Protein AF-A0A933JXK7-F1 (afdb_monomer)

Nearest PDB structures (foldseek):
  8pfd-assembly1_B  TM=6.400E-01  e=1.768E-05  Arabidopsis thaliana
  5ndy-assembly1_E  TM=3.531E-01  e=2.813E+00  Methanothermobacter thermautotrophicus str. Delta H
  8ek1-assembly1_C  TM=2.029E-01  e=2.517E+00  Homo sapiens
  4j1u-assembly2_D  TM=2.087E-01  e=9.064E+00  Mus musculus

Solvent-accessible surface area (backbone atoms only — not comparable to full-atom values): 31742 Å² total; per-residue (Å²): 129,82,76,51,80,56,56,68,75,62,59,70,46,49,66,47,53,46,63,49,77,46,45,55,40,44,48,45,35,40,34,38,44,48,36,16,25,89,88,64,50,62,59,71,52,54,31,21,72,50,52,45,44,23,45,74,91,36,77,43,79,49,53,45,48,28,51,61,82,64,57,54,32,38,35,38,35,37,31,41,32,90,86,32,52,64,76,58,32,37,44,72,38,32,10,52,44,40,21,49,38,37,50,52,41,29,71,79,31,83,69,19,29,38,33,39,24,14,25,14,39,95,92,50,63,36,53,39,66,26,77,68,76,39,68,50,31,69,58,42,18,57,26,31,50,63,43,63,79,58,20,40,24,50,47,54,19,54,23,53,55,36,76,75,66,37,40,28,38,37,36,40,32,39,44,66,56,77,55,68,86,44,61,68,37,50,51,36,32,46,76,28,41,23,31,37,32,37,34,27,83,82,64,86,59,59,51,51,62,50,47,15,64,50,20,58,30,44,70,42,81,28,94,49,64,67,56,42,36,52,54,50,39,53,42,67,70,36,56,70,38,54,57,27,36,32,38,32,67,52,72,90,74,76,70,58,64,44,43,39,37,42,34,49,86,93,45,64,26,72,43,72,49,64,59,54,94,64,44,76,32,79,74,94,67,62,35,41,39,72,50,75,49,74,60,88,95,45,76,49,72,41,71,74,27,41,46,73,82,77,59,100,66,80,78,49,75,64,20,28,50,41,22,52,21,50,71,60,29,49,77,46,78,45,73,34,88,44,56,56,56,66,67,56,52,50,49,54,47,50,49,61,50,60,68,42,51,58,35,52,55,18,54,78,68,68,35,65,68,53,28,53,58,34,52,74,67,51,69,90,60,79,46,74,69,55,48,70,72,46,47,66,92,74,91,86,46,85,85,51,54,59,51,40,84,25,48,44,36,38,39,37,42,34,37,37,54,97,88,53,70,77,48,38,41,41,33,76,44,86,70,42,44,36,35,34,66,55,95,46,69,68,60,15,28,53,50,11,27,52,58,29,44,52,51,42,54,46,49,30,59,35,18,72,40,24,20,44,50,59,52,68,71,38,95,46,72,38,77,52,48,81,93,41,44,64,74,63,30,72,86,63,51,71,71,60,46,53,41,50,47,56,19,53,58,73,47,74,90,44,46,40,37,26,47,66,59,72,88,60,66,28,35,37,42,32,36,81,89,40,26,22,40,42,46,20,23,56,66,52,35,25,54,21,26,48,76,68,30,70,77,58,42,59,53,44,48,58,54,42,55,54,49,49,51,53,49,48,47,70,75,39,69,85,60,59,78,73,59,60,55,54,56,54,52,55,54,57,57,67,74,64,67,99,123

Sequence (595 aa):
MPAGVAPPALLHRVESLEVKIDPASFPTIHGRIIARDVDGETVAGIPGSAFQVAEDSRSAGAMVLGIQDNPPRVACLFDVSSSVPDEFRLSENVAALGRSIADRVTSVFPGAELRVGSIGVPALDPVGWSGDWTGDPSQVEANAAQLPSDGSELWAAIATAGLDFPSVIVVVTDGEPTDVLTPERQEAIQAGPPVVIIRVGTSTSDLPTTVAAFSHGRVFPASMRAEAVDAIADFVASAEARPVSFSYEAPRAGASTRAVEVLLGSKSASTTYEVPSTPAFVPTRFGGLRLVLELGEQRVSRDLAGWLGRESGPVTGEDVAETQNAFFGLQLISFEGGSPPLLHLVDDAVTARLERRGLVGALERRDGAALFEELAKVSPGYGASMISLHGPYGDDELDTIPYLRALRFSMQVKNGGRGATLRFGADVLPFTRFFTKQVDRRAALVDSMSKSVQLQLIEGKVARESSIATLQASAALKRIAPESLETDYPGLGAALHARWQKALSHFSGWLFVAPSVGTAIAFFAIDPLTGTVIGASESGSGDAFEFNCAPVRGVNVAMTAMNLFVSAAVTFGWLAPEFLLLVVVAKALTTHNPA

Foldseek 3Di:
DPQDDFDVVLLVQFDAKDKDWDQLQPLKIKMFIFTAGPVRATRAQGGQVLKFKDKPNHTFPKDWHGDHPDAFEEEEEAAQDPVFDPCRNPLQNQLVLQLLLLVLSCVVPVRYWYWYWYQDDPVDQRTHTFDDTDSDSNVSSVSSSPYDDDFQQPLRNLLVSQVVVGLEYEYEELQDHPDDNDQSSLVSLLVGFAYEYAHEDHDPDCRQVSSCVRRVHDYDHDHHSVSVSVSSSVRSPGCSSGITMMIGRHDPDDDQKMKMWMDRPPHIDIDIDGNDPDNNDHDDADQFDKDWDDDPPDIFIFTQFGCPVLFPDDRDPRSRVRRVLQVVKDKDKDWDQAADALVVLVVQQVVLVVLCVQLVVCLVVLPLVSNVVSVVSRDPGDAPLNNLLRHADDPPPPPWRFNFNFIFIWIFIFGDDDPDDGKTDTFGAPSGFTFTDDPDPVVRLVVQLVRQVVSLVSLQQQFPDWLVVVQVVAPDKDWDDLVCCCVLAPPDDPSLNSLLNQLCVSQPQWTWIGHSHSPFFWIWTARPNRNHTGIGGSSNTRRRIDGDDPVSCVVCVVVVLVVCLSVCCSVCSPPDPVVVVVVNVVVVVVVPDDD

pLDDT: mean 77.67, std 17.52, range [25.47, 98.19]

Structure (mmCIF, N/CA/C/O backbone):
data_AF-A0A933JXK7-F1
#
_entry.id   AF-A0A933JXK7-F1
#
loop_
_atom_site.group_PDB
_atom_site.id
_atom_site.type_symbol
_atom_site.label_atom_id
_atom_site.label_alt_id
_atom_site.label_comp_id
_atom_site.label_asym_id
_atom_site.label_entity_id
_atom_site.label_seq_id
_atom_site.pdbx_PDB_ins_code
_atom_site.Cartn_x
_atom_site.Cartn_y
_atom_site.Cartn_z
_atom_site.occupancy
_atom_site.B_iso_or_equiv
_atom_site.auth_seq_id
_atom_site.auth_comp_id
_atom_site.auth_asym_id
_atom_site.auth_atom_id
_atom_site.pdbx_PDB_model_num
ATOM 1 N N . MET A 1 1 ? -3.247 -16.244 4.536 1.00 28.11 1 MET A N 1
ATOM 2 C CA . MET A 1 1 ? -4.319 -17.118 5.065 1.00 28.11 1 MET A CA 1
ATOM 3 C C . MET A 1 1 ? -5.327 -17.329 3.945 1.00 28.11 1 MET A C 1
ATOM 5 O O . MET A 1 1 ? -5.679 -16.330 3.326 1.00 28.11 1 MET A O 1
ATOM 9 N N . PRO A 1 2 ? -5.737 -18.564 3.611 1.00 30.66 2 PRO A N 1
ATOM 10 C CA . PRO A 1 2 ? -6.773 -18.768 2.603 1.00 30.66 2 PRO A CA 1
ATOM 11 C C . PRO A 1 2 ? -8.062 -18.077 3.064 1.00 30.66 2 PRO A C 1
ATOM 13 O O . PRO A 1 2 ? -8.432 -18.177 4.233 1.00 30.66 2 PRO A O 1
ATOM 16 N N . ALA A 1 3 ? -8.697 -17.344 2.151 1.00 42.34 3 ALA A N 1
ATOM 17 C CA . ALA A 1 3 ? -10.008 -16.732 2.325 1.00 42.34 3 ALA A CA 1
ATOM 18 C C . ALA A 1 3 ? -10.988 -17.762 2.912 1.00 42.34 3 ALA A C 1
ATOM 20 O O . ALA A 1 3 ? -11.365 -18.719 2.237 1.00 42.34 3 ALA A O 1
ATOM 21 N N . GLY A 1 4 ? -11.338 -17.616 4.192 1.00 53.28 4 GLY A N 1
ATOM 22 C CA . GLY A 1 4 ? -12.252 -18.535 4.859 1.00 53.28 4 GLY A CA 1
ATOM 23 C C . GLY A 1 4 ? -13.612 -18.508 4.167 1.00 53.28 4 GLY A C 1
ATOM 24 O O . GLY A 1 4 ? -14.183 -17.438 3.951 1.00 53.28 4 GLY A O 1
ATOM 25 N N . VAL A 1 5 ? -14.143 -19.675 3.808 1.00 62.12 5 VAL A N 1
ATOM 26 C CA . VAL A 1 5 ? -15.545 -19.782 3.392 1.00 62.12 5 VAL A CA 1
ATOM 27 C C . VAL A 1 5 ? -16.398 -19.528 4.633 1.00 62.12 5 VAL A C 1
ATOM 29 O O . VAL A 1 5 ? -16.213 -20.196 5.651 1.00 62.12 5 VAL A O 1
ATOM 32 N N . ALA A 1 6 ? -17.302 -18.549 4.573 1.00 68.69 6 ALA A N 1
ATOM 33 C CA . ALA A 1 6 ? -18.200 -18.266 5.688 1.00 68.69 6 ALA A CA 1
ATOM 34 C C . ALA A 1 6 ? -19.060 -19.504 6.003 1.00 68.69 6 ALA A C 1
ATOM 36 O O . ALA A 1 6 ? -19.629 -20.091 5.076 1.00 68.69 6 ALA A O 1
ATOM 37 N N . PRO A 1 7 ? -19.204 -19.902 7.281 1.00 76.38 7 PRO A N 1
ATOM 38 C CA . PRO A 1 7 ? -20.112 -20.979 7.648 1.00 76.38 7 PRO A CA 1
ATOM 39 C C . PRO A 1 7 ? -21.541 -20.655 7.175 1.00 76.38 7 PRO A C 1
ATOM 41 O O . PRO A 1 7 ? -22.034 -19.568 7.486 1.00 76.38 7 PRO A O 1
ATOM 44 N N . PRO A 1 8 ? -22.252 -21.571 6.488 1.00 80.62 8 PRO A N 1
ATOM 45 C CA . PRO A 1 8 ? -23.613 -21.308 6.010 1.00 80.62 8 PRO A CA 1
ATOM 46 C C . PRO A 1 8 ? -24.567 -20.863 7.125 1.00 80.62 8 PRO A C 1
ATOM 48 O O . PRO A 1 8 ? -25.368 -19.955 6.932 1.00 80.62 8 PRO A O 1
ATOM 51 N N . ALA A 1 9 ? -24.427 -21.442 8.322 1.00 82.88 9 ALA A N 1
ATOM 52 C CA . ALA A 1 9 ? -25.211 -21.060 9.494 1.00 82.88 9 ALA A CA 1
ATOM 53 C C . ALA A 1 9 ? -25.007 -19.591 9.904 1.00 82.88 9 ALA A C 1
ATOM 55 O O . ALA A 1 9 ? -25.955 -18.951 10.343 1.00 82.88 9 ALA A O 1
ATOM 56 N N . LEU A 1 10 ? -23.797 -19.045 9.735 1.00 82.12 10 LEU A N 1
ATOM 57 C CA . LEU A 1 10 ? -23.505 -17.644 10.039 1.00 82.12 10 LEU A CA 1
ATOM 58 C C . LEU A 1 10 ? -24.140 -16.712 9.003 1.00 82.12 10 LEU A C 1
ATOM 60 O O . LEU A 1 10 ? -24.736 -15.706 9.371 1.00 82.12 10 LEU A O 1
ATOM 64 N N . LEU A 1 11 ? -24.082 -17.080 7.719 1.00 85.12 11 LEU A N 1
ATOM 65 C CA . LEU A 1 11 ? -24.725 -16.318 6.644 1.00 85.12 11 LEU A CA 1
ATOM 66 C C . LEU A 1 11 ? -26.252 -16.295 6.786 1.00 85.12 11 LEU A C 1
ATOM 68 O O . LEU A 1 11 ? -26.867 -15.259 6.566 1.00 85.12 11 LEU A O 1
ATOM 72 N N . HIS A 1 12 ? -26.862 -17.410 7.202 1.00 88.00 12 HIS A N 1
ATOM 73 C CA . HIS A 1 12 ? -28.307 -17.492 7.433 1.00 88.00 12 HIS A CA 1
ATOM 74 C C . HIS A 1 12 ? -28.804 -16.632 8.600 1.00 88.00 12 HIS A C 1
ATOM 76 O O . HIS A 1 12 ? -29.996 -16.342 8.652 1.00 88.00 12 HIS A O 1
ATOM 82 N N . ARG A 1 13 ? -27.924 -16.222 9.524 1.00 90.12 13 ARG A N 1
ATOM 83 C CA . ARG A 1 13 ? -28.284 -15.287 10.599 1.00 90.12 13 ARG A CA 1
ATOM 84 C C . ARG A 1 13 ? -28.421 -13.852 10.107 1.00 90.12 13 ARG A C 1
ATOM 86 O O . ARG A 1 13 ? -29.073 -13.068 10.779 1.00 90.12 13 ARG A O 1
ATOM 93 N N . VAL A 1 14 ? -27.803 -13.498 8.980 1.00 91.25 14 VAL A N 1
ATOM 94 C CA . VAL A 1 14 ? -27.833 -12.127 8.467 1.00 91.25 14 VAL A CA 1
ATOM 95 C C . VAL A 1 14 ? -29.165 -11.863 7.780 1.00 91.25 14 VAL A C 1
ATOM 97 O O . VAL A 1 14 ? -29.469 -12.452 6.742 1.00 91.25 14 VAL A O 1
ATOM 100 N N . GLU A 1 15 ? -29.936 -10.932 8.329 1.00 94.44 15 GLU A N 1
ATOM 101 C CA . GLU A 1 15 ? -31.201 -10.489 7.761 1.00 94.44 15 GLU A CA 1
ATOM 102 C C . GLU A 1 15 ? -31.046 -9.226 6.914 1.00 94.44 15 GLU A C 1
ATOM 104 O O . GLU A 1 15 ? -31.616 -9.154 5.821 1.00 94.44 15 GLU A O 1
ATOM 109 N N . SER A 1 16 ? -30.225 -8.274 7.361 1.00 92.88 16 SER A N 1
ATOM 110 C CA . SER A 1 16 ? -29.970 -7.023 6.643 1.00 92.88 16 SER A CA 1
ATOM 111 C C . SER A 1 16 ? -28.494 -6.626 6.653 1.00 92.88 16 SER A C 1
ATOM 113 O O . SER A 1 16 ? -27.705 -7.082 7.481 1.00 92.88 16 SER A O 1
ATOM 115 N N . LEU A 1 17 ? -28.126 -5.782 5.691 1.00 92.81 17 LEU A N 1
ATOM 116 C CA . LEU A 1 17 ? -26.811 -5.168 5.580 1.00 92.81 17 LEU A CA 1
ATOM 117 C C . LEU A 1 17 ? -26.967 -3.646 5.637 1.00 92.81 17 LEU A C 1
ATOM 119 O O . LEU A 1 17 ? -27.914 -3.085 5.090 1.00 92.81 17 LEU A O 1
ATOM 123 N N . GLU A 1 18 ? -25.999 -2.980 6.246 1.00 90.94 18 GLU A N 1
ATOM 124 C CA . GLU A 1 18 ? -25.824 -1.533 6.213 1.00 90.94 18 GLU A CA 1
ATOM 125 C C . GLU A 1 18 ? -24.410 -1.248 5.699 1.00 90.94 18 GLU A C 1
ATOM 127 O O . GLU A 1 18 ? -23.443 -1.874 6.140 1.00 90.94 18 GLU A O 1
ATOM 132 N N . VAL A 1 19 ? -24.289 -0.317 4.752 1.00 90.62 19 VAL A N 1
ATOM 133 C CA . VAL A 1 19 ? -23.002 0.100 4.187 1.00 90.62 19 VAL A CA 1
ATOM 134 C C . VAL A 1 19 ? -22.800 1.595 4.393 1.00 90.62 19 VAL A C 1
ATOM 136 O O . VAL A 1 19 ? -23.684 2.405 4.107 1.00 90.62 19 VAL A O 1
ATOM 139 N N . LYS A 1 20 ? -21.611 1.959 4.872 1.00 88.25 20 LYS A N 1
ATOM 140 C CA . LYS A 1 20 ? -21.147 3.347 4.965 1.00 88.25 20 LYS A CA 1
ATOM 141 C C . LYS A 1 20 ? -19.907 3.515 4.106 1.00 88.25 20 LYS A C 1
ATOM 143 O O . LYS A 1 20 ? -19.059 2.625 4.083 1.00 88.25 20 LYS A O 1
ATOM 148 N N . ILE A 1 21 ? -19.832 4.645 3.411 1.00 89.00 21 ILE A N 1
ATOM 149 C CA . ILE A 1 21 ? -18.734 4.996 2.511 1.00 89.00 21 ILE A CA 1
ATOM 150 C C . ILE A 1 21 ? -18.134 6.317 2.959 1.00 89.00 21 ILE A C 1
ATOM 152 O O . ILE A 1 21 ? -18.869 7.261 3.248 1.00 89.00 21 ILE A O 1
ATOM 156 N N . ASP A 1 22 ? -16.810 6.371 2.958 1.00 84.62 22 ASP A N 1
ATOM 157 C CA . ASP A 1 22 ? -16.032 7.588 3.107 1.00 84.62 22 ASP A CA 1
ATOM 158 C C . ASP A 1 22 ? -15.200 7.828 1.834 1.00 84.62 22 ASP A C 1
ATOM 160 O O . ASP A 1 22 ? -14.266 7.067 1.543 1.00 84.62 22 ASP A O 1
ATOM 164 N N . PRO A 1 23 ? -15.540 8.863 1.045 1.00 86.12 23 PRO A N 1
ATOM 165 C CA . PRO A 1 23 ? -14.807 9.211 -0.160 1.00 86.12 23 PRO A CA 1
ATOM 166 C C . PRO A 1 23 ? -13.694 10.249 0.066 1.00 86.12 23 PRO A C 1
ATOM 168 O O . PRO A 1 23 ? -13.128 10.722 -0.919 1.00 86.12 23 PRO A O 1
ATOM 171 N N . ALA A 1 24 ? -13.376 10.644 1.308 1.00 79.50 24 ALA A N 1
ATOM 172 C CA . ALA A 1 24 ? -12.430 11.731 1.601 1.00 79.50 24 ALA A CA 1
ATOM 173 C C . ALA A 1 24 ? -11.041 11.543 0.954 1.00 79.50 24 ALA A C 1
ATOM 175 O O . ALA A 1 24 ? -10.426 12.526 0.525 1.00 79.50 24 ALA A O 1
ATOM 176 N N . SER A 1 25 ? -10.601 10.288 0.812 1.00 74.50 25 SER A N 1
ATOM 177 C CA . SER A 1 25 ? -9.308 9.875 0.240 1.00 74.50 25 SER A CA 1
ATOM 178 C C . SER A 1 25 ? -9.365 9.509 -1.252 1.00 74.50 25 SER A C 1
ATOM 180 O O . SER A 1 25 ? -8.499 8.783 -1.755 1.00 74.50 25 SER A O 1
ATOM 182 N N . PHE A 1 26 ? -10.384 9.980 -1.985 1.00 82.19 26 PHE A N 1
ATOM 183 C CA . PHE A 1 26 ? -10.589 9.644 -3.398 1.00 82.19 26 PHE A CA 1
ATOM 184 C C . PHE A 1 26 ? -9.293 9.776 -4.237 1.00 82.19 26 PHE A C 1
ATOM 186 O O . PHE A 1 26 ? -8.634 10.819 -4.205 1.00 82.19 26 PHE A O 1
ATOM 193 N N . PRO A 1 27 ? -8.929 8.767 -5.059 1.00 81.75 27 PRO A N 1
ATOM 194 C CA . PRO A 1 27 ? -9.761 7.644 -5.504 1.00 81.75 27 PRO A CA 1
ATOM 195 C C . PRO A 1 27 ? -9.766 6.414 -4.593 1.00 81.75 27 PRO A C 1
ATOM 197 O O . PRO A 1 27 ? -10.459 5.451 -4.913 1.00 81.75 27 PRO A O 1
ATOM 200 N N . THR A 1 28 ? -9.037 6.420 -3.477 1.00 84.00 28 THR A N 1
ATOM 201 C CA . THR A 1 28 ? -9.166 5.347 -2.489 1.00 84.00 28 THR A CA 1
ATOM 202 C C . THR A 1 28 ? -10.468 5.559 -1.729 1.00 84.00 28 THR A C 1
ATOM 204 O O . THR A 1 28 ? -10.663 6.586 -1.083 1.00 84.00 28 THR A O 1
ATOM 207 N N . ILE A 1 29 ? -11.379 4.600 -1.844 1.00 86.88 29 ILE A N 1
ATOM 208 C CA . ILE A 1 29 ? -12.642 4.598 -1.119 1.00 86.88 29 ILE A CA 1
ATOM 209 C C . ILE A 1 29 ? -12.500 3.669 0.068 1.00 86.88 29 ILE A C 1
ATOM 211 O O . ILE A 1 29 ? -12.119 2.508 -0.096 1.00 86.88 29 ILE A O 1
ATOM 215 N N . HIS A 1 30 ? -12.845 4.177 1.245 1.00 86.75 30 HIS A N 1
ATOM 216 C CA . HIS A 1 30 ? -12.980 3.375 2.448 1.00 86.75 30 HIS A CA 1
ATOM 217 C C . HIS A 1 30 ? -14.458 3.157 2.729 1.00 86.75 30 HIS A C 1
ATOM 219 O O . HIS A 1 30 ? -15.303 4.019 2.484 1.00 86.75 30 HIS A O 1
ATOM 225 N N . GLY A 1 31 ? -14.787 1.984 3.242 1.00 87.56 31 GLY A N 1
ATOM 226 C CA . GLY A 1 31 ? -16.144 1.679 3.627 1.00 87.56 31 GLY A CA 1
ATOM 227 C C . GLY A 1 31 ? -16.207 0.662 4.741 1.00 87.56 31 GLY A C 1
ATOM 228 O O . GLY A 1 31 ? -15.221 0.016 5.104 1.00 87.56 31 GLY A O 1
ATOM 229 N N . ARG A 1 32 ? -17.398 0.544 5.314 1.00 86.62 32 ARG A N 1
ATOM 230 C CA . ARG A 1 32 ? -17.695 -0.413 6.375 1.00 86.62 32 ARG A CA 1
ATOM 231 C C . ARG A 1 32 ? -19.034 -1.073 6.126 1.00 86.62 32 ARG A C 1
ATOM 233 O O . ARG A 1 32 ? -19.944 -0.457 5.569 1.00 86.62 32 ARG A O 1
ATOM 240 N N . ILE A 1 33 ? -19.124 -2.325 6.546 1.00 88.69 33 ILE A N 1
ATOM 241 C CA . ILE A 1 33 ? -20.286 -3.186 6.388 1.00 88.69 33 ILE A CA 1
ATOM 242 C C . ILE A 1 33 ? -20.718 -3.625 7.782 1.00 88.69 33 ILE A C 1
ATOM 244 O O . ILE A 1 33 ? -19.916 -4.144 8.562 1.00 88.69 33 ILE A O 1
ATOM 248 N N . ILE A 1 34 ? -21.993 -3.419 8.089 1.00 87.38 34 ILE A N 1
ATOM 249 C CA . ILE A 1 34 ? -22.632 -3.919 9.303 1.00 87.38 34 ILE A CA 1
ATOM 250 C C . ILE A 1 34 ? -23.692 -4.919 8.855 1.00 87.38 34 ILE A C 1
ATOM 252 O O . ILE A 1 34 ? -24.644 -4.558 8.167 1.00 87.38 34 ILE A O 1
ATOM 256 N N . ALA A 1 35 ? -23.510 -6.184 9.216 1.00 88.56 35 ALA A N 1
ATOM 257 C CA . ALA A 1 35 ? -24.515 -7.219 9.015 1.00 88.56 35 ALA A CA 1
ATOM 258 C C . ALA A 1 35 ? -25.381 -7.315 10.269 1.00 88.56 35 ALA A C 1
ATOM 260 O O . ALA A 1 35 ? -24.824 -7.363 11.358 1.00 88.56 35 ALA A O 1
ATOM 261 N N . ARG A 1 36 ? -26.709 -7.355 10.140 1.00 89.38 36 ARG A N 1
ATOM 262 C CA . ARG A 1 36 ? -27.645 -7.460 11.272 1.00 89.38 36 ARG A CA 1
ATOM 263 C C . ARG A 1 36 ? -28.543 -8.675 11.136 1.00 89.38 36 ARG A C 1
ATOM 265 O O . ARG A 1 36 ? -28.902 -9.035 10.015 1.00 89.38 36 ARG A O 1
ATOM 272 N N . ASP A 1 37 ? -28.908 -9.287 12.252 1.00 90.75 37 ASP A N 1
ATOM 273 C CA . ASP A 1 37 ? -29.892 -10.363 12.309 1.00 90.75 37 ASP A CA 1
ATOM 274 C C . ASP A 1 37 ? -31.334 -9.834 12.388 1.00 90.75 37 ASP A C 1
ATOM 276 O O . ASP A 1 37 ? -31.597 -8.647 12.176 1.00 90.75 37 ASP A O 1
ATOM 280 N N . VAL A 1 38 ? -32.285 -10.745 12.613 1.00 92.31 38 VAL A N 1
ATOM 281 C CA . VAL A 1 38 ? -33.724 -10.445 12.673 1.00 92.31 38 VAL A CA 1
ATOM 282 C C . VAL A 1 38 ? -34.096 -9.518 13.832 1.00 92.31 38 VAL A C 1
ATOM 284 O O . VAL A 1 38 ? -35.075 -8.781 13.722 1.00 92.31 38 VAL A O 1
ATOM 287 N N . ASP A 1 39 ? -33.305 -9.518 14.905 1.00 89.12 39 ASP A N 1
ATOM 288 C CA . ASP A 1 39 ? -33.525 -8.683 16.086 1.00 89.12 39 ASP A CA 1
ATOM 289 C C . ASP A 1 39 ? -32.843 -7.307 15.939 1.00 89.12 39 ASP A C 1
ATOM 291 O O . ASP A 1 39 ? -33.008 -6.427 16.782 1.00 89.12 39 ASP A O 1
ATOM 295 N N . GLY A 1 40 ? -32.118 -7.087 14.833 1.00 83.25 40 GLY A N 1
ATOM 296 C CA . GLY A 1 40 ? -31.353 -5.868 14.565 1.00 83.25 40 GLY A CA 1
ATOM 297 C C . GLY A 1 40 ? -29.951 -5.875 15.179 1.00 83.25 40 GLY A C 1
ATOM 298 O O . GLY A 1 40 ? -29.202 -4.904 14.998 1.00 83.25 40 GLY A O 1
ATOM 299 N N . GLU A 1 41 ? -29.573 -6.969 15.843 1.00 81.50 41 GLU A N 1
ATOM 300 C CA . GLU A 1 41 ? -28.261 -7.160 16.447 1.00 81.50 41 GLU A CA 1
ATOM 301 C C . GLU A 1 41 ? -27.224 -7.481 15.378 1.00 81.50 41 GLU A C 1
ATOM 303 O O . GLU A 1 41 ? -27.485 -8.167 14.389 1.00 81.50 41 GLU A O 1
ATOM 308 N N . THR A 1 42 ? -26.016 -6.959 15.543 1.00 80.62 42 THR A N 1
ATOM 309 C CA . THR A 1 42 ? -24.977 -7.132 14.530 1.00 80.62 42 THR A CA 1
ATOM 310 C C . THR A 1 42 ? -24.398 -8.551 14.565 1.00 80.62 42 THR A C 1
ATOM 312 O O . THR A 1 42 ? -24.052 -9.093 15.615 1.00 80.62 42 THR A O 1
ATOM 315 N N . VAL A 1 43 ? -24.199 -9.132 13.386 1.00 82.88 43 VAL A N 1
ATOM 316 C CA . VAL A 1 43 ? -23.597 -10.450 13.182 1.00 82.88 43 VAL A CA 1
ATOM 317 C C . VAL A 1 43 ? -22.099 -10.294 12.911 1.00 82.88 43 VAL A C 1
ATOM 319 O O . VAL A 1 43 ? -21.693 -9.833 11.845 1.00 82.88 43 VAL A O 1
ATOM 322 N N . ALA A 1 44 ? -21.272 -10.692 13.878 1.00 79.06 44 ALA A N 1
ATOM 323 C CA . ALA A 1 44 ? -19.811 -10.696 13.767 1.00 79.06 44 ALA A CA 1
ATOM 324 C C . ALA A 1 44 ? -19.261 -11.996 13.134 1.00 79.06 44 ALA A C 1
ATOM 326 O O . ALA A 1 44 ? -20.011 -12.922 12.823 1.00 79.06 44 ALA A O 1
ATOM 327 N N . GLY A 1 45 ? -17.939 -12.056 12.925 1.00 77.06 45 GLY A N 1
ATOM 328 C CA . GLY A 1 45 ? -17.222 -13.270 12.505 1.00 77.06 45 GLY A CA 1
ATOM 329 C C . GLY A 1 45 ? -17.359 -13.639 11.022 1.00 77.06 45 GLY A C 1
ATOM 330 O O . GLY A 1 45 ? -16.875 -14.691 10.596 1.00 77.06 45 GLY A O 1
ATOM 331 N N . ILE A 1 46 ? -18.012 -12.798 10.212 1.00 82.88 46 ILE A N 1
ATOM 332 C CA . ILE A 1 46 ? -18.174 -13.036 8.774 1.00 82.88 46 ILE A CA 1
ATOM 333 C C . ILE A 1 46 ? -16.832 -12.752 8.078 1.00 82.88 46 ILE A C 1
ATOM 335 O O . ILE A 1 46 ? -16.337 -11.624 8.150 1.00 82.88 46 ILE A O 1
ATOM 339 N N . PRO A 1 47 ? -16.219 -13.733 7.388 1.00 81.12 47 PRO A N 1
ATOM 340 C CA . PRO A 1 47 ? -14.958 -13.510 6.696 1.00 81.12 47 PRO A CA 1
ATOM 341 C C . PRO A 1 47 ? -15.144 -12.503 5.560 1.00 81.12 47 PRO A C 1
ATOM 343 O O . PRO A 1 47 ? -16.124 -12.563 4.818 1.00 81.12 47 PRO A O 1
ATOM 346 N N . GLY A 1 48 ? -14.167 -11.611 5.381 1.00 82.75 48 GLY A N 1
ATOM 347 C CA . GLY A 1 48 ? -14.232 -10.551 4.370 1.00 82.75 48 GLY A CA 1
ATOM 348 C C . GLY A 1 48 ? -14.459 -11.073 2.947 1.00 82.75 48 GLY A C 1
ATOM 349 O O . GLY A 1 48 ? -15.190 -10.470 2.170 1.00 82.75 48 GLY A O 1
ATOM 350 N N . SER A 1 49 ? -13.933 -12.260 2.635 1.00 82.44 49 SER A N 1
ATOM 351 C CA . SER A 1 49 ? -14.125 -12.949 1.352 1.00 82.44 49 SER A CA 1
ATOM 352 C C . SER A 1 49 ? -15.564 -13.358 1.038 1.00 82.44 49 SER A C 1
ATOM 354 O O . SER A 1 49 ? -15.845 -13.736 -0.097 1.00 82.44 49 SER A O 1
ATOM 356 N N . ALA A 1 50 ? -16.473 -13.324 2.015 1.00 87.50 50 ALA A N 1
ATOM 357 C CA . ALA A 1 50 ? -17.893 -13.561 1.777 1.00 87.50 50 ALA A CA 1
ATOM 358 C C . ALA A 1 50 ? -18.598 -12.347 1.153 1.00 87.50 50 ALA A C 1
ATOM 360 O O . ALA A 1 50 ? -19.672 -12.504 0.571 1.00 87.50 50 ALA A O 1
ATOM 361 N N . PHE A 1 51 ? -18.000 -11.158 1.261 1.00 89.50 51 PHE A N 1
ATOM 362 C CA . PHE A 1 51 ? -18.556 -9.928 0.723 1.00 89.50 51 PHE A CA 1
ATOM 363 C C . PHE A 1 51 ? -18.038 -9.655 -0.686 1.00 89.50 51 PHE A C 1
ATOM 365 O O . PHE A 1 51 ? -16.868 -9.874 -1.002 1.00 89.50 51 PHE A O 1
ATOM 372 N N . GLN A 1 52 ? -18.912 -9.116 -1.527 1.00 90.62 52 GLN A N 1
ATOM 373 C CA . GLN A 1 52 ? -18.534 -8.531 -2.809 1.00 90.62 52 GLN A CA 1
ATOM 374 C C . GLN A 1 52 ? -18.894 -7.054 -2.793 1.0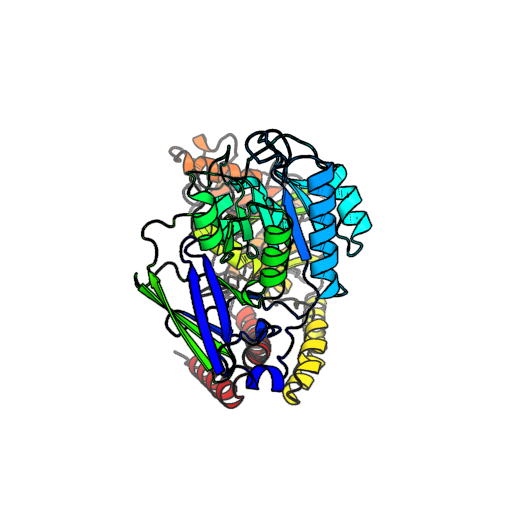0 90.62 52 GLN A C 1
ATOM 376 O O . GLN A 1 52 ? -19.973 -6.689 -2.337 1.00 90.62 52 GLN A O 1
ATOM 381 N N . VAL A 1 53 ? -17.999 -6.216 -3.306 1.00 91.56 53 VAL A N 1
ATOM 382 C CA . VAL A 1 53 ? -18.221 -4.773 -3.437 1.00 91.56 53 VAL A CA 1
ATOM 383 C C . VAL A 1 53 ? -18.249 -4.425 -4.918 1.00 91.56 53 VAL A C 1
ATOM 385 O O . VAL A 1 53 ? -17.365 -4.846 -5.676 1.00 91.56 53 VAL A O 1
ATOM 388 N N . ALA A 1 54 ? -19.248 -3.658 -5.331 1.00 90.44 54 ALA A N 1
ATOM 389 C CA . ALA A 1 54 ? -19.390 -3.121 -6.673 1.00 90.44 54 ALA A CA 1
ATOM 390 C C . ALA A 1 54 ? -19.614 -1.606 -6.622 1.00 90.44 54 ALA A C 1
ATOM 392 O O . ALA A 1 54 ? -20.298 -1.105 -5.739 1.00 90.44 54 ALA A O 1
ATOM 393 N N . GLU A 1 55 ? -19.057 -0.887 -7.592 1.00 92.06 55 GLU A N 1
ATOM 394 C CA . GLU A 1 55 ? -19.327 0.529 -7.833 1.00 92.06 55 GLU A CA 1
ATOM 395 C C . GLU A 1 55 ? -19.941 0.686 -9.222 1.00 92.06 55 GLU A C 1
ATOM 397 O O . GLU A 1 55 ? -19.399 0.176 -10.208 1.00 92.06 55 GLU A O 1
ATOM 402 N N . ASP A 1 56 ? -21.078 1.375 -9.306 1.00 90.31 56 ASP A N 1
ATOM 403 C CA . ASP A 1 56 ? -21.844 1.573 -10.539 1.00 90.31 56 ASP A CA 1
ATOM 404 C C . ASP A 1 56 ? -22.060 0.244 -11.294 1.00 90.31 56 ASP A C 1
ATOM 406 O O . ASP A 1 56 ? -21.770 0.113 -12.487 1.00 90.31 56 ASP A O 1
ATOM 410 N N . SER A 1 57 ? -22.489 -0.785 -10.552 1.00 85.44 57 SER A N 1
ATOM 411 C CA . SER A 1 57 ? -22.707 -2.163 -11.029 1.00 85.44 57 SER A CA 1
ATOM 412 C C . SER A 1 57 ? -21.465 -2.878 -11.585 1.00 85.44 57 SER A C 1
ATOM 414 O O . SER A 1 57 ? -21.576 -3.942 -12.196 1.00 85.44 57 SER A O 1
ATOM 416 N N . ARG A 1 58 ? -20.261 -2.339 -11.368 1.00 83.19 58 ARG A N 1
ATOM 417 C CA . ARG A 1 58 ? -18.992 -2.990 -11.714 1.00 83.19 58 ARG A CA 1
ATOM 418 C C . ARG A 1 58 ? -18.320 -3.468 -10.440 1.00 83.19 58 ARG A C 1
ATOM 420 O O . ARG A 1 58 ? -18.070 -2.666 -9.548 1.00 83.19 58 ARG A O 1
ATOM 427 N N . SER A 1 59 ? -17.972 -4.755 -10.366 1.00 84.12 59 SER A N 1
ATOM 428 C CA . SER A 1 59 ? -17.158 -5.286 -9.260 1.00 84.12 59 SER A CA 1
ATOM 429 C C . SER A 1 59 ? -15.957 -4.372 -9.029 1.00 84.12 59 SER A C 1
ATOM 431 O O . SER A 1 59 ? -15.310 -3.998 -10.003 1.00 84.12 59 SER A O 1
ATOM 433 N N . ALA A 1 60 ? -15.680 -3.982 -7.785 1.00 79.12 60 ALA A N 1
ATOM 434 C CA . ALA A 1 60 ? -14.664 -2.994 -7.422 1.00 79.12 60 ALA A CA 1
ATOM 435 C C . ALA A 1 60 ? -13.289 -3.614 -7.107 1.00 79.12 60 ALA A C 1
ATOM 437 O O . ALA A 1 60 ? -12.295 -2.897 -7.078 1.00 79.12 60 ALA A O 1
ATOM 438 N N . GLY A 1 61 ? -13.210 -4.942 -6.941 1.00 76.62 61 GLY A N 1
ATOM 439 C CA . GLY A 1 61 ? -11.980 -5.612 -6.502 1.00 76.62 61 GLY A CA 1
ATOM 440 C C . GLY A 1 61 ? -11.540 -5.160 -5.105 1.00 76.62 61 GLY A C 1
ATOM 441 O O . GLY A 1 61 ? -10.355 -4.936 -4.886 1.00 76.62 61 GLY A O 1
ATOM 442 N N . ALA A 1 62 ? -12.499 -4.960 -4.197 1.00 80.81 62 ALA A N 1
ATOM 443 C CA . ALA A 1 62 ? -12.232 -4.439 -2.864 1.00 80.81 62 ALA A CA 1
ATOM 444 C C . ALA A 1 62 ? -11.445 -5.425 -1.996 1.00 80.81 62 ALA A C 1
ATOM 446 O O . ALA A 1 62 ? -11.714 -6.629 -1.996 1.00 80.81 62 ALA A O 1
ATOM 447 N N . MET A 1 63 ? -10.522 -4.890 -1.200 1.00 81.44 63 MET A N 1
ATOM 448 C CA . MET A 1 63 ? -9.979 -5.597 -0.051 1.00 81.44 63 MET A CA 1
ATOM 449 C C . MET A 1 63 ? -10.997 -5.477 1.077 1.00 81.44 63 MET A C 1
ATOM 451 O O . MET A 1 63 ? -11.215 -4.385 1.589 1.00 81.44 63 MET A O 1
ATOM 455 N N . VAL A 1 64 ? -11.625 -6.589 1.450 1.00 83.25 64 VAL A N 1
ATOM 456 C CA . VAL A 1 64 ? -12.562 -6.639 2.575 1.00 83.25 64 VAL A CA 1
ATOM 457 C C . VAL A 1 64 ? -11.884 -7.351 3.736 1.00 83.25 64 VAL A C 1
ATOM 459 O O . VAL A 1 64 ? -11.503 -8.519 3.632 1.00 83.25 64 VAL A O 1
ATOM 462 N N . LEU A 1 65 ? -11.742 -6.646 4.848 1.00 75.81 65 LEU A N 1
ATOM 463 C CA . LEU A 1 65 ? -11.205 -7.163 6.094 1.00 75.81 65 LEU A CA 1
ATOM 464 C C . LEU A 1 65 ? -12.385 -7.495 7.009 1.00 75.81 65 LEU A C 1
ATOM 466 O O . LEU A 1 65 ? -12.943 -6.642 7.695 1.00 75.81 65 LEU A O 1
ATOM 470 N N . GLY A 1 66 ? -12.791 -8.763 6.987 1.00 65.94 66 GLY A N 1
ATOM 471 C CA . GLY A 1 66 ? -13.683 -9.303 8.009 1.00 65.94 66 GLY A CA 1
ATOM 472 C C . GLY A 1 66 ? -12.867 -9.645 9.247 1.00 65.94 66 GLY A C 1
ATOM 473 O O . GLY A 1 66 ? -11.871 -10.363 9.137 1.00 65.94 66 GLY A O 1
ATOM 474 N N . ILE A 1 67 ? -13.264 -9.139 10.412 1.00 61.78 67 ILE A N 1
ATOM 475 C CA . ILE A 1 67 ? -12.612 -9.508 11.668 1.00 61.78 67 ILE A CA 1
ATOM 476 C C . ILE A 1 67 ? -13.061 -10.932 12.007 1.00 61.78 67 ILE A C 1
ATOM 478 O O . ILE A 1 67 ? -14.238 -11.184 12.270 1.00 61.78 67 ILE A O 1
ATOM 482 N N . GLN A 1 68 ? -12.118 -11.876 11.939 1.00 53.84 68 GLN A N 1
ATOM 483 C CA . GLN A 1 68 ? -12.328 -13.222 12.462 1.00 53.84 68 GLN A CA 1
ATOM 484 C C . GLN A 1 68 ? -12.611 -13.127 13.961 1.00 53.84 68 GLN A C 1
ATOM 486 O O . GLN A 1 68 ? -11.935 -12.378 14.664 1.00 53.84 68 GLN A O 1
ATOM 491 N N . ASP A 1 69 ? -13.583 -13.903 14.442 1.00 55.59 69 ASP A N 1
ATOM 492 C CA . ASP A 1 69 ? -13.770 -14.134 15.872 1.00 55.59 69 ASP A CA 1
ATOM 493 C C . ASP A 1 69 ? -12.464 -14.666 16.467 1.00 55.59 69 ASP A C 1
ATOM 495 O O . ASP A 1 69 ? -12.099 -15.820 16.260 1.00 55.59 69 ASP A O 1
ATOM 499 N N . ASN A 1 70 ? -11.741 -13.789 17.155 1.00 64.81 70 ASN A N 1
ATOM 500 C CA . ASN A 1 70 ? -10.601 -14.060 18.015 1.00 64.81 70 ASN A CA 1
ATOM 501 C C . ASN A 1 70 ? -10.440 -12.843 18.933 1.00 64.81 70 ASN A C 1
ATOM 503 O O . ASN A 1 70 ? -10.869 -11.743 18.575 1.00 64.81 70 ASN A O 1
ATOM 507 N N . PRO A 1 71 ? -9.955 -13.048 20.161 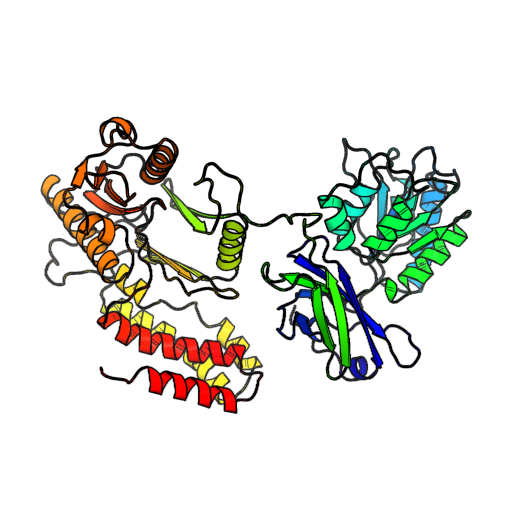1.00 82.12 71 PRO A N 1
ATOM 508 C CA . PRO A 1 71 ? -10.222 -12.129 21.256 1.00 82.12 71 PRO A CA 1
ATOM 509 C C . PRO A 1 71 ? -9.685 -10.708 20.990 1.00 82.12 71 PRO A C 1
ATOM 511 O O . PRO A 1 71 ? -8.671 -10.554 20.307 1.00 82.12 71 PRO A O 1
ATOM 514 N N . PRO A 1 72 ? -10.369 -9.661 21.494 1.00 88.12 72 PRO A N 1
ATOM 515 C CA . PRO A 1 72 ? -10.048 -8.281 21.155 1.00 88.12 72 PRO A CA 1
ATOM 516 C C . PRO A 1 72 ? -8.666 -7.878 21.675 1.00 88.12 72 PRO A C 1
ATOM 518 O O . PRO A 1 72 ? -8.294 -8.210 22.802 1.00 88.12 72 PRO A O 1
ATOM 521 N N . ARG A 1 73 ? -7.945 -7.099 20.863 1.00 91.94 73 ARG A N 1
ATOM 522 C CA . ARG A 1 73 ? -6.734 -6.377 21.273 1.00 91.94 73 ARG A CA 1
ATOM 523 C C . ARG A 1 73 ? -7.107 -4.927 21.559 1.00 91.94 73 ARG A C 1
ATOM 525 O O . ARG A 1 73 ? -7.497 -4.208 20.638 1.00 91.94 73 ARG A O 1
ATOM 532 N N . VAL A 1 74 ? -7.040 -4.507 22.819 1.00 95.31 74 VAL A N 1
ATOM 533 C CA . VAL A 1 74 ? -7.448 -3.164 23.258 1.00 95.31 74 VAL A CA 1
ATOM 534 C C . VAL A 1 74 ? -6.218 -2.306 23.554 1.00 95.31 74 VAL A C 1
ATOM 536 O O . VAL A 1 74 ? -5.472 -2.568 24.497 1.00 95.31 74 VAL A O 1
ATOM 539 N N . ALA A 1 75 ? -6.005 -1.276 22.739 1.00 97.00 75 ALA A N 1
ATOM 540 C CA . ALA A 1 75 ? -4.978 -0.264 22.968 1.00 97.00 75 ALA A CA 1
ATOM 541 C C . ALA A 1 75 ? -5.549 0.843 23.862 1.00 97.00 75 ALA A C 1
ATOM 543 O O . ALA A 1 75 ? -6.430 1.573 23.424 1.00 97.00 75 ALA A O 1
ATOM 544 N N . CYS A 1 76 ? -5.058 0.988 25.090 1.00 97.69 76 CYS A N 1
ATOM 545 C CA . CYS A 1 76 ? -5.497 2.022 26.026 1.00 97.69 76 CYS A CA 1
ATOM 546 C C . CYS A 1 76 ? -4.478 3.165 26.082 1.00 97.69 76 CYS A C 1
ATOM 548 O O . CYS A 1 76 ? -3.365 2.989 26.576 1.00 97.69 76 CYS A O 1
ATOM 550 N N . LEU A 1 77 ? -4.874 4.335 25.598 1.00 96.94 77 LEU A N 1
ATOM 551 C CA . LEU A 1 77 ? -4.108 5.571 25.640 1.00 96.94 77 LEU A CA 1
ATOM 552 C C . LEU A 1 77 ? -4.611 6.451 26.785 1.00 96.94 77 LEU A C 1
ATOM 554 O O . LEU A 1 77 ? -5.801 6.769 26.854 1.00 96.94 77 LEU A O 1
ATOM 558 N N . PHE A 1 78 ? -3.704 6.857 27.667 1.00 95.94 78 PHE A N 1
ATOM 559 C CA . PHE A 1 78 ? -4.003 7.742 28.788 1.00 95.94 78 PHE A CA 1
ATOM 560 C C . PHE A 1 78 ? -3.374 9.114 28.563 1.00 95.94 78 PHE A C 1
ATOM 562 O O . PHE A 1 78 ? -2.157 9.245 28.420 1.00 95.94 78 PHE A O 1
ATOM 569 N N . ASP A 1 79 ? -4.215 10.140 28.554 1.00 93.69 79 ASP A N 1
ATOM 570 C CA . ASP A 1 79 ? -3.787 11.523 28.679 1.00 93.69 79 ASP A CA 1
ATOM 571 C C . ASP A 1 79 ? -3.509 11.797 30.158 1.00 93.69 79 ASP A C 1
ATOM 573 O O . ASP A 1 79 ? -4.404 11.754 31.003 1.00 93.69 79 ASP A O 1
ATOM 577 N N . VAL A 1 80 ? -2.239 12.014 30.478 1.00 90.75 80 VAL A N 1
ATOM 578 C CA . VAL A 1 80 ? -1.770 12.268 31.848 1.00 90.75 80 VAL A CA 1
ATOM 579 C C . VAL A 1 80 ? -1.343 13.724 32.034 1.00 90.75 80 VAL A C 1
ATOM 581 O O . VAL A 1 80 ? -0.612 14.053 32.971 1.00 90.75 80 VAL A O 1
ATOM 584 N N . SER A 1 81 ? -1.793 14.612 31.143 1.00 90.56 81 SER A N 1
ATOM 585 C CA . SER A 1 81 ? -1.540 16.046 31.232 1.00 90.56 81 SER A CA 1
ATOM 586 C C . SER A 1 81 ? -2.191 16.679 32.469 1.00 90.56 81 SER A C 1
ATOM 588 O O . SER A 1 81 ? -3.073 16.122 33.126 1.00 90.56 81 SER A O 1
ATOM 590 N N . SER A 1 82 ? -1.740 17.884 32.823 1.00 89.19 82 SER A N 1
ATOM 591 C CA . SER A 1 82 ? -2.208 18.582 34.026 1.00 89.19 82 SER A CA 1
ATOM 592 C C . SER A 1 82 ? -3.653 19.088 33.952 1.00 89.19 82 SER A C 1
ATOM 594 O O . SER A 1 82 ? -4.179 19.510 34.980 1.00 89.19 82 SER A O 1
ATOM 596 N N . SER A 1 83 ? -4.273 19.118 32.769 1.00 89.94 83 SER A N 1
ATOM 597 C CA . SER A 1 83 ? -5.673 19.530 32.591 1.00 89.94 83 SER A CA 1
ATOM 598 C C . SER A 1 83 ? -6.663 18.387 32.842 1.00 89.94 83 SER A C 1
ATOM 600 O O . SER A 1 83 ? -7.818 18.639 33.195 1.00 89.94 83 SER A O 1
ATOM 602 N N . VAL A 1 84 ? -6.194 17.139 32.771 1.00 93.06 84 VAL A N 1
ATOM 603 C CA . VAL A 1 84 ? -6.977 15.948 33.101 1.00 93.06 84 VAL A CA 1
ATOM 604 C C . VAL A 1 84 ? -7.210 15.860 34.622 1.00 93.06 84 VAL A C 1
ATOM 606 O O . VAL A 1 84 ? -6.283 16.078 35.405 1.00 93.06 84 VAL A O 1
ATOM 609 N N . PRO A 1 85 ? -8.426 15.525 35.099 1.00 93.62 85 PRO A N 1
ATOM 610 C CA . PRO A 1 85 ? -8.691 15.380 36.531 1.00 93.62 85 PRO A CA 1
ATOM 611 C C . PRO A 1 85 ? -7.817 14.312 37.208 1.00 93.62 85 PRO A C 1
ATOM 613 O O . PRO A 1 85 ? -7.554 13.257 36.636 1.00 93.62 85 PRO A O 1
ATOM 616 N N . ASP A 1 86 ? -7.442 14.537 38.472 1.00 93.75 86 ASP A N 1
ATOM 617 C CA . ASP A 1 86 ? -6.588 13.641 39.280 1.00 93.75 86 ASP A CA 1
ATOM 618 C C . ASP A 1 86 ? -7.078 12.181 39.335 1.00 93.75 86 ASP A C 1
ATOM 620 O O . ASP A 1 86 ? -6.269 11.251 39.380 1.00 93.75 86 ASP A O 1
ATOM 624 N N . GLU A 1 87 ? -8.395 11.975 39.262 1.00 94.00 87 GLU A N 1
ATOM 625 C CA . GLU A 1 87 ? -9.049 10.658 39.163 1.00 94.00 87 GLU A CA 1
ATOM 626 C C . GLU A 1 87 ? -8.589 9.842 37.937 1.00 94.00 87 GLU A C 1
ATOM 628 O O . GLU A 1 87 ? -8.666 8.616 37.955 1.00 94.00 87 GLU A O 1
ATOM 633 N N . PHE A 1 88 ? -8.079 10.503 36.893 1.00 93.94 88 PHE A N 1
ATOM 634 C CA . PHE A 1 88 ? -7.680 9.892 35.622 1.00 93.94 88 PHE A CA 1
ATOM 635 C C . PHE A 1 88 ? -6.217 10.137 35.223 1.00 93.94 88 PHE A C 1
ATOM 637 O O . PHE A 1 88 ? -5.758 9.475 34.300 1.00 93.94 88 PHE A O 1
ATOM 644 N N . ARG A 1 89 ? -5.472 11.029 35.901 1.00 91.88 89 ARG A N 1
ATOM 645 C CA . ARG A 1 89 ? -4.053 11.308 35.573 1.00 91.88 89 ARG A CA 1
ATOM 646 C C . ARG A 1 89 ? -3.023 10.800 36.582 1.00 91.88 89 ARG A C 1
ATOM 648 O O . ARG A 1 89 ? -1.859 10.637 36.228 1.00 91.88 89 ARG A O 1
ATOM 655 N N . LEU A 1 90 ? -3.389 10.608 37.854 1.00 92.81 90 LEU A N 1
ATOM 656 C CA . LEU A 1 90 ? -2.417 10.166 38.861 1.00 92.81 90 LEU A CA 1
ATOM 657 C C . LEU A 1 90 ? -2.012 8.714 38.583 1.00 92.81 90 LEU A C 1
ATOM 659 O O . LEU A 1 90 ? -2.883 7.877 38.365 1.00 92.81 90 LEU A O 1
ATOM 663 N N . SER A 1 91 ? -0.710 8.408 38.629 1.00 92.00 91 SER A N 1
ATOM 664 C CA . SER A 1 91 ? -0.158 7.084 38.272 1.00 92.00 91 SER A CA 1
ATOM 665 C C . SER A 1 91 ? -0.890 5.922 38.963 1.00 92.00 91 SER A C 1
ATOM 667 O O . SER A 1 91 ? -1.289 4.972 38.297 1.00 92.00 91 SER A O 1
ATOM 669 N N . GLU A 1 92 ? -1.177 6.032 40.265 1.00 94.69 92 GLU A N 1
ATOM 670 C CA . GLU A 1 92 ? -1.938 5.021 41.019 1.00 94.69 92 GLU A CA 1
ATOM 671 C C . GLU A 1 92 ? -3.378 4.834 40.510 1.00 94.69 92 GLU A C 1
ATOM 673 O O . GLU A 1 92 ? -3.891 3.715 40.460 1.00 94.69 92 GLU A O 1
ATOM 678 N N . ASN A 1 93 ? -4.025 5.918 40.076 1.00 95.56 93 ASN A N 1
ATOM 679 C CA . ASN A 1 93 ? -5.382 5.880 39.548 1.00 95.56 93 ASN A CA 1
ATOM 680 C C . ASN A 1 93 ? -5.425 5.322 38.126 1.00 95.56 93 ASN A C 1
ATOM 682 O O . ASN A 1 93 ? -6.322 4.534 37.823 1.00 95.56 93 ASN A O 1
ATOM 686 N N . VAL A 1 94 ? -4.444 5.678 37.291 1.00 95.44 94 VAL A N 1
ATOM 687 C CA . VAL A 1 94 ? -4.260 5.136 35.938 1.00 95.44 94 VAL A CA 1
ATOM 688 C C . VAL A 1 94 ? -3.961 3.637 35.995 1.00 95.44 94 VAL A C 1
ATOM 690 O O . VAL A 1 94 ? -4.581 2.872 35.260 1.00 95.44 94 VAL A O 1
ATOM 693 N N . ALA A 1 95 ? -3.101 3.194 36.919 1.00 96.88 95 ALA A N 1
ATOM 694 C CA . ALA A 1 95 ? -2.844 1.775 37.169 1.00 96.88 95 ALA A CA 1
ATOM 695 C C . ALA A 1 95 ? -4.120 1.014 37.542 1.00 96.88 95 ALA A C 1
ATOM 697 O O . ALA A 1 95 ? -4.463 0.020 36.897 1.00 96.88 95 ALA A O 1
ATOM 698 N N . ALA A 1 96 ? -4.866 1.515 38.530 1.00 97.31 96 ALA A N 1
ATOM 699 C CA . ALA A 1 96 ? -6.116 0.897 38.960 1.00 97.31 96 ALA A CA 1
ATOM 700 C C . ALA A 1 96 ? -7.189 0.887 37.853 1.00 97.31 96 ALA A C 1
ATOM 702 O O . ALA A 1 96 ? -7.940 -0.084 37.727 1.00 97.31 96 ALA A O 1
ATOM 703 N N . LEU A 1 97 ? -7.258 1.940 37.030 1.00 97.44 97 LEU A N 1
ATOM 704 C CA . LEU A 1 97 ? -8.151 2.004 35.873 1.00 97.44 97 LEU A CA 1
ATOM 705 C C . LEU A 1 97 ? -7.748 0.977 34.806 1.00 97.44 97 LEU A C 1
ATOM 707 O O . LEU A 1 97 ? -8.594 0.199 34.372 1.00 97.44 97 LEU A O 1
ATOM 711 N N . GLY A 1 98 ? -6.465 0.918 34.437 1.00 97.12 98 GLY A N 1
ATOM 712 C CA . GLY A 1 98 ? -5.929 -0.074 33.502 1.00 97.12 98 GLY A CA 1
ATOM 713 C C . GLY A 1 98 ? -6.221 -1.506 33.952 1.00 97.12 98 GLY A C 1
ATOM 714 O O . GLY A 1 98 ? -6.730 -2.304 33.163 1.00 97.12 98 GLY A O 1
ATOM 715 N N . ARG A 1 99 ? -6.006 -1.801 35.242 1.00 98.19 99 ARG A N 1
ATOM 716 C CA . ARG A 1 99 ? -6.373 -3.084 35.855 1.00 98.19 99 ARG A CA 1
ATOM 717 C C . ARG A 1 99 ? -7.863 -3.382 35.701 1.00 98.19 99 ARG A C 1
ATOM 719 O O . ARG A 1 99 ? -8.227 -4.457 35.242 1.00 98.19 99 ARG A O 1
ATOM 726 N N . SER A 1 100 ? -8.719 -2.425 36.057 1.00 98.06 100 SER A N 1
ATOM 727 C CA . SER A 1 100 ? -10.176 -2.604 36.047 1.00 98.06 100 SER A CA 1
ATOM 728 C C . SER A 1 100 ? -10.719 -2.836 34.633 1.00 98.06 100 SER A C 1
ATOM 730 O O . SER A 1 100 ? -11.595 -3.678 34.441 1.00 98.06 100 SER A O 1
ATOM 732 N N . ILE A 1 101 ? -10.168 -2.137 33.633 1.00 97.56 101 ILE A N 1
ATOM 733 C CA . ILE A 1 101 ? -10.478 -2.372 32.216 1.00 97.56 101 ILE A CA 1
ATOM 734 C C . ILE A 1 101 ? -10.057 -3.793 31.826 1.00 97.56 101 ILE A C 1
ATOM 736 O O . ILE A 1 101 ? -10.855 -4.523 31.240 1.00 97.56 101 ILE A O 1
ATOM 740 N N . ALA A 1 102 ? -8.834 -4.205 32.173 1.00 97.56 102 ALA A N 1
ATOM 741 C CA . ALA A 1 102 ? -8.327 -5.535 31.855 1.00 97.56 102 ALA A CA 1
ATOM 742 C C . ALA A 1 102 ? -9.158 -6.646 32.510 1.00 97.56 102 ALA A C 1
ATOM 744 O O . ALA A 1 102 ? -9.592 -7.558 31.810 1.00 97.56 102 ALA A O 1
ATOM 745 N N . ASP A 1 103 ? -9.451 -6.546 33.810 1.00 97.81 103 ASP A N 1
ATOM 746 C CA . ASP A 1 103 ? -10.305 -7.489 34.544 1.00 97.81 103 ASP A CA 1
ATOM 747 C C . ASP A 1 103 ? -11.677 -7.619 33.859 1.00 97.81 103 ASP A C 1
ATOM 749 O O . ASP A 1 103 ? -12.160 -8.724 33.595 1.00 97.81 103 ASP A O 1
ATOM 753 N N . ARG A 1 104 ? -12.302 -6.490 33.502 1.00 96.75 104 ARG A N 1
ATOM 754 C CA . ARG A 1 104 ? -13.630 -6.491 32.884 1.00 96.75 104 ARG A CA 1
ATOM 755 C C . ARG A 1 104 ? -13.608 -7.074 31.472 1.00 96.75 104 ARG A C 1
ATOM 757 O O . ARG A 1 104 ? -14.401 -7.970 31.184 1.00 96.75 104 ARG A O 1
ATOM 764 N N . VAL A 1 105 ? -12.698 -6.621 30.610 1.00 94.62 105 VAL A N 1
ATOM 765 C CA . VAL A 1 105 ? -12.598 -7.085 29.216 1.00 94.62 105 VAL A CA 1
ATOM 766 C C . VAL A 1 105 ? -12.226 -8.567 29.156 1.00 94.62 105 VAL A C 1
ATOM 768 O O . VAL A 1 105 ? -12.863 -9.316 28.418 1.00 94.62 105 VAL A O 1
ATOM 771 N N . THR A 1 106 ? -11.262 -9.020 29.962 1.00 95.56 106 THR A N 1
ATOM 772 C CA . THR A 1 106 ? -10.843 -10.433 29.988 1.00 95.56 106 THR A CA 1
ATOM 773 C C . THR A 1 106 ? -11.896 -11.350 30.616 1.00 95.56 106 THR A C 1
ATOM 775 O O . THR A 1 106 ? -12.011 -12.505 30.211 1.00 95.56 106 THR A O 1
ATOM 778 N N . SER A 1 107 ? -12.743 -10.845 31.524 1.00 93.81 107 SER A N 1
ATOM 779 C CA . SER A 1 107 ? -13.883 -11.620 32.043 1.00 93.81 107 SER A CA 1
ATOM 780 C C . SER A 1 107 ? -14.930 -11.943 30.969 1.00 93.81 107 SER A C 1
ATOM 782 O O . SER A 1 107 ? -15.541 -13.011 31.006 1.00 93.81 107 SER A O 1
ATOM 784 N N . VAL A 1 1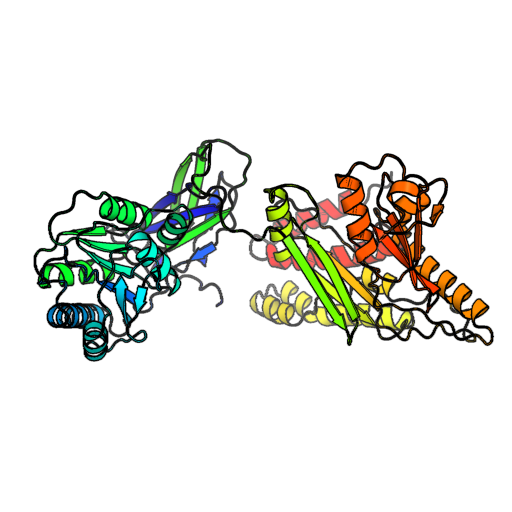08 ? -15.120 -11.040 30.000 1.00 90.12 108 VAL A N 1
ATOM 785 C CA . VAL A 1 108 ? -16.035 -11.231 28.863 1.00 90.12 108 VAL A CA 1
ATOM 786 C C . VAL A 1 108 ? -15.340 -11.999 27.737 1.00 90.12 108 VAL A C 1
ATOM 788 O O . VAL A 1 108 ? -15.945 -12.860 27.098 1.00 90.12 108 VAL A O 1
ATOM 791 N N . PHE A 1 109 ? -14.054 -11.723 27.517 1.00 90.44 109 PHE A N 1
ATOM 792 C CA . PHE A 1 109 ? -13.233 -12.320 26.472 1.00 90.44 109 PHE A CA 1
ATOM 793 C C . PHE A 1 109 ? -11.948 -12.914 27.071 1.00 90.44 109 PHE A C 1
ATOM 795 O O . PHE A 1 109 ? -10.922 -12.235 27.086 1.00 90.44 109 PHE A O 1
ATOM 802 N N . PRO A 1 110 ? -11.950 -14.191 27.503 1.00 91.44 110 PRO A N 1
ATOM 803 C CA . PRO A 1 110 ? -10.827 -14.810 28.224 1.00 91.44 110 PRO A CA 1
ATOM 804 C C . PRO A 1 110 ? -9.462 -14.847 27.518 1.00 91.44 110 PRO A C 1
ATOM 806 O O . PRO A 1 110 ? -8.481 -15.241 28.137 1.00 91.44 110 PRO A O 1
ATOM 809 N N . GLY A 1 111 ? -9.379 -14.477 26.238 1.00 91.19 111 GLY A N 1
ATOM 810 C CA . GLY A 1 111 ? -8.111 -14.342 25.513 1.00 91.19 111 GLY A CA 1
ATOM 811 C C . GLY A 1 111 ? -7.780 -12.910 25.092 1.00 91.19 111 GLY A C 1
ATOM 812 O O . GLY A 1 111 ? -6.916 -12.735 24.240 1.00 91.19 111 GLY A O 1
ATOM 813 N N . ALA A 1 112 ? -8.515 -11.905 25.582 1.00 93.94 112 ALA A N 1
ATOM 814 C CA . ALA A 1 112 ? -8.277 -10.513 25.215 1.00 93.94 112 ALA A CA 1
ATOM 815 C C . ALA A 1 112 ? -6.895 -10.062 25.675 1.00 93.94 112 ALA A C 1
ATOM 817 O O . ALA A 1 112 ? -6.447 -10.415 26.765 1.00 93.94 112 ALA A O 1
ATOM 818 N N . GLU A 1 113 ? -6.254 -9.245 24.850 1.00 95.94 113 GLU A N 1
ATOM 819 C CA . GLU A 1 113 ? -4.972 -8.637 25.171 1.00 95.94 113 GLU A CA 1
ATOM 820 C C . GLU A 1 113 ? -5.139 -7.129 25.261 1.00 95.94 113 GLU A C 1
ATOM 822 O O . GLU A 1 113 ? -5.866 -6.509 24.482 1.00 95.94 113 GLU A O 1
ATOM 827 N N . LEU A 1 114 ? -4.432 -6.527 26.204 1.00 97.56 114 LEU A N 1
ATOM 828 C CA . LEU A 1 114 ? -4.416 -5.095 26.404 1.00 97.56 114 LEU A CA 1
ATOM 829 C C . LEU A 1 114 ? -2.981 -4.591 26.352 1.00 97.56 114 LEU A C 1
ATOM 831 O O . LEU A 1 114 ? -2.042 -5.275 26.767 1.00 97.56 114 LEU A O 1
ATOM 835 N N . ARG A 1 115 ? -2.830 -3.368 25.857 1.00 97.06 115 ARG A N 1
ATOM 836 C CA . ARG A 1 115 ? -1.583 -2.610 25.914 1.00 97.06 115 ARG A CA 1
ATOM 837 C C . ARG A 1 115 ? -1.902 -1.191 26.349 1.00 97.06 115 ARG A C 1
ATOM 839 O O . ARG A 1 115 ? -2.902 -0.628 25.913 1.00 97.06 115 ARG A O 1
ATOM 846 N N . VAL A 1 116 ? -1.063 -0.624 27.208 1.00 97.00 116 VAL A N 1
ATOM 847 C CA . VAL A 1 116 ? -1.263 0.717 27.767 1.00 97.00 116 VAL A CA 1
ATOM 848 C C . VAL A 1 116 ? -0.143 1.645 27.322 1.00 97.00 116 VAL A C 1
ATOM 850 O O . VAL A 1 116 ? 1.026 1.257 27.302 1.00 97.00 116 VAL A O 1
ATOM 853 N N . GLY A 1 117 ? -0.500 2.867 26.953 1.00 95.19 117 GLY A N 1
ATOM 854 C CA . GLY A 1 117 ? 0.438 3.911 26.562 1.00 95.19 117 GLY A CA 1
ATOM 855 C C . GLY A 1 117 ? -0.025 5.269 27.064 1.00 95.19 117 GLY A C 1
ATOM 856 O O . GLY A 1 117 ? -1.214 5.466 27.319 1.00 95.19 117 GLY A O 1
ATOM 857 N N . SER A 1 118 ? 0.904 6.206 27.215 1.00 94.25 118 SER A N 1
ATOM 858 C CA . SER A 1 118 ? 0.568 7.612 27.427 1.00 94.25 118 SER A CA 1
ATOM 859 C C . SER A 1 118 ? 0.658 8.391 26.126 1.00 94.25 118 SER A C 1
ATOM 861 O O . SER A 1 118 ? 1.386 8.021 25.201 1.00 94.25 118 SER A O 1
ATOM 863 N N . ILE A 1 119 ? -0.120 9.463 26.052 1.00 93.25 119 ILE A N 1
ATOM 864 C CA . ILE A 1 119 ? -0.091 10.404 24.933 1.00 93.25 119 ILE A CA 1
ATOM 865 C C . ILE A 1 119 ? 1.131 11.315 25.106 1.00 93.25 119 ILE A C 1
ATOM 867 O O . ILE A 1 119 ? 1.321 11.893 26.175 1.00 93.25 119 ILE A O 1
ATOM 871 N N . GLY A 1 120 ? 1.982 11.383 24.078 1.00 83.12 120 GLY A N 1
ATOM 872 C CA . GLY A 1 120 ? 3.278 12.071 24.121 1.00 83.12 120 GLY A CA 1
ATOM 873 C C . GLY A 1 120 ? 3.268 13.529 23.637 1.00 83.12 120 GLY A C 1
ATOM 874 O O . GLY A 1 120 ? 2.216 14.121 23.380 1.00 83.12 120 GLY A O 1
ATOM 875 N N . VAL A 1 121 ? 4.477 14.094 23.517 1.00 73.94 121 VAL A N 1
ATOM 876 C CA . VAL A 1 121 ? 4.805 15.439 22.995 1.00 73.94 121 VAL A CA 1
ATOM 877 C C . VAL A 1 121 ? 5.569 15.357 21.661 1.00 73.94 121 VAL A C 1
ATOM 879 O O . VAL A 1 121 ? 6.313 14.399 21.460 1.00 73.94 121 VAL A O 1
ATOM 882 N N . PRO A 1 122 ? 5.527 16.396 20.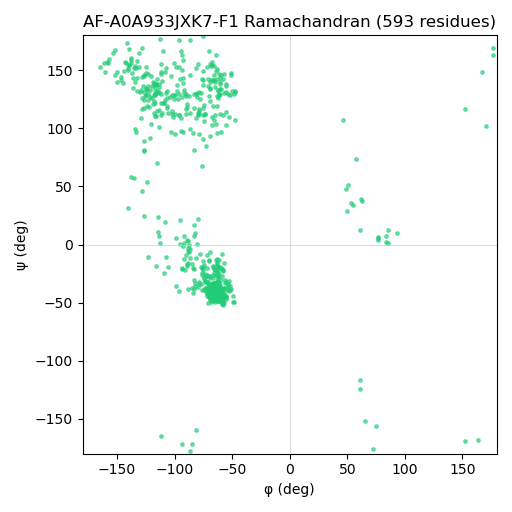797 1.00 51.81 122 PRO A N 1
ATOM 883 C CA . PRO A 1 122 ? 5.945 16.310 19.382 1.00 51.81 122 PRO A CA 1
ATOM 884 C C . PRO A 1 122 ? 7.418 15.984 19.120 1.00 51.81 122 PRO A C 1
ATOM 886 O O . PRO A 1 122 ? 7.798 15.676 17.991 1.00 51.81 122 PRO A O 1
ATOM 889 N N . ALA A 1 123 ? 8.281 16.122 20.127 1.00 58.91 123 ALA A N 1
ATOM 890 C CA . ALA A 1 123 ? 9.708 15.826 20.004 1.00 58.91 123 ALA A CA 1
ATOM 891 C C . ALA A 1 123 ? 10.044 14.344 20.261 1.00 58.91 123 ALA A C 1
ATOM 893 O O . ALA A 1 123 ? 11.179 13.932 20.016 1.00 58.91 123 ALA A O 1
ATOM 894 N N . LEU A 1 124 ? 9.088 13.570 20.779 1.00 61.56 124 LEU A N 1
ATOM 895 C CA . LEU A 1 124 ? 9.216 12.172 21.184 1.00 61.56 124 LEU A CA 1
ATOM 896 C C . LEU A 1 124 ? 8.099 11.347 20.528 1.00 61.56 124 LEU A C 1
ATOM 898 O O . LEU A 1 124 ? 7.189 11.902 19.915 1.00 61.56 124 LEU A O 1
ATOM 902 N N . ASP A 1 125 ? 8.199 10.020 20.607 1.00 81.31 125 ASP A N 1
ATOM 903 C CA . ASP A 1 125 ? 7.191 9.114 20.050 1.00 81.31 125 ASP A CA 1
ATOM 904 C C . ASP A 1 125 ? 5.767 9.538 20.483 1.00 81.31 125 ASP A C 1
ATOM 906 O O . ASP A 1 125 ? 5.534 9.714 21.683 1.00 81.31 125 ASP A O 1
ATOM 910 N N . PRO A 1 126 ? 4.794 9.681 19.552 1.00 87.56 126 PRO A N 1
ATOM 911 C CA . PRO A 1 126 ? 3.440 10.152 19.875 1.00 87.56 126 PRO A CA 1
ATOM 912 C C . PRO A 1 126 ? 2.700 9.301 20.912 1.00 87.56 126 PRO A C 1
ATOM 914 O O . PRO A 1 126 ? 1.753 9.770 21.545 1.00 87.56 126 PRO A O 1
ATOM 917 N N . VAL A 1 127 ? 3.120 8.042 21.069 1.00 91.69 127 VAL A N 1
ATOM 918 C CA . VAL A 1 127 ? 2.628 7.125 22.094 1.00 91.69 127 VAL A CA 1
ATOM 919 C C . VAL A 1 127 ? 3.804 6.561 22.883 1.00 91.69 127 VAL A C 1
ATOM 921 O O . VAL A 1 127 ? 4.631 5.821 22.349 1.00 91.69 127 VAL A O 1
ATOM 924 N N . GLY A 1 128 ? 3.835 6.851 24.182 1.00 91.25 128 GLY A N 1
ATOM 925 C CA . GLY A 1 128 ? 4.748 6.230 25.134 1.00 91.25 128 GLY A CA 1
ATOM 926 C C . GLY A 1 128 ? 4.202 4.885 25.603 1.00 91.25 128 GLY A C 1
ATOM 927 O O . GLY A 1 128 ? 3.585 4.807 26.665 1.00 91.25 128 GLY A O 1
ATOM 928 N N . TRP A 1 129 ? 4.385 3.827 24.810 1.00 93.38 129 TRP A N 1
ATOM 929 C CA . TRP A 1 129 ? 3.947 2.481 25.190 1.00 93.38 129 TRP A CA 1
ATOM 930 C C . TRP A 1 129 ? 4.714 1.950 26.405 1.00 93.38 129 TRP A C 1
ATOM 932 O O . TRP A 1 129 ? 5.943 2.001 26.445 1.00 93.38 129 TRP A O 1
ATOM 942 N N . SER A 1 130 ? 3.993 1.352 27.355 1.00 92.88 130 SER A N 1
ATOM 943 C CA . SER A 1 130 ? 4.581 0.616 28.474 1.00 92.88 130 SER A CA 1
ATOM 944 C C . SER A 1 130 ? 4.277 -0.874 28.335 1.00 92.88 130 SER A C 1
ATOM 946 O O . SER A 1 130 ? 3.128 -1.314 28.429 1.00 92.88 130 SER A O 1
ATOM 948 N N . GLY A 1 131 ? 5.332 -1.648 28.074 1.00 90.94 131 GLY A N 1
ATOM 949 C CA . GLY A 1 131 ? 5.264 -3.090 27.849 1.00 90.94 131 GLY A CA 1
ATOM 950 C C . GLY A 1 131 ? 4.645 -3.513 26.509 1.00 90.94 131 GLY A C 1
ATOM 951 O O . GLY A 1 131 ? 4.312 -2.698 25.638 1.00 90.94 131 GLY A O 1
ATOM 952 N N . ASP A 1 132 ? 4.520 -4.830 26.355 1.00 95.00 132 ASP A N 1
ATOM 953 C CA . ASP A 1 132 ? 3.849 -5.489 25.233 1.00 95.00 132 ASP A CA 1
ATOM 954 C C . ASP A 1 132 ? 2.397 -5.852 25.579 1.00 95.00 132 ASP A C 1
ATOM 956 O O . ASP A 1 132 ? 1.925 -5.664 26.703 1.00 95.00 132 ASP A O 1
ATOM 960 N N . TRP A 1 133 ? 1.686 -6.373 24.581 1.00 96.44 133 TRP A N 1
ATOM 961 C CA . TRP A 1 133 ? 0.344 -6.935 24.708 1.00 96.44 133 TRP A CA 1
ATOM 962 C C . TRP A 1 133 ? 0.290 -8.032 25.775 1.00 96.44 133 TRP A C 1
ATOM 964 O O . TRP A 1 133 ? 1.118 -8.942 25.786 1.00 96.44 133 TRP A O 1
ATOM 974 N N . THR A 1 134 ? -0.690 -7.954 26.674 1.00 97.31 134 THR A N 1
ATOM 975 C CA . THR A 1 134 ? -0.863 -8.928 27.758 1.00 97.31 134 THR A CA 1
ATOM 976 C C . THR A 1 134 ? -2.334 -9.146 28.096 1.00 97.31 134 THR A C 1
ATOM 978 O O . THR A 1 134 ? -3.134 -8.212 28.058 1.00 97.31 134 THR A O 1
ATOM 981 N N . GLY A 1 135 ? -2.694 -10.381 28.444 1.00 95.88 135 GLY A N 1
ATOM 982 C CA . GLY A 1 135 ? -4.005 -10.731 28.999 1.00 95.88 135 GLY A CA 1
ATOM 983 C C . GLY A 1 135 ? -4.036 -10.786 30.531 1.00 95.88 135 GLY A C 1
ATOM 984 O O . GLY A 1 135 ? -5.076 -11.117 31.088 1.00 95.88 135 GLY A O 1
ATOM 985 N N . ASP A 1 136 ? -2.919 -10.508 31.220 1.00 97.81 136 ASP A N 1
ATOM 986 C CA . ASP A 1 136 ? -2.848 -10.483 32.690 1.00 97.81 136 ASP A CA 1
ATOM 987 C C . ASP A 1 136 ? -3.156 -9.072 33.227 1.00 97.81 136 ASP A C 1
ATOM 989 O O . ASP A 1 136 ? -2.330 -8.164 33.056 1.00 97.81 136 ASP A O 1
ATOM 993 N N . PRO A 1 137 ? -4.289 -8.871 33.931 1.00 98.12 137 PRO A N 1
ATOM 994 C CA . PRO A 1 137 ? -4.656 -7.578 34.507 1.00 98.12 137 PRO A CA 1
ATOM 995 C C . PRO A 1 137 ? -3.601 -6.986 35.447 1.00 98.12 137 PRO A C 1
ATOM 997 O O . PRO A 1 137 ? -3.455 -5.767 35.511 1.00 98.12 137 PRO A O 1
ATOM 1000 N N . SER A 1 138 ? -2.824 -7.822 36.142 1.00 98.00 138 SER A N 1
ATOM 1001 C CA . SER A 1 138 ? -1.767 -7.351 37.049 1.00 98.00 138 SER A CA 1
ATOM 1002 C C . SER A 1 138 ? -0.559 -6.809 36.282 1.00 98.00 138 SER A C 1
ATOM 1004 O O . SER A 1 138 ? 0.088 -5.865 36.731 1.00 98.00 138 SER A O 1
ATOM 1006 N N . GLN A 1 139 ? -0.270 -7.359 35.099 1.00 98.00 139 GLN A N 1
ATOM 1007 C CA . GLN A 1 139 ? 0.760 -6.812 34.216 1.00 98.00 139 GLN A CA 1
ATOM 1008 C C . GLN A 1 139 ? 0.288 -5.512 33.555 1.00 98.00 139 GLN A C 1
ATOM 1010 O O . GLN A 1 139 ? 1.082 -4.583 33.425 1.00 98.00 139 GLN A O 1
ATOM 1015 N N . VAL A 1 140 ? -0.996 -5.410 33.185 1.00 97.94 140 VAL A N 1
ATOM 1016 C CA . VAL A 1 140 ? -1.586 -4.151 32.691 1.00 97.94 140 VAL A CA 1
ATOM 1017 C C . VAL A 1 140 ? -1.460 -3.047 33.742 1.00 97.94 140 VAL A C 1
ATOM 1019 O O . VAL A 1 140 ? -1.022 -1.947 33.417 1.00 97.94 140 VAL A O 1
ATOM 1022 N N . GLU A 1 141 ? -1.784 -3.348 35.001 1.00 98.12 141 GLU A N 1
ATOM 1023 C CA . GLU A 1 141 ? -1.620 -2.436 36.139 1.00 98.12 141 GLU A CA 1
ATOM 1024 C C . GLU A 1 141 ? -0.164 -1.978 36.304 1.00 98.12 141 GLU A C 1
ATOM 1026 O O . GLU A 1 141 ? 0.110 -0.779 36.378 1.00 98.12 141 GLU A O 1
ATOM 1031 N N . ALA A 1 142 ? 0.780 -2.926 36.305 1.00 97.56 142 ALA A N 1
ATOM 1032 C CA . ALA A 1 142 ? 2.204 -2.633 36.433 1.00 97.56 142 ALA A CA 1
ATOM 1033 C C . ALA A 1 142 ? 2.725 -1.759 35.282 1.00 97.56 142 ALA A C 1
ATOM 1035 O O . ALA A 1 142 ? 3.495 -0.828 35.520 1.00 97.56 142 ALA A O 1
ATOM 1036 N N . ASN A 1 143 ? 2.282 -2.023 34.050 1.00 96.94 143 ASN A N 1
ATOM 1037 C CA . ASN A 1 143 ? 2.635 -1.220 32.882 1.00 96.94 143 ASN A CA 1
ATOM 1038 C C . ASN A 1 143 ? 2.040 0.194 32.984 1.00 96.94 143 ASN A C 1
ATOM 1040 O O . ASN A 1 143 ? 2.738 1.177 32.733 1.00 96.94 143 ASN A O 1
ATOM 1044 N N . ALA A 1 144 ? 0.775 0.305 33.396 1.00 95.62 144 ALA A N 1
ATOM 1045 C CA . ALA A 1 144 ? 0.056 1.569 33.525 1.00 95.62 144 ALA A CA 1
ATOM 1046 C C . ALA A 1 144 ? 0.654 2.476 34.616 1.00 95.62 144 ALA A C 1
ATOM 1048 O O . ALA A 1 144 ? 0.706 3.693 34.447 1.00 95.62 144 ALA A O 1
ATOM 1049 N N . ALA A 1 145 ? 1.192 1.896 35.694 1.00 94.50 145 ALA A N 1
ATOM 1050 C CA . ALA A 1 145 ? 1.902 2.642 36.735 1.00 94.50 145 ALA A CA 1
ATOM 1051 C C . ALA A 1 145 ? 3.186 3.333 36.228 1.00 94.50 145 ALA A C 1
ATOM 1053 O O . ALA A 1 145 ? 3.630 4.314 36.826 1.00 94.50 145 ALA A O 1
ATOM 1054 N N . GLN A 1 146 ? 3.787 2.827 35.144 1.00 91.94 146 GLN A N 1
ATOM 1055 C CA . GLN A 1 146 ? 5.069 3.291 34.595 1.00 91.94 146 GLN A CA 1
ATOM 1056 C C . GLN A 1 146 ? 4.928 4.257 33.414 1.00 91.94 146 GLN A C 1
ATOM 1058 O O . GLN A 1 146 ? 5.932 4.601 32.789 1.00 91.94 146 GLN A O 1
ATOM 1063 N N . LEU A 1 147 ? 3.707 4.678 33.078 1.00 89.75 147 LEU A N 1
ATOM 1064 C CA . LEU A 1 147 ? 3.492 5.539 31.924 1.00 89.75 147 LEU A CA 1
ATOM 1065 C C . LEU A 1 147 ? 4.235 6.878 32.077 1.00 89.75 147 LEU A C 1
ATOM 1067 O O . LEU A 1 147 ? 4.097 7.538 33.113 1.00 89.75 147 LEU A O 1
ATOM 1071 N N . PRO A 1 148 ? 5.025 7.292 31.068 1.00 78.50 148 PRO A N 1
ATOM 1072 C CA . PRO A 1 148 ? 5.700 8.580 31.101 1.00 78.50 148 PRO A CA 1
ATOM 1073 C C . PRO A 1 148 ? 4.669 9.713 31.054 1.00 78.50 148 PRO A C 1
ATOM 1075 O O . PRO A 1 148 ? 3.622 9.585 30.418 1.00 78.50 148 PRO A O 1
ATOM 1078 N N . SER A 1 149 ? 4.962 10.814 31.745 1.00 67.06 149 SER A N 1
ATOM 1079 C CA . SER A 1 149 ? 4.037 11.934 31.924 1.00 67.06 149 SER A CA 1
ATOM 1080 C C . SER A 1 149 ? 4.540 13.185 31.224 1.00 67.06 149 SER A C 1
ATOM 1082 O O . SER A 1 149 ? 5.338 13.904 31.822 1.00 67.06 149 SER A O 1
ATOM 1084 N N . ASP A 1 150 ? 3.990 13.479 30.047 1.00 66.94 150 ASP A N 1
ATOM 1085 C CA . ASP A 1 150 ? 3.840 14.824 29.478 1.00 66.94 150 ASP A CA 1
ATOM 1086 C C . ASP A 1 150 ? 3.377 14.752 28.015 1.00 66.94 150 ASP A C 1
ATOM 1088 O O . ASP A 1 150 ? 4.170 14.530 27.108 1.00 66.94 150 ASP A O 1
ATOM 1092 N N . GLY A 1 151 ? 2.087 14.984 27.756 1.00 79.69 151 GLY A N 1
ATOM 1093 C CA . GLY A 1 151 ? 1.614 15.133 26.383 1.00 79.69 151 GLY A CA 1
ATOM 1094 C C . GLY A 1 151 ? 0.106 15.093 26.202 1.00 79.69 151 GLY A C 1
ATOM 1095 O O . GLY A 1 151 ? -0.601 14.413 26.939 1.00 79.69 151 GLY A O 1
ATOM 1096 N N . SER A 1 152 ? -0.358 15.831 25.192 1.00 89.12 152 SER A N 1
ATOM 1097 C CA . SER A 1 152 ? -1.754 15.874 24.736 1.00 89.12 152 SER A CA 1
ATOM 1098 C C . SER A 1 152 ? -1.817 15.943 23.202 1.00 89.12 152 SER A C 1
ATOM 1100 O O . SER A 1 152 ? -2.721 16.546 22.626 1.00 89.12 152 SER A O 1
ATOM 1102 N N . GLU A 1 153 ? -0.850 15.338 22.500 1.00 91.69 153 GLU A N 1
ATOM 1103 C CA . GLU A 1 153 ? -0.880 15.198 21.037 1.00 91.69 153 GLU A CA 1
ATOM 1104 C C . GLU A 1 153 ? -1.849 14.101 20.581 1.00 91.69 153 GLU A C 1
ATOM 1106 O O . GLU A 1 153 ? -1.469 13.037 20.083 1.00 91.69 153 GLU A O 1
ATOM 1111 N N . LEU A 1 154 ? -3.136 14.352 20.795 1.00 94.44 154 LEU A N 1
ATOM 1112 C CA . LEU A 1 154 ? -4.199 13.377 20.598 1.00 94.44 154 LEU A CA 1
ATOM 1113 C C . LEU A 1 154 ? -4.290 12.899 19.143 1.00 94.44 154 LEU A C 1
ATOM 1115 O O . LEU A 1 154 ? -4.459 11.700 18.916 1.00 94.44 154 LEU A O 1
ATOM 1119 N N . TRP A 1 155 ? -4.143 13.781 18.146 1.00 94.94 155 TRP A N 1
ATOM 1120 C CA . TRP A 1 155 ? -4.265 13.357 16.744 1.00 94.94 155 TRP A CA 1
ATOM 1121 C C . TRP A 1 155 ? -3.133 12.411 16.339 1.00 94.94 155 TRP A C 1
ATOM 1123 O O . TRP A 1 155 ? -3.377 11.382 15.703 1.00 94.94 155 TRP A O 1
ATOM 1133 N N . ALA A 1 156 ? -1.900 12.744 16.719 1.00 93.12 156 ALA A N 1
ATOM 1134 C CA . ALA A 1 156 ? -0.720 11.928 16.460 1.00 93.12 156 ALA A CA 1
ATOM 1135 C C . ALA A 1 156 ? -0.770 10.577 17.184 1.00 93.12 156 ALA A C 1
ATOM 1137 O O . ALA A 1 156 ? -0.456 9.545 16.582 1.00 93.12 156 ALA A O 1
ATOM 1138 N N . ALA A 1 157 ? -1.182 10.578 18.455 1.00 94.38 157 ALA A N 1
ATOM 1139 C CA . ALA A 1 157 ? -1.242 9.382 19.286 1.00 94.38 157 ALA A CA 1
ATOM 1140 C C . ALA A 1 157 ? -2.272 8.375 18.758 1.00 94.38 157 ALA A C 1
ATOM 1142 O O . ALA A 1 157 ? -1.961 7.193 18.610 1.00 94.38 157 ALA A O 1
ATOM 1143 N N . ILE A 1 158 ? -3.473 8.840 18.397 1.00 95.69 158 ILE A N 1
ATOM 1144 C CA . ILE A 1 158 ? -4.538 7.975 17.865 1.00 95.69 158 ILE A CA 1
ATOM 1145 C C . ILE A 1 158 ? -4.125 7.379 16.514 1.00 95.69 158 ILE A C 1
ATOM 1147 O O . ILE A 1 158 ? -4.259 6.171 16.311 1.00 95.69 158 ILE A O 1
ATOM 1151 N N . ALA A 1 159 ? -3.580 8.200 15.608 1.00 92.94 159 ALA A N 1
ATOM 1152 C CA . ALA A 1 159 ? -3.091 7.736 14.310 1.00 92.94 159 ALA A CA 1
ATOM 1153 C C . ALA A 1 159 ? -1.975 6.685 14.459 1.00 92.94 159 ALA A C 1
ATOM 1155 O O . ALA A 1 159 ? -2.014 5.637 13.816 1.00 92.94 159 ALA A O 1
ATOM 1156 N N . THR A 1 160 ? -1.008 6.939 15.347 1.00 92.50 160 THR A N 1
ATOM 1157 C CA . THR A 1 160 ? 0.114 6.028 15.620 1.00 92.50 160 THR A CA 1
ATOM 1158 C C . THR A 1 160 ? -0.356 4.718 16.249 1.00 92.50 160 THR A C 1
ATOM 1160 O O . THR A 1 160 ? 0.086 3.650 15.833 1.00 92.50 160 THR A O 1
ATOM 1163 N N . ALA A 1 161 ? -1.285 4.765 17.208 1.00 93.62 161 ALA A N 1
ATOM 1164 C CA . ALA A 1 161 ? -1.782 3.566 17.881 1.00 93.62 161 ALA A CA 1
ATOM 1165 C C . ALA A 1 161 ? -2.490 2.587 16.931 1.00 93.62 161 ALA A C 1
ATOM 1167 O O . ALA A 1 161 ? -2.451 1.377 17.155 1.00 93.62 161 ALA A O 1
ATOM 1168 N N . GLY A 1 162 ? -3.087 3.081 15.841 1.00 88.88 162 GLY A N 1
ATOM 1169 C CA . GLY A 1 162 ? -3.677 2.236 14.798 1.00 88.88 162 GLY A CA 1
ATOM 1170 C C . GLY A 1 162 ? -2.670 1.318 14.093 1.00 88.88 162 GLY A C 1
ATOM 1171 O O . GLY A 1 162 ? -3.056 0.250 13.617 1.00 88.88 162 GLY A O 1
ATOM 1172 N N . LEU A 1 163 ? -1.382 1.682 14.072 1.00 85.44 163 LEU A N 1
ATOM 1173 C CA . LEU A 1 163 ? -0.323 0.920 13.396 1.00 85.44 163 LEU A CA 1
ATOM 1174 C C . LEU A 1 163 ? 0.034 -0.396 14.109 1.00 85.44 163 LEU A C 1
ATOM 1176 O O . LEU A 1 163 ? 0.561 -1.302 13.468 1.00 85.44 163 LEU A O 1
ATOM 1180 N N . ASP A 1 164 ? -0.298 -0.541 15.397 1.00 84.69 164 ASP A N 1
ATOM 1181 C CA . ASP A 1 164 ? -0.083 -1.777 16.172 1.00 84.69 164 ASP A CA 1
ATOM 1182 C C . ASP A 1 164 ? -1.204 -2.822 15.981 1.00 84.69 164 ASP A C 1
ATOM 1184 O O . ASP A 1 164 ? -1.247 -3.859 16.659 1.00 84.69 164 ASP A O 1
ATOM 1188 N N . PHE A 1 165 ? -2.117 -2.554 15.041 1.00 83.62 165 PHE A N 1
ATOM 1189 C CA . PHE A 1 165 ? -3.285 -3.372 14.713 1.00 83.62 165 PHE A CA 1
ATOM 1190 C C . PHE A 1 165 ? -4.151 -3.758 15.937 1.00 83.62 165 PHE A C 1
ATOM 1192 O O . PHE A 1 165 ? -4.436 -4.951 16.130 1.00 83.62 165 PHE A O 1
ATOM 1199 N N . PRO A 1 166 ? -4.571 -2.800 16.794 1.00 89.88 166 PRO A N 1
ATOM 1200 C CA . PRO A 1 166 ? -5.588 -3.079 17.800 1.00 89.88 166 PRO A CA 1
ATOM 1201 C C . PRO A 1 166 ? -6.950 -3.360 17.154 1.00 89.88 166 PRO A C 1
ATOM 1203 O O . PRO A 1 166 ? -7.238 -2.921 16.043 1.00 89.88 166 PRO A O 1
ATOM 1206 N N . SER A 1 167 ? -7.820 -4.064 17.876 1.00 87.44 167 SER A N 1
ATOM 1207 C CA . SER A 1 167 ? -9.240 -4.181 17.523 1.00 87.44 167 SER A CA 1
ATOM 1208 C C . SER A 1 167 ? -10.015 -2.916 17.895 1.00 87.44 167 SER A C 1
ATOM 1210 O O . SER A 1 167 ? -10.948 -2.546 17.193 1.00 87.44 167 SER A O 1
ATOM 1212 N N . VAL A 1 168 ? -9.627 -2.262 18.995 1.00 92.19 168 VAL A N 1
ATOM 1213 C CA . VAL A 1 168 ? -10.216 -1.016 19.506 1.00 92.19 168 VAL A CA 1
ATOM 1214 C C . VAL A 1 168 ? -9.109 -0.165 20.121 1.00 92.19 168 VAL A C 1
ATOM 1216 O O . VAL A 1 168 ? -8.247 -0.690 20.831 1.00 92.19 168 VAL A O 1
ATOM 1219 N N . ILE A 1 169 ? -9.157 1.144 19.886 1.00 96.44 169 ILE A N 1
ATOM 1220 C CA . ILE A 1 169 ? -8.348 2.124 20.618 1.00 96.44 169 ILE A CA 1
ATOM 1221 C C . ILE A 1 169 ? -9.253 2.793 21.649 1.00 96.44 169 ILE A C 1
ATOM 1223 O O . ILE A 1 169 ? -10.330 3.273 21.317 1.00 96.44 169 ILE A O 1
ATOM 1227 N N . VAL A 1 170 ? -8.823 2.830 22.899 1.00 97.75 170 VAL A N 1
ATOM 1228 C CA . VAL A 1 170 ? -9.464 3.561 23.990 1.00 97.75 170 VAL A CA 1
ATOM 1229 C C . VAL A 1 170 ? -8.587 4.757 24.314 1.00 97.75 170 VAL A C 1
ATOM 1231 O O . VAL A 1 170 ? -7.389 4.594 24.508 1.00 97.75 170 VAL A O 1
ATOM 1234 N N . VAL A 1 171 ? -9.171 5.946 24.399 1.00 97.56 171 VAL A N 1
ATOM 1235 C CA . VAL A 1 171 ? -8.470 7.178 24.765 1.00 97.56 171 VAL A CA 1
ATOM 1236 C C . VAL A 1 171 ? -9.165 7.790 25.968 1.00 97.56 171 VAL A C 1
ATOM 1238 O O . VAL A 1 171 ? -10.342 8.132 25.889 1.00 97.56 171 VAL A O 1
ATOM 1241 N N . VAL A 1 172 ? -8.448 7.936 27.076 1.00 97.00 172 VAL A N 1
ATOM 1242 C CA . VAL A 1 172 ? -8.931 8.637 28.272 1.00 97.00 172 VAL A CA 1
ATOM 1243 C C . VAL A 1 172 ? -8.306 10.025 28.277 1.00 97.00 172 VAL A C 1
ATOM 1245 O O . VAL A 1 172 ? -7.095 10.135 28.436 1.00 97.00 172 VAL A O 1
ATOM 1248 N N . THR A 1 173 ? -9.106 11.067 28.048 1.00 95.69 173 THR A N 1
ATOM 1249 C CA . THR A 1 173 ? -8.617 12.447 27.862 1.00 95.69 173 THR A CA 1
ATOM 1250 C C . THR A 1 173 ? -9.699 13.474 28.181 1.00 95.69 173 THR A C 1
ATOM 1252 O O . THR A 1 173 ? -10.895 13.166 28.158 1.00 95.69 173 THR A O 1
ATOM 1255 N N . ASP A 1 174 ? -9.295 14.711 28.461 1.00 93.50 174 ASP A N 1
ATOM 1256 C CA . ASP A 1 174 ? -10.222 15.840 28.498 1.00 93.50 174 ASP A CA 1
ATOM 1257 C C . ASP A 1 174 ? -10.666 16.299 27.096 1.00 93.50 174 ASP A C 1
ATOM 1259 O O . ASP A 1 174 ? -11.737 16.894 26.949 1.00 93.50 174 ASP A O 1
ATOM 1263 N N . GLY A 1 175 ? -9.926 15.903 26.057 1.00 92.44 175 GLY A N 1
ATOM 1264 C CA . GLY A 1 175 ? -10.232 16.137 24.652 1.00 92.44 175 GLY A CA 1
ATOM 1265 C C . GLY A 1 175 ? -9.598 17.395 24.061 1.00 92.44 175 GLY A C 1
ATOM 1266 O O . GLY A 1 175 ? -9.967 17.748 22.941 1.00 92.44 175 GLY A O 1
ATOM 1267 N N . GLU A 1 176 ? -8.680 18.066 24.762 1.00 92.69 176 GLU A N 1
ATOM 1268 C CA . GLU A 1 176 ? -7.984 19.265 24.273 1.00 92.69 176 GLU A CA 1
ATOM 1269 C C . GLU A 1 176 ? -6.627 18.911 23.624 1.00 92.69 176 GLU A C 1
ATOM 1271 O O . GLU A 1 176 ? -5.630 18.746 24.328 1.00 92.69 176 GLU A O 1
ATOM 1276 N N . PRO A 1 177 ? -6.542 18.789 22.282 1.00 92.88 177 PRO A N 1
ATOM 1277 C CA . PRO A 1 177 ? -5.284 18.460 21.622 1.00 92.88 177 PRO A CA 1
ATOM 1278 C C . PRO A 1 177 ? -4.292 19.627 21.671 1.00 92.88 177 PRO A C 1
ATOM 1280 O O . PRO A 1 177 ? -4.655 20.783 21.446 1.00 92.88 177 PRO A O 1
ATOM 1283 N N . THR A 1 178 ? -3.008 19.321 21.851 1.00 91.38 178 THR A N 1
ATOM 1284 C CA . THR A 1 178 ? -1.908 20.282 21.633 1.00 91.38 178 THR A CA 1
ATOM 1285 C C . THR A 1 178 ? -1.374 20.269 20.203 1.00 91.38 178 THR A C 1
ATOM 1287 O O . THR A 1 178 ? -0.567 21.124 19.839 1.00 91.38 178 THR A O 1
ATOM 1290 N N . ASP A 1 179 ? -1.812 19.309 19.392 1.00 91.62 179 ASP A N 1
ATOM 1291 C CA . ASP A 1 179 ? -1.426 19.140 18.000 1.00 91.62 179 ASP A CA 1
ATOM 1292 C C . ASP A 1 179 ? -2.591 19.406 17.034 1.00 91.62 179 ASP A C 1
ATOM 1294 O O . ASP A 1 179 ? -3.721 19.702 17.425 1.00 91.62 179 ASP A O 1
ATOM 1298 N N . VAL A 1 180 ? -2.306 19.337 15.733 1.00 91.81 180 VAL A N 1
ATOM 1299 C CA . VAL A 1 180 ? -3.292 19.595 14.678 1.00 91.81 180 VAL A CA 1
ATOM 1300 C C . VAL A 1 180 ? -3.624 18.323 13.910 1.00 91.81 180 VAL A C 1
ATOM 1302 O O . VAL A 1 180 ? -2.768 17.460 13.681 1.00 91.81 180 VAL A O 1
ATOM 1305 N N . LEU A 1 181 ? -4.872 18.227 13.460 1.00 90.69 181 LEU A N 1
ATOM 1306 C CA . LEU A 1 181 ? -5.279 17.205 12.509 1.00 90.69 181 LEU A CA 1
ATOM 1307 C C . LEU A 1 181 ? -4.602 17.484 11.162 1.00 90.69 181 LEU A C 1
ATOM 1309 O O . LEU A 1 181 ? -4.935 18.457 10.483 1.00 90.69 181 LEU A O 1
ATOM 1313 N N . THR A 1 182 ? -3.647 16.636 10.781 1.00 88.12 182 THR A N 1
ATOM 1314 C CA . THR A 1 182 ? -3.079 16.633 9.428 1.00 88.12 182 THR A CA 1
ATOM 1315 C C . THR A 1 182 ? -3.836 15.638 8.544 1.00 88.12 182 THR A C 1
ATOM 1317 O O . THR A 1 182 ? -4.450 14.701 9.070 1.00 88.12 182 THR A O 1
ATOM 1320 N N . PRO A 1 183 ? -3.782 15.788 7.210 1.00 78.56 183 PRO A N 1
ATOM 1321 C CA . PRO A 1 183 ? -4.429 14.849 6.297 1.00 78.56 183 PRO A CA 1
ATOM 1322 C C . PRO A 1 183 ? -3.965 13.393 6.481 1.00 78.56 183 PRO A C 1
ATOM 1324 O O . PRO A 1 183 ? -4.781 12.477 6.448 1.00 78.56 183 PRO A O 1
ATOM 1327 N N . GLU A 1 184 ? -2.678 13.172 6.761 1.00 78.81 184 GLU A N 1
ATOM 1328 C CA . GLU A 1 184 ? -2.109 11.836 6.993 1.00 78.81 184 GLU A CA 1
ATOM 1329 C C . GLU A 1 184 ? -2.665 11.195 8.272 1.00 78.81 184 GLU A C 1
ATOM 1331 O O . GLU A 1 184 ? -2.970 10.003 8.306 1.00 78.81 184 GLU A O 1
ATOM 1336 N N . ARG A 1 185 ? -2.836 11.992 9.336 1.00 88.94 185 ARG A N 1
ATOM 1337 C CA . ARG A 1 185 ? -3.427 11.522 10.598 1.00 88.94 185 ARG A CA 1
ATOM 1338 C C . ARG A 1 185 ? -4.904 11.196 10.417 1.00 88.94 185 ARG A C 1
ATOM 1340 O O . ARG A 1 185 ? -5.370 10.201 10.962 1.00 88.94 185 ARG A O 1
ATOM 1347 N N . GLN A 1 186 ? -5.628 11.995 9.632 1.00 86.94 186 GLN A N 1
ATOM 1348 C CA . GLN A 1 186 ? -7.022 11.710 9.305 1.00 86.94 186 GLN A CA 1
ATOM 1349 C C . GLN A 1 186 ? -7.164 10.359 8.591 1.00 86.94 186 GLN A C 1
ATOM 1351 O O . GLN A 1 186 ? -7.974 9.545 9.030 1.00 86.94 186 GLN A O 1
ATOM 1356 N N . GLU A 1 187 ? -6.358 10.089 7.555 1.00 77.56 187 GLU A N 1
ATOM 1357 C CA . GLU A 1 187 ? -6.375 8.799 6.846 1.00 77.56 187 GLU A CA 1
ATOM 1358 C C . GLU A 1 187 ? -6.098 7.639 7.808 1.00 77.56 187 GLU A C 1
ATOM 1360 O O . GLU A 1 187 ? -6.850 6.663 7.836 1.00 77.56 187 GLU A O 1
ATOM 1365 N N . ALA A 1 188 ? -5.057 7.761 8.637 1.00 84.12 188 ALA A N 1
ATOM 1366 C CA . ALA A 1 188 ? -4.696 6.728 9.602 1.00 84.12 188 ALA A CA 1
ATOM 1367 C C . ALA A 1 188 ? -5.837 6.429 10.592 1.00 84.12 188 ALA A C 1
ATOM 1369 O O . ALA A 1 188 ? -6.105 5.266 10.889 1.00 84.12 188 ALA A O 1
ATOM 1370 N N . ILE A 1 189 ? -6.551 7.457 11.063 1.00 89.69 189 ILE A N 1
ATOM 1371 C CA . ILE A 1 189 ? -7.696 7.303 11.975 1.00 89.69 189 ILE A CA 1
ATOM 1372 C C . ILE A 1 189 ? -8.903 6.674 11.259 1.00 89.69 189 ILE A C 1
ATOM 1374 O O . ILE A 1 189 ? -9.567 5.808 11.825 1.00 89.69 189 ILE A O 1
ATOM 1378 N N . GLN A 1 190 ? -9.191 7.081 10.019 1.00 84.06 190 GLN A N 1
ATOM 1379 C CA . GLN A 1 190 ? -10.315 6.556 9.231 1.00 84.06 190 GLN A CA 1
ATOM 1380 C C . GLN A 1 190 ? -10.115 5.083 8.839 1.00 84.06 190 GLN A C 1
ATOM 1382 O O . GLN A 1 190 ? -11.043 4.268 8.934 1.00 84.06 190 GLN A O 1
ATOM 1387 N N . ALA A 1 191 ? -8.894 4.738 8.420 1.00 78.38 191 ALA A N 1
ATOM 1388 C CA . ALA A 1 191 ? -8.493 3.380 8.063 1.00 78.38 191 ALA A CA 1
ATOM 1389 C C . ALA A 1 191 ? -8.267 2.479 9.290 1.00 78.38 191 ALA A C 1
ATOM 1391 O O . ALA A 1 191 ? -8.293 1.252 9.162 1.00 78.38 191 ALA A O 1
ATOM 1392 N N . GLY A 1 192 ? -8.039 3.082 10.458 1.00 83.31 192 GLY A N 1
ATOM 1393 C CA . GLY A 1 192 ? -7.785 2.405 11.721 1.00 83.31 192 GLY A CA 1
ATOM 1394 C C . GLY A 1 192 ? -9.027 1.785 12.380 1.00 83.31 192 GLY A C 1
ATOM 1395 O O . GLY A 1 192 ? -10.151 1.863 11.866 1.00 83.31 192 GLY A O 1
ATOM 1396 N N . PRO A 1 193 ? -8.833 1.136 13.540 1.00 87.25 193 PRO A N 1
ATOM 1397 C CA . PRO A 1 193 ? -9.922 0.549 14.314 1.00 87.25 193 PRO A CA 1
ATOM 1398 C C . PRO A 1 193 ? -10.823 1.621 14.951 1.00 87.25 193 PRO A C 1
ATOM 1400 O O . PRO A 1 193 ? -10.446 2.793 15.021 1.00 87.25 193 PRO A O 1
ATOM 1403 N N . PRO A 1 194 ? -12.011 1.241 15.454 1.00 91.00 194 PRO A N 1
ATOM 1404 C CA . PRO A 1 194 ? -12.854 2.147 16.224 1.00 91.00 194 PRO A CA 1
ATOM 1405 C C . PRO A 1 194 ? -12.131 2.754 17.428 1.00 91.00 194 PRO A C 1
ATOM 1407 O O . PRO A 1 194 ? -11.426 2.051 18.159 1.00 91.00 194 PRO A O 1
ATOM 1410 N N . VAL A 1 195 ? -12.344 4.056 17.647 1.00 95.25 195 VAL A N 1
ATOM 1411 C CA . VAL A 1 195 ? -11.739 4.807 18.753 1.00 95.25 195 VAL A CA 1
ATOM 1412 C C . VAL A 1 195 ? -12.805 5.197 19.778 1.00 95.25 195 VAL A C 1
ATOM 1414 O O . VAL A 1 195 ? -13.690 6.010 19.511 1.00 95.25 195 VAL A O 1
ATOM 1417 N N . VAL A 1 196 ? -12.716 4.632 20.975 1.00 96.31 196 VAL A N 1
ATOM 1418 C CA . VAL A 1 196 ? -13.548 4.994 22.123 1.00 96.31 196 VAL A CA 1
ATOM 1419 C C . VAL A 1 196 ? -12.876 6.116 22.887 1.00 96.31 196 VAL A C 1
ATOM 1421 O O . VAL A 1 196 ? -11.793 5.928 23.431 1.00 96.31 196 VAL A O 1
ATOM 1424 N N . ILE A 1 197 ? -13.530 7.267 22.974 1.00 97.12 197 ILE A N 1
ATOM 1425 C CA . ILE A 1 197 ? -13.036 8.392 23.764 1.00 97.12 197 ILE A CA 1
ATOM 1426 C C . ILE A 1 197 ? -13.817 8.458 25.067 1.00 97.12 197 ILE A C 1
ATOM 1428 O O . ILE A 1 197 ? -15.018 8.728 25.074 1.00 97.12 197 ILE A O 1
ATOM 1432 N N . ILE A 1 198 ? -13.116 8.241 26.172 1.00 97.38 198 ILE A N 1
ATOM 1433 C CA . ILE A 1 198 ? -13.600 8.529 27.514 1.00 97.38 198 ILE A CA 1
ATOM 1434 C C . ILE A 1 198 ? -13.261 9.981 27.807 1.00 97.38 198 ILE A C 1
ATOM 1436 O O . ILE A 1 198 ? -12.122 10.320 28.131 1.00 97.38 198 ILE A O 1
ATOM 1440 N N . ARG A 1 199 ? -14.266 10.839 27.640 1.00 95.75 199 ARG A N 1
ATOM 1441 C CA . ARG A 1 199 ? -14.139 12.274 27.851 1.00 95.75 199 ARG A CA 1
ATOM 1442 C C . ARG A 1 199 ? -14.294 12.586 29.330 1.00 95.75 199 ARG A C 1
ATOM 1444 O O . ARG A 1 199 ? -15.371 12.383 29.893 1.00 95.75 199 ARG A O 1
ATOM 1451 N N . VAL A 1 200 ? -13.244 13.126 29.930 1.00 94.31 200 VAL A N 1
ATOM 1452 C CA . VAL A 1 200 ? -13.226 13.512 31.343 1.00 94.31 200 VAL A CA 1
ATOM 1453 C C . VAL A 1 200 ? -13.144 15.030 31.487 1.00 94.31 200 VAL A C 1
ATOM 1455 O O . VAL A 1 200 ? -12.595 15.721 30.642 1.00 94.31 200 VAL A O 1
ATOM 1458 N N . GLY A 1 201 ? -13.724 15.592 32.545 1.00 89.75 201 GLY A N 1
ATOM 1459 C CA . GLY A 1 201 ? -13.721 17.047 32.737 1.00 89.75 201 GLY A CA 1
ATOM 1460 C C . GLY A 1 201 ? -14.519 17.822 31.675 1.00 89.75 201 GLY A C 1
ATOM 1461 O O . GLY A 1 201 ? -15.518 17.340 31.138 1.00 89.75 201 GLY A O 1
ATOM 1462 N N . THR A 1 202 ? -14.117 19.070 31.423 1.00 82.19 202 THR A N 1
ATOM 1463 C CA . THR A 1 202 ? -14.810 19.987 30.506 1.00 82.19 202 THR A CA 1
ATOM 1464 C C . THR A 1 202 ? -13.865 20.474 29.425 1.00 82.19 202 THR A C 1
ATOM 1466 O O . THR A 1 202 ? -12.809 21.013 29.738 1.00 82.19 202 THR A O 1
ATOM 1469 N N . SER A 1 203 ? -14.289 20.362 28.172 1.00 80.25 203 SER A N 1
ATOM 1470 C CA . SER A 1 203 ? -13.522 20.793 27.007 1.00 80.25 203 SER A CA 1
ATOM 1471 C C . SER A 1 203 ? -14.444 21.502 26.008 1.00 80.25 203 SER A C 1
ATOM 1473 O O . SER A 1 203 ? -15.663 21.288 25.996 1.00 80.25 203 SER A O 1
ATOM 1475 N N . THR A 1 204 ? -13.874 22.354 25.165 1.00 82.12 204 THR A N 1
ATOM 1476 C CA . THR A 1 204 ? -14.574 23.009 24.046 1.00 82.12 204 THR A CA 1
ATOM 1477 C C . THR A 1 204 ? -14.168 22.469 22.678 1.00 82.12 204 THR A C 1
ATOM 1479 O O . THR A 1 204 ? -14.836 22.776 21.694 1.00 82.12 204 THR A O 1
ATOM 1482 N N . SER A 1 205 ? -13.111 21.659 22.626 1.00 87.75 205 SER A N 1
ATOM 1483 C CA . SER A 1 205 ? -12.632 20.967 21.431 1.00 87.75 205 SER A CA 1
ATOM 1484 C C . SER A 1 205 ? -13.687 20.050 20.793 1.00 87.75 205 SER A C 1
ATOM 1486 O O . SER A 1 205 ? -14.464 19.371 21.474 1.00 87.75 205 SER A O 1
ATOM 1488 N N . ASP A 1 206 ? -13.683 20.017 19.460 1.00 89.69 206 ASP A N 1
ATOM 1489 C CA . ASP A 1 206 ? -14.490 19.134 18.617 1.00 89.69 206 ASP A CA 1
ATOM 1490 C C . ASP A 1 206 ? -13.802 17.786 18.334 1.00 89.69 206 ASP A C 1
ATOM 1492 O O . ASP A 1 206 ? -14.435 16.888 17.769 1.00 89.69 206 ASP A O 1
ATOM 1496 N N . LEU A 1 207 ? -12.545 17.604 18.769 1.00 92.88 207 LEU A N 1
ATOM 1497 C CA . LEU A 1 207 ? -11.767 16.385 18.538 1.00 92.88 207 LEU A CA 1
ATOM 1498 C C . LEU A 1 207 ? -12.540 15.119 18.911 1.00 92.88 207 LEU A C 1
ATOM 1500 O O . LEU A 1 207 ? -12.610 14.234 18.056 1.00 92.88 207 LEU A O 1
ATOM 1504 N N . PRO A 1 208 ? -13.168 14.995 20.103 1.00 92.44 208 PRO A N 1
ATOM 1505 C CA . PRO A 1 208 ? -13.858 13.761 20.453 1.00 92.44 208 PRO A CA 1
ATOM 1506 C C . PRO A 1 208 ? -14.948 13.378 19.450 1.00 92.44 208 PRO A C 1
ATOM 1508 O O . PRO A 1 208 ? -15.035 12.229 19.017 1.00 92.44 208 PRO A O 1
ATOM 1511 N N . THR A 1 209 ? -15.756 14.354 19.035 1.00 90.69 209 THR A N 1
ATOM 1512 C CA . THR A 1 209 ? -16.823 14.140 18.053 1.00 90.69 209 THR A CA 1
ATOM 1513 C C . THR A 1 209 ? -16.276 13.838 16.663 1.00 90.69 209 THR A C 1
ATOM 1515 O O . THR A 1 209 ? -16.800 12.960 15.980 1.00 90.69 209 THR A O 1
ATOM 1518 N N . THR A 1 210 ? -15.196 14.507 16.265 1.00 91.75 210 THR A N 1
ATOM 1519 C CA . THR A 1 210 ? -14.555 14.326 14.961 1.00 91.75 210 THR A CA 1
ATOM 1520 C C . THR A 1 210 ? -13.879 12.955 14.853 1.00 91.75 210 THR A C 1
ATOM 1522 O O . THR A 1 210 ? -14.106 12.231 13.885 1.00 91.75 210 THR A O 1
ATOM 1525 N N . VAL A 1 211 ? -13.133 12.526 15.877 1.00 92.25 211 VAL A N 1
ATOM 1526 C CA . VAL A 1 211 ? -12.527 11.184 15.933 1.00 92.25 211 VAL A CA 1
ATOM 1527 C C . VAL A 1 211 ? -13.594 10.096 15.952 1.00 92.25 211 VAL A C 1
ATOM 1529 O O . VAL A 1 211 ? -13.457 9.104 15.235 1.00 92.25 211 VAL A O 1
ATOM 1532 N N . ALA A 1 212 ? -14.663 10.255 16.738 1.00 89.62 212 ALA A N 1
ATOM 1533 C CA . ALA A 1 212 ? -15.757 9.286 16.754 1.00 89.62 212 ALA A CA 1
ATOM 1534 C C . ALA A 1 212 ? -16.435 9.178 15.379 1.00 89.62 212 ALA A C 1
ATOM 1536 O O . ALA A 1 212 ? -16.758 8.075 14.946 1.00 89.62 212 ALA A O 1
ATOM 1537 N N . ALA A 1 213 ? -16.582 10.292 14.653 1.00 86.00 213 ALA A N 1
ATOM 1538 C CA . ALA A 1 213 ? -17.110 10.285 13.292 1.00 86.00 213 ALA A CA 1
ATOM 1539 C C . ALA A 1 213 ? -16.177 9.568 12.298 1.00 86.00 213 ALA A C 1
ATOM 1541 O O . ALA A 1 213 ? -16.656 8.761 11.506 1.00 86.00 213 ALA A O 1
ATOM 1542 N N . PHE A 1 214 ? -14.863 9.811 12.362 1.00 84.44 214 PHE A N 1
ATOM 1543 C CA . PHE A 1 214 ? -13.877 9.198 11.458 1.00 84.44 214 PHE A CA 1
ATOM 1544 C C . PHE A 1 214 ? -13.637 7.715 11.730 1.00 84.44 214 PHE A C 1
ATOM 1546 O O . PHE A 1 214 ? -13.580 6.904 10.811 1.00 84.44 214 PHE A O 1
ATOM 1553 N N . SER A 1 215 ? -13.499 7.351 13.001 1.00 86.25 215 SER A N 1
ATOM 1554 C CA . SER A 1 215 ? -13.199 5.980 13.411 1.00 86.25 215 SER A CA 1
ATOM 1555 C C . SER A 1 215 ? -14.455 5.127 13.591 1.00 86.25 215 SER A C 1
ATOM 1557 O O . SER A 1 215 ? -14.339 3.928 13.834 1.00 86.25 215 SER A O 1
ATOM 1559 N N . HIS A 1 216 ? -15.654 5.718 13.498 1.00 76.88 216 HIS A N 1
ATOM 1560 C CA . HIS A 1 216 ? -16.933 5.131 13.927 1.00 76.88 216 HIS A CA 1
ATOM 1561 C C . HIS A 1 216 ? -16.898 4.558 15.349 1.00 76.88 216 HIS A C 1
ATOM 1563 O O . HIS A 1 216 ? -17.583 3.584 15.662 1.00 76.88 216 HIS A O 1
ATOM 1569 N N . GLY A 1 217 ? -16.052 5.134 16.194 1.00 87.94 217 GLY A N 1
ATOM 1570 C CA . GLY A 1 217 ? -16.079 4.880 17.616 1.00 87.94 217 GLY A CA 1
ATOM 1571 C C . GLY A 1 217 ? -17.151 5.715 18.308 1.00 87.94 217 GLY A C 1
ATOM 1572 O O . GLY A 1 217 ? -18.109 6.194 17.696 1.00 87.94 217 GLY A O 1
ATOM 1573 N N . ARG A 1 218 ? -17.002 5.891 19.616 1.00 93.12 218 ARG A N 1
ATOM 1574 C CA . ARG A 1 218 ? -17.980 6.594 20.450 1.00 93.12 218 ARG A CA 1
ATOM 1575 C C . ARG A 1 218 ? -17.286 7.465 21.475 1.00 93.12 218 ARG A C 1
ATOM 1577 O O . ARG A 1 218 ? -16.190 7.151 21.929 1.00 93.12 218 ARG A O 1
ATOM 1584 N N . VAL A 1 219 ? -17.968 8.535 21.865 1.00 95.38 219 VAL A N 1
ATOM 1585 C CA . VAL A 1 219 ? -17.558 9.378 22.986 1.00 95.38 219 VAL A CA 1
ATOM 1586 C C . VAL A 1 219 ? -18.454 9.064 24.172 1.00 95.38 219 VAL A C 1
ATOM 1588 O O . VAL A 1 219 ? -19.678 9.148 24.056 1.00 95.38 219 VAL A O 1
ATOM 1591 N N . PHE A 1 220 ? -17.849 8.744 25.309 1.00 95.44 220 PHE A N 1
ATOM 1592 C CA . PHE A 1 220 ? -18.547 8.545 26.571 1.00 95.44 220 PHE A CA 1
ATOM 1593 C C . PHE A 1 220 ? -18.045 9.571 27.588 1.00 95.44 220 PHE A C 1
ATOM 1595 O O . PHE A 1 220 ? -16.843 9.614 27.856 1.00 95.44 220 PHE A O 1
ATOM 1602 N N . PRO A 1 221 ? -18.920 10.424 28.145 1.00 95.12 221 PRO A N 1
ATOM 1603 C CA . PRO A 1 221 ? -18.538 11.255 29.274 1.00 95.12 221 PRO A CA 1
ATOM 1604 C C . PRO A 1 221 ? -18.348 10.370 30.510 1.00 95.12 221 PRO A C 1
ATOM 1606 O O . PRO A 1 221 ? -19.193 9.522 30.791 1.00 95.12 221 PRO A O 1
ATOM 1609 N N . ALA A 1 222 ? -17.269 10.588 31.257 1.00 95.69 222 ALA A N 1
ATOM 1610 C CA . ALA A 1 222 ? -17.041 9.922 32.533 1.00 95.69 222 ALA A CA 1
ATOM 1611 C C . ALA A 1 222 ? -16.534 10.919 33.576 1.00 95.69 222 ALA A C 1
ATOM 1613 O O . ALA A 1 222 ? -15.649 11.735 33.321 1.00 95.69 222 ALA A O 1
ATOM 1614 N N . SER A 1 223 ? -17.105 10.836 34.771 1.00 93.12 223 SER A N 1
ATOM 1615 C CA . SER A 1 223 ? -16.683 11.603 35.945 1.00 93.12 223 SER A CA 1
ATOM 1616 C C . SER A 1 223 ? -15.930 10.742 36.961 1.00 93.12 223 SER A C 1
ATOM 1618 O O . SER A 1 223 ? -15.181 11.269 37.781 1.00 93.12 223 SER A O 1
ATOM 1620 N N . MET A 1 224 ? -16.100 9.420 36.879 1.00 94.75 224 MET A N 1
ATOM 1621 C CA . MET A 1 224 ? -15.494 8.427 37.765 1.00 94.75 224 MET A CA 1
ATOM 1622 C C . MET A 1 224 ? -14.936 7.251 36.960 1.00 94.75 224 MET A C 1
ATOM 1624 O O . MET A 1 224 ? -15.476 6.899 35.909 1.00 94.75 224 MET A O 1
ATOM 1628 N N . ARG A 1 225 ? -13.900 6.579 37.479 1.00 94.69 225 ARG A N 1
ATOM 1629 C CA . ARG A 1 225 ? -13.289 5.413 36.810 1.00 94.69 225 ARG A CA 1
ATOM 1630 C C . ARG A 1 225 ? -14.274 4.284 36.508 1.00 94.69 225 ARG A C 1
ATOM 1632 O O . ARG A 1 225 ? -14.167 3.668 35.456 1.00 94.69 225 ARG A O 1
ATOM 1639 N N . ALA A 1 226 ? -15.237 4.024 37.393 1.00 94.00 226 ALA A N 1
ATOM 1640 C CA . ALA A 1 226 ? -16.225 2.960 37.190 1.00 94.00 226 ALA A CA 1
ATOM 1641 C C . ALA A 1 226 ? -17.074 3.186 35.925 1.00 94.00 226 ALA A C 1
ATOM 1643 O O . ALA A 1 226 ? -17.251 2.264 35.137 1.00 94.00 226 ALA A O 1
ATOM 1644 N N . GLU A 1 227 ? -17.510 4.429 35.684 1.00 95.56 227 GLU A N 1
ATOM 1645 C CA . GLU A 1 227 ? -18.277 4.802 34.486 1.00 95.56 227 GLU A CA 1
ATOM 1646 C C . GLU A 1 227 ? -17.457 4.577 33.208 1.00 95.56 227 GLU A C 1
ATOM 1648 O O . GLU A 1 227 ? -17.972 4.069 32.213 1.00 95.56 227 GLU A O 1
ATOM 1653 N N . ALA A 1 228 ? -16.162 4.913 33.251 1.00 95.75 228 ALA A N 1
ATOM 1654 C CA . ALA A 1 228 ? -15.243 4.674 32.143 1.00 95.75 228 ALA A CA 1
ATOM 1655 C C . ALA A 1 228 ? -15.069 3.175 31.855 1.00 95.75 228 ALA A C 1
ATOM 1657 O O . ALA A 1 228 ? -15.135 2.765 30.698 1.00 95.75 228 ALA A O 1
ATOM 1658 N N . VAL A 1 229 ? -14.870 2.355 32.894 1.00 97.06 229 VAL A N 1
ATOM 1659 C CA . VAL A 1 229 ? -14.702 0.897 32.765 1.00 97.06 229 VAL A CA 1
ATOM 1660 C C . VAL A 1 229 ? -15.932 0.258 32.126 1.00 97.06 229 VAL A C 1
ATOM 1662 O O . VAL A 1 229 ? -15.779 -0.523 31.185 1.00 97.06 229 VAL A O 1
ATOM 1665 N N . ASP A 1 230 ? -17.130 0.606 32.598 1.00 94.69 230 ASP A N 1
ATOM 1666 C CA . ASP A 1 230 ? -18.381 0.065 32.061 1.00 94.69 230 ASP A CA 1
ATOM 1667 C C . ASP A 1 230 ? -18.570 0.469 30.593 1.00 94.69 230 ASP A C 1
ATOM 1669 O O . ASP A 1 230 ? -18.793 -0.392 29.744 1.00 94.69 230 ASP A O 1
ATOM 1673 N N . ALA A 1 231 ? -18.358 1.747 30.259 1.00 95.19 231 ALA A N 1
ATOM 1674 C CA . ALA A 1 231 ? -18.468 2.232 28.884 1.00 95.19 231 ALA A CA 1
ATOM 1675 C C . ALA A 1 231 ? -17.490 1.539 27.916 1.00 95.19 231 ALA A C 1
ATOM 1677 O O . ALA A 1 231 ? -17.868 1.174 26.799 1.00 95.19 231 ALA A O 1
ATOM 1678 N N . ILE A 1 232 ? -16.234 1.335 28.335 1.00 95.12 232 ILE A N 1
ATOM 1679 C CA . ILE A 1 232 ? -15.221 0.637 27.530 1.00 95.12 232 ILE A CA 1
ATOM 1680 C C . ILE A 1 232 ? -15.623 -0.822 27.325 1.00 95.12 232 ILE A C 1
ATOM 1682 O O . ILE A 1 232 ? -15.603 -1.311 26.195 1.00 95.12 232 ILE A O 1
ATOM 1686 N N . ALA A 1 233 ? -15.980 -1.522 28.401 1.00 92.19 233 ALA A N 1
ATOM 1687 C CA . ALA A 1 233 ? -16.327 -2.934 28.338 1.00 92.19 233 ALA A CA 1
ATOM 1688 C C . ALA A 1 233 ? -17.568 -3.180 27.474 1.00 92.19 233 ALA A C 1
ATOM 1690 O O . ALA A 1 233 ? -17.550 -4.082 26.634 1.00 92.19 233 ALA A O 1
ATOM 1691 N N . ASP A 1 234 ? -18.598 -2.347 27.625 1.00 91.44 234 ASP A N 1
ATOM 1692 C CA . ASP A 1 234 ? -19.822 -2.423 26.832 1.00 91.44 234 ASP A CA 1
ATOM 1693 C C . ASP A 1 234 ? -19.532 -2.174 25.348 1.00 91.44 234 ASP A C 1
ATOM 1695 O O . ASP A 1 234 ? -20.016 -2.914 24.489 1.00 91.44 234 ASP A O 1
ATOM 1699 N N . PHE A 1 235 ? -18.685 -1.190 25.019 1.00 91.75 235 PHE A N 1
ATOM 1700 C CA . PHE A 1 235 ? -18.299 -0.953 23.630 1.00 91.75 235 PHE A CA 1
ATOM 1701 C C . PHE A 1 235 ? -17.491 -2.118 23.051 1.00 91.75 235 PHE A C 1
ATOM 1703 O O . PHE A 1 235 ? -17.820 -2.592 21.967 1.00 91.75 235 PHE A O 1
ATOM 1710 N N . VAL A 1 236 ? -16.470 -2.6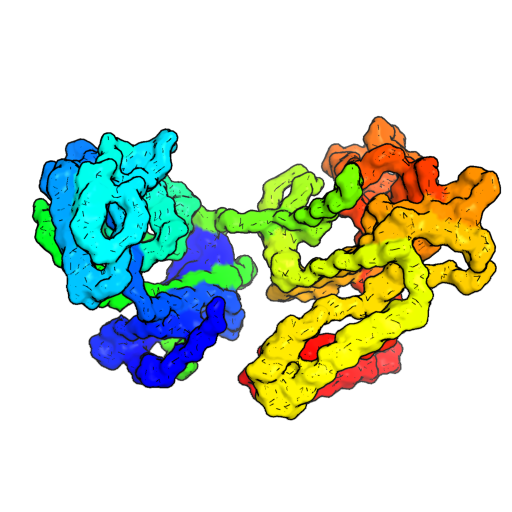14 23.758 1.00 89.94 236 VAL A N 1
ATOM 1711 C CA . VAL A 1 236 ? -15.623 -3.737 23.305 1.00 89.94 236 VAL A CA 1
ATOM 1712 C C . VAL A 1 236 ? -16.435 -5.029 23.131 1.00 89.94 236 VAL A C 1
ATOM 1714 O O . VAL A 1 236 ? -16.127 -5.851 22.259 1.00 89.94 236 VAL A O 1
ATOM 1717 N N . ALA A 1 237 ? -17.475 -5.211 23.950 1.00 85.75 237 ALA A N 1
ATOM 1718 C CA . ALA A 1 237 ? -18.427 -6.308 23.827 1.00 85.75 237 ALA A CA 1
ATOM 1719 C C . ALA A 1 237 ? -19.439 -6.103 22.694 1.00 85.75 237 ALA A C 1
ATOM 1721 O O . ALA A 1 237 ? -19.957 -7.083 22.154 1.00 85.75 237 ALA A O 1
ATOM 1722 N N . SER A 1 238 ? -19.700 -4.855 22.309 1.00 83.69 238 SER A N 1
ATOM 1723 C CA . SER A 1 238 ? -20.575 -4.542 21.190 1.00 83.69 238 SER A CA 1
ATOM 1724 C C . SER A 1 238 ? -19.953 -4.975 19.867 1.00 83.69 238 SER A C 1
ATOM 1726 O O . SER A 1 238 ? -18.738 -5.007 19.668 1.00 83.69 238 SER A O 1
ATOM 1728 N N . ALA A 1 239 ? -20.806 -5.243 18.897 1.00 73.56 239 ALA A N 1
ATOM 1729 C CA . ALA A 1 239 ? -20.343 -5.517 17.553 1.00 73.56 239 ALA A CA 1
ATOM 1730 C C . ALA A 1 239 ? -19.881 -4.260 16.791 1.00 73.56 239 ALA A C 1
ATOM 1732 O O . ALA A 1 239 ? -19.208 -4.391 15.770 1.00 73.56 239 ALA A O 1
ATOM 1733 N N . GLU A 1 240 ? -20.199 -3.050 17.277 1.00 76.69 240 GLU A N 1
ATOM 1734 C CA . GLU A 1 240 ? -19.649 -1.798 16.728 1.00 76.69 240 GLU A CA 1
ATOM 1735 C C . GLU A 1 240 ? -18.120 -1.743 16.893 1.00 76.69 240 GLU A C 1
ATOM 1737 O O . GLU A 1 240 ? -17.436 -1.159 16.055 1.00 76.69 240 GLU A O 1
ATOM 1742 N N . ALA A 1 241 ? -17.567 -2.428 17.901 1.00 79.69 241 ALA A N 1
ATOM 1743 C CA . ALA A 1 241 ? -16.124 -2.590 18.081 1.00 79.69 241 ALA A CA 1
ATOM 1744 C C . ALA A 1 241 ? -15.456 -3.487 17.024 1.00 79.69 241 ALA A C 1
ATOM 1746 O O . ALA A 1 241 ? -14.234 -3.625 17.026 1.00 79.69 241 ALA A O 1
ATOM 1747 N N . ARG A 1 242 ? -16.228 -4.138 16.142 1.00 76.69 242 ARG A N 1
ATOM 1748 C CA . ARG A 1 242 ? -15.714 -5.112 15.166 1.00 76.69 242 ARG A CA 1
ATOM 1749 C C . ARG A 1 242 ? -16.313 -4.896 13.774 1.00 76.69 242 ARG A C 1
ATOM 1751 O O . ARG A 1 242 ? -16.933 -5.813 13.229 1.00 76.69 242 ARG A O 1
ATOM 1758 N N . PRO A 1 243 ? -16.163 -3.702 13.177 1.00 73.56 243 PRO A N 1
ATOM 1759 C CA . PRO A 1 243 ? -16.729 -3.452 11.863 1.00 73.56 243 PRO A CA 1
ATOM 1760 C C . PRO A 1 243 ? -16.026 -4.314 10.809 1.00 73.56 243 PRO A C 1
ATOM 1762 O O . PRO A 1 243 ? -14.805 -4.471 10.834 1.00 73.56 243 PRO A O 1
ATOM 1765 N N . VAL A 1 244 ? -16.783 -4.824 9.836 1.00 84.06 244 VAL A N 1
ATOM 1766 C CA . VAL A 1 244 ? -16.186 -5.332 8.596 1.00 84.06 244 VAL A CA 1
ATOM 1767 C C . VAL A 1 244 ? -15.786 -4.110 7.781 1.00 84.06 244 VAL A C 1
ATOM 1769 O O . VAL A 1 244 ? -16.653 -3.365 7.324 1.00 84.06 244 VAL A O 1
ATOM 1772 N N . SER A 1 245 ? -14.490 -3.867 7.620 1.00 84.81 245 SER A N 1
ATOM 1773 C CA . SER A 1 245 ? -13.993 -2.752 6.816 1.00 84.81 245 SER A CA 1
ATOM 1774 C C . SER A 1 245 ? -13.656 -3.215 5.407 1.00 84.81 245 SER A C 1
ATOM 1776 O O . SER A 1 245 ? -13.343 -4.382 5.159 1.00 84.81 245 SER A O 1
ATOM 1778 N N . PHE A 1 246 ? -13.733 -2.301 4.453 1.00 87.56 246 PHE A N 1
ATOM 1779 C CA . PHE A 1 246 ? -13.226 -2.539 3.117 1.00 87.56 246 PHE A CA 1
ATOM 1780 C C . PHE A 1 246 ? -12.610 -1.285 2.527 1.00 87.56 246 PHE A C 1
ATOM 1782 O O . PHE A 1 246 ? -12.945 -0.162 2.904 1.00 87.56 246 PHE A O 1
ATOM 1789 N N . SER A 1 247 ? -11.722 -1.491 1.566 1.00 87.50 247 SER A N 1
ATOM 1790 C CA . SER A 1 247 ? -11.205 -0.421 0.730 1.00 87.50 247 SER A CA 1
ATOM 1791 C C . SER A 1 247 ? -11.065 -0.868 -0.717 1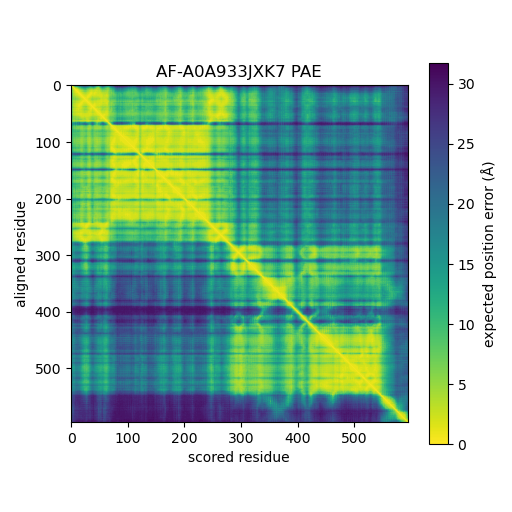.00 87.50 247 SER A C 1
ATOM 1793 O O . SER A 1 247 ? -10.865 -2.050 -1.013 1.00 87.50 247 SER A O 1
ATOM 1795 N N . TYR A 1 248 ? -11.213 0.077 -1.640 1.00 86.19 248 TYR A N 1
ATOM 1796 C CA . TYR A 1 248 ? -11.000 -0.155 -3.065 1.00 86.19 248 TYR A CA 1
ATOM 1797 C C . TYR A 1 248 ? -10.590 1.131 -3.786 1.00 86.19 248 TYR A C 1
ATOM 1799 O O . TYR A 1 248 ? -10.744 2.232 -3.267 1.00 86.19 248 TYR A O 1
ATOM 1807 N N . GLU A 1 249 ? -10.076 0.990 -5.006 1.00 83.06 249 GLU A N 1
ATOM 1808 C CA . GLU A 1 249 ? -9.746 2.121 -5.876 1.00 83.06 249 GLU A CA 1
ATOM 1809 C C . GLU A 1 249 ? -10.893 2.398 -6.854 1.00 83.06 249 GLU A C 1
ATOM 1811 O O . GLU A 1 249 ? -11.166 1.609 -7.769 1.00 83.06 249 GLU A O 1
ATOM 1816 N N . ALA A 1 250 ? -11.558 3.535 -6.674 1.00 86.38 250 ALA A N 1
ATOM 1817 C CA . ALA A 1 250 ? -12.582 4.021 -7.583 1.00 86.38 250 ALA A CA 1
ATOM 1818 C C . ALA A 1 250 ? -11.944 4.600 -8.865 1.00 86.38 250 ALA A C 1
ATOM 1820 O O . ALA A 1 250 ? -10.911 5.272 -8.809 1.00 86.38 250 ALA A O 1
ATOM 1821 N N . PRO A 1 251 ? -12.534 4.403 -10.060 1.00 81.81 251 PRO A N 1
ATOM 1822 C CA . PRO A 1 251 ? -12.059 5.053 -11.282 1.00 81.81 251 PRO A CA 1
ATOM 1823 C C . PRO A 1 251 ? -12.006 6.577 -11.124 1.00 81.81 251 PRO A C 1
ATOM 1825 O O . PRO A 1 251 ? -12.952 7.166 -10.629 1.00 81.81 251 PRO A O 1
ATOM 1828 N N . ARG A 1 252 ? -10.956 7.269 -11.572 1.00 80.44 252 ARG A N 1
ATOM 1829 C CA . ARG A 1 252 ? -10.908 8.743 -11.437 1.00 80.44 252 ARG A CA 1
ATOM 1830 C C . ARG A 1 252 ? -11.958 9.455 -12.299 1.00 80.44 252 ARG A C 1
ATOM 1832 O O . ARG A 1 252 ? -12.523 10.456 -11.878 1.00 80.44 252 ARG A O 1
ATOM 1839 N N . ALA A 1 253 ? -12.246 8.913 -13.480 1.00 79.31 253 ALA A N 1
ATOM 1840 C CA . ALA A 1 253 ? -13.297 9.401 -14.369 1.00 79.31 253 ALA A CA 1
ATOM 1841 C C . ALA A 1 253 ? -14.656 8.770 -14.028 1.00 79.31 253 ALA A C 1
ATOM 1843 O O . ALA A 1 253 ? -14.719 7.595 -13.665 1.00 79.31 253 ALA A O 1
ATOM 1844 N N . GLY A 1 254 ? -15.740 9.526 -14.192 1.00 84.75 254 GLY A N 1
ATOM 1845 C CA . GLY A 1 254 ? -17.100 9.044 -13.959 1.00 84.75 254 GLY A CA 1
ATOM 1846 C C . GLY A 1 254 ? -18.052 10.162 -13.549 1.00 84.75 254 GLY A C 1
ATOM 1847 O O . GLY A 1 254 ? -17.708 11.340 -13.639 1.00 84.75 254 GLY A O 1
ATOM 1848 N N . ALA A 1 255 ? -19.243 9.773 -13.099 1.00 89.94 255 ALA A N 1
ATOM 1849 C CA . ALA A 1 255 ? -20.196 10.693 -12.494 1.00 89.94 255 ALA A CA 1
ATOM 1850 C C . ALA A 1 255 ? -19.657 11.256 -11.164 1.00 89.94 255 ALA A C 1
ATOM 1852 O O . ALA A 1 255 ? -18.839 10.613 -10.494 1.00 89.94 255 ALA A O 1
ATOM 1853 N N . SER A 1 256 ? -20.121 12.458 -10.803 1.00 91.44 256 SER A N 1
ATOM 1854 C CA . SER A 1 256 ? -19.816 13.100 -9.518 1.00 91.44 256 SER A CA 1
ATOM 1855 C C . SER A 1 256 ? -20.489 12.390 -8.349 1.00 91.44 256 SER A C 1
ATOM 1857 O O . SER A 1 256 ? -19.923 12.363 -7.273 1.00 91.44 256 SER A O 1
ATOM 1859 N N . THR A 1 257 ? -21.633 11.750 -8.571 1.00 95.44 257 THR A N 1
ATOM 1860 C CA . THR A 1 257 ? -22.287 10.875 -7.595 1.00 95.44 257 THR A CA 1
ATOM 1861 C C . THR A 1 257 ? -22.112 9.433 -8.042 1.00 95.44 257 THR A C 1
ATOM 1863 O O . THR A 1 257 ? -22.373 9.127 -9.209 1.00 95.44 257 THR A O 1
ATOM 1866 N N . ARG A 1 258 ? -21.698 8.542 -7.139 1.00 94.69 258 ARG A N 1
ATOM 1867 C CA . ARG A 1 258 ? -21.493 7.117 -7.448 1.00 94.69 258 ARG A CA 1
ATOM 1868 C C . ARG A 1 258 ? -22.249 6.216 -6.506 1.00 94.69 258 ARG A C 1
ATOM 1870 O O . ARG A 1 258 ? -22.397 6.542 -5.330 1.00 94.69 258 ARG A O 1
ATOM 1877 N N . ALA A 1 259 ? -22.713 5.089 -7.030 1.00 95.69 259 ALA A N 1
ATOM 1878 C CA . ALA A 1 259 ? -23.428 4.087 -6.256 1.00 95.69 259 ALA A CA 1
ATOM 1879 C C . ALA A 1 259 ? -22.488 2.944 -5.880 1.00 95.69 259 ALA A C 1
ATOM 1881 O O . ALA A 1 259 ? -21.845 2.356 -6.748 1.00 95.69 259 ALA A O 1
ATOM 1882 N N . VAL A 1 260 ? -22.450 2.601 -4.596 1.00 95.88 260 VAL A N 1
ATOM 1883 C CA . VAL A 1 260 ? -21.712 1.449 -4.077 1.00 95.88 260 VAL A CA 1
ATOM 1884 C C . VAL A 1 260 ? -22.704 0.415 -3.586 1.00 95.88 260 VAL A C 1
ATOM 1886 O O . VAL A 1 260 ? -23.597 0.729 -2.804 1.00 95.88 260 VAL A O 1
ATOM 1889 N N . GLU A 1 261 ? -22.528 -0.819 -4.033 1.00 96.12 261 GLU A N 1
ATOM 1890 C CA . GLU A 1 261 ? -23.302 -1.979 -3.617 1.00 96.12 261 GLU A CA 1
ATOM 1891 C C . GLU A 1 261 ? -22.384 -2.988 -2.928 1.00 96.12 261 GLU A C 1
ATOM 1893 O O . GLU A 1 261 ? -21.298 -3.310 -3.415 1.00 96.12 261 GLU A O 1
ATOM 1898 N N . VAL A 1 262 ? -22.840 -3.501 -1.791 1.00 94.50 262 VAL A N 1
ATOM 1899 C CA . VAL A 1 262 ? -22.220 -4.602 -1.061 1.00 94.50 262 VAL A CA 1
ATOM 1900 C C . VAL A 1 262 ? -23.170 -5.787 -1.087 1.00 94.50 262 VAL A C 1
ATOM 1902 O O . VAL A 1 262 ? -24.344 -5.651 -0.745 1.00 94.50 262 VAL A O 1
ATOM 1905 N N . LEU A 1 263 ? -22.653 -6.955 -1.454 1.00 92.69 263 LEU A N 1
ATOM 1906 C CA . LEU A 1 263 ? -23.397 -8.208 -1.535 1.00 92.69 263 LEU A CA 1
ATOM 1907 C C . LEU A 1 263 ? -22.843 -9.219 -0.530 1.00 92.69 263 LEU A C 1
ATOM 1909 O O . LEU A 1 263 ? -21.627 -9.383 -0.419 1.00 92.69 263 LEU A O 1
ATOM 1913 N N . LEU A 1 264 ? -23.739 -9.939 0.143 1.00 91.00 264 LEU A N 1
ATOM 1914 C CA . LEU A 1 264 ? -23.448 -11.103 0.980 1.00 91.00 264 LEU A CA 1
ATOM 1915 C C . LEU A 1 264 ? -24.451 -12.214 0.639 1.00 91.00 264 LEU A C 1
ATOM 1917 O O . LEU A 1 264 ? -25.587 -12.222 1.118 1.00 91.00 264 LEU A O 1
ATOM 1921 N N . GLY A 1 265 ? -24.054 -13.155 -0.220 1.00 86.81 265 GLY A N 1
ATOM 1922 C CA . GLY A 1 265 ? -24.970 -14.180 -0.728 1.00 86.81 265 GLY A CA 1
ATOM 1923 C C . GLY A 1 265 ? -26.143 -13.557 -1.496 1.00 86.81 265 GLY A C 1
ATOM 1924 O O . GLY A 1 265 ? -25.934 -12.924 -2.525 1.00 86.81 265 GLY A O 1
ATOM 1925 N N . SER A 1 266 ? -27.373 -13.739 -1.006 1.00 86.62 266 SER A N 1
ATOM 1926 C CA . SER A 1 266 ? -28.587 -13.138 -1.584 1.00 86.62 266 SER A CA 1
ATOM 1927 C C . SER A 1 266 ? -28.981 -11.796 -0.956 1.00 86.62 266 SER A C 1
ATOM 1929 O O . SER A 1 266 ? -30.009 -11.235 -1.327 1.00 86.62 266 SER A O 1
ATOM 1931 N N . LYS A 1 267 ? -28.234 -11.318 0.044 1.00 93.31 267 LYS A N 1
ATOM 1932 C CA . LYS A 1 267 ? -28.484 -10.043 0.722 1.00 93.31 267 LYS A CA 1
ATOM 1933 C C . LYS A 1 267 ? -27.624 -8.961 0.070 1.00 93.31 267 LYS A C 1
ATOM 1935 O O . LYS A 1 267 ? -26.472 -9.222 -0.281 1.00 93.31 267 LYS A O 1
ATOM 1940 N N . SER A 1 268 ? -28.160 -7.752 -0.063 1.00 94.00 268 SER A N 1
ATOM 1941 C CA . SER A 1 268 ? -27.408 -6.599 -0.553 1.00 94.00 268 SER A CA 1
ATOM 1942 C C . SER A 1 268 ? -27.743 -5.334 0.227 1.00 94.00 268 SER A C 1
ATOM 1944 O O . SER A 1 268 ? -28.815 -5.211 0.820 1.00 94.00 268 SER A O 1
ATOM 1946 N N . ALA A 1 269 ? -26.798 -4.401 0.235 1.00 95.31 269 ALA A N 1
ATOM 1947 C CA . ALA A 1 269 ? -27.009 -3.029 0.658 1.00 95.31 269 ALA A CA 1
ATOM 1948 C C . ALA A 1 269 ? -26.328 -2.094 -0.328 1.00 95.31 269 ALA A C 1
ATOM 1950 O O . ALA A 1 269 ? -25.238 -2.383 -0.821 1.00 95.31 269 ALA A O 1
ATOM 1951 N N . SER A 1 270 ? -26.963 -0.961 -0.588 1.00 95.00 270 SER A N 1
ATOM 1952 C CA . SER A 1 270 ? -26.432 0.061 -1.475 1.00 95.00 270 SER A CA 1
ATOM 1953 C C . SER A 1 270 ? -26.410 1.410 -0.784 1.00 95.00 270 SER A C 1
ATOM 1955 O O . SER A 1 270 ? -27.333 1.747 -0.043 1.00 95.00 270 SER A O 1
ATOM 1957 N N . THR A 1 271 ? -25.399 2.207 -1.086 1.00 95.81 271 THR A N 1
ATOM 1958 C CA . THR A 1 271 ? -25.338 3.619 -0.716 1.00 95.81 271 THR A CA 1
ATOM 1959 C C . THR A 1 271 ? -24.728 4.418 -1.857 1.00 95.81 271 THR A C 1
ATOM 1961 O O . THR A 1 271 ? -24.277 3.856 -2.856 1.00 95.81 271 THR A O 1
ATOM 1964 N N . THR A 1 272 ? -24.728 5.736 -1.731 1.00 95.75 272 THR A N 1
ATOM 1965 C CA . THR A 1 272 ? -24.103 6.633 -2.697 1.00 95.75 272 THR A CA 1
ATOM 1966 C C . THR A 1 272 ? -23.107 7.542 -2.008 1.00 95.75 272 THR A C 1
ATOM 1968 O O . THR A 1 272 ? -23.284 7.883 -0.840 1.00 95.75 272 THR A O 1
ATOM 1971 N N . TYR A 1 273 ? -22.098 7.983 -2.746 1.00 93.50 273 TYR A N 1
ATOM 1972 C CA . TYR A 1 273 ? -21.181 9.015 -2.285 1.00 93.50 273 TYR A CA 1
ATOM 1973 C C . TYR A 1 273 ? -20.940 10.056 -3.378 1.00 93.50 273 TYR A C 1
ATOM 1975 O O . TYR A 1 273 ? -21.041 9.765 -4.572 1.00 93.50 273 TYR A O 1
ATOM 1983 N N . GLU A 1 274 ? -20.607 11.271 -2.952 1.00 93.62 274 GLU A N 1
ATOM 1984 C CA . GLU A 1 274 ? -20.160 12.342 -3.839 1.00 93.62 274 GLU A CA 1
ATOM 1985 C C . GLU A 1 274 ? -18.637 12.283 -3.980 1.00 93.62 274 GLU A C 1
ATOM 1987 O O . GLU A 1 274 ? -17.906 12.249 -2.990 1.00 93.62 274 GLU A O 1
ATOM 1992 N N . VAL A 1 275 ? -18.156 12.262 -5.219 1.00 89.88 275 VAL A N 1
ATOM 1993 C CA . VAL A 1 275 ? -16.745 12.364 -5.574 1.00 89.88 275 VAL A CA 1
ATOM 1994 C C . VAL A 1 275 ? -16.274 13.767 -5.192 1.00 89.88 275 VAL A C 1
ATOM 1996 O O . VAL A 1 275 ? -16.781 14.749 -5.745 1.00 89.88 275 VAL A O 1
ATOM 1999 N N . PRO A 1 276 ? -15.295 13.897 -4.285 1.00 83.81 276 PRO A N 1
ATOM 2000 C CA . PRO A 1 276 ? -14.780 15.200 -3.904 1.00 83.81 276 PRO A CA 1
ATOM 2001 C C . PRO A 1 276 ? -14.183 15.917 -5.120 1.00 83.81 276 PRO A C 1
ATOM 2003 O O . PRO A 1 276 ? -13.334 15.363 -5.820 1.00 83.81 276 PRO A O 1
ATOM 2006 N N . SER A 1 277 ? -14.586 17.171 -5.359 1.00 77.06 277 SER A N 1
ATOM 2007 C CA . SER A 1 277 ? -13.987 18.015 -6.409 1.00 77.06 277 SER A CA 1
ATOM 2008 C C . SER A 1 277 ? -12.506 18.294 -6.144 1.00 77.06 277 SER A C 1
ATOM 2010 O O . SER A 1 277 ? -11.710 18.427 -7.070 1.00 77.06 277 SER A O 1
ATOM 2012 N N . THR A 1 278 ? -12.159 18.345 -4.861 1.00 70.50 278 THR A N 1
ATOM 2013 C CA . THR A 1 278 ? -10.799 18.334 -4.347 1.00 70.50 278 THR A CA 1
ATOM 2014 C C . THR A 1 278 ? -10.789 17.245 -3.285 1.00 70.50 278 THR A C 1
ATOM 2016 O O . THR A 1 278 ? -11.445 17.432 -2.257 1.00 70.50 278 THR A O 1
ATOM 2019 N N . PRO A 1 279 ? -10.129 16.098 -3.516 1.00 62.94 279 PRO A N 1
ATOM 2020 C CA . PRO A 1 279 ? -9.902 15.135 -2.450 1.00 62.94 279 PRO A CA 1
ATOM 2021 C C . PRO A 1 279 ? -9.304 15.881 -1.261 1.00 62.94 279 PRO A C 1
ATOM 2023 O O . PRO A 1 279 ? -8.381 16.679 -1.442 1.00 62.94 279 PRO A O 1
ATOM 2026 N N . ALA A 1 280 ? -9.839 15.655 -0.061 1.00 56.66 280 ALA A N 1
ATOM 2027 C CA . ALA A 1 280 ? -9.272 16.251 1.149 1.00 56.66 280 ALA A CA 1
ATOM 2028 C C . ALA A 1 280 ? -7.819 15.786 1.354 1.00 56.66 280 ALA A C 1
ATOM 2030 O O . ALA A 1 280 ? -7.043 16.427 2.060 1.00 56.66 280 ALA A O 1
ATOM 2031 N N . PHE A 1 281 ? -7.464 14.678 0.700 1.00 57.19 281 PHE A N 1
ATOM 2032 C CA . PHE A 1 281 ? -6.218 13.975 0.871 1.00 57.19 281 PHE A CA 1
ATOM 2033 C C . PHE A 1 281 ? -5.760 13.263 -0.415 1.00 57.19 281 PHE A C 1
ATOM 2035 O O . PHE A 1 281 ? -6.574 12.799 -1.215 1.00 57.19 281 PHE A O 1
ATOM 2042 N N . VAL A 1 282 ? -4.440 13.155 -0.604 1.00 60.22 282 VAL A N 1
ATOM 2043 C CA . VAL A 1 282 ? -3.809 12.354 -1.663 1.00 60.22 282 VAL A CA 1
ATOM 2044 C C . VAL A 1 282 ? -3.000 11.240 -0.985 1.00 60.22 282 VAL A C 1
ATOM 2046 O O . VAL A 1 282 ? -1.980 11.556 -0.375 1.00 60.22 282 VAL A O 1
ATOM 2049 N N . PRO A 1 283 ? -3.410 9.960 -1.094 1.00 57.75 283 PRO A N 1
ATOM 2050 C CA . PRO A 1 283 ? -2.726 8.861 -0.418 1.00 57.75 283 PRO A CA 1
ATOM 2051 C C . PRO A 1 283 ? -1.253 8.748 -0.768 1.00 57.75 283 PRO A C 1
ATOM 2053 O O . PRO A 1 283 ? -0.858 8.972 -1.918 1.00 57.75 283 PRO A O 1
ATOM 2056 N N . THR A 1 284 ? -0.456 8.316 0.215 1.00 65.94 284 THR A N 1
ATOM 2057 C CA . THR A 1 284 ? 0.925 7.904 -0.040 1.00 65.94 284 THR A CA 1
ATOM 2058 C C . THR A 1 284 ? 0.891 6.700 -0.967 1.00 65.94 284 THR A C 1
ATOM 2060 O O . THR A 1 284 ? 0.311 5.659 -0.658 1.00 65.94 284 THR A O 1
ATOM 2063 N N . ARG A 1 285 ? 1.501 6.840 -2.140 1.00 72.38 285 ARG A N 1
ATOM 2064 C CA . ARG A 1 285 ? 1.527 5.792 -3.158 1.00 72.38 285 ARG A CA 1
ATOM 2065 C C . ARG A 1 285 ? 2.931 5.638 -3.702 1.00 72.38 285 ARG A C 1
ATOM 2067 O O . ARG A 1 285 ? 3.707 6.591 -3.745 1.00 72.38 285 ARG A O 1
ATOM 2074 N N . PHE A 1 286 ? 3.243 4.432 -4.163 1.00 80.88 286 PHE A N 1
ATOM 2075 C CA . PHE A 1 286 ? 4.454 4.216 -4.937 1.00 80.88 286 PHE A CA 1
ATOM 2076 C C . PHE A 1 286 ? 4.342 4.998 -6.245 1.00 80.88 286 PHE A C 1
ATOM 2078 O O . PHE A 1 286 ? 3.503 4.694 -7.090 1.00 80.88 286 PHE A O 1
ATOM 2085 N N . GLY A 1 287 ? 5.163 6.040 -6.363 1.00 81.31 287 GLY A N 1
ATOM 2086 C CA . GLY A 1 287 ? 5.228 6.882 -7.551 1.00 81.31 287 GLY A CA 1
ATOM 2087 C C . GLY A 1 287 ? 6.122 6.311 -8.643 1.00 81.31 287 GLY A C 1
ATOM 2088 O O . GLY A 1 287 ? 5.930 6.693 -9.782 1.00 81.31 287 GLY A O 1
ATOM 2089 N N . GLY A 1 288 ? 7.058 5.409 -8.323 1.00 85.06 288 GLY A N 1
ATOM 2090 C CA . GLY A 1 288 ? 7.966 4.790 -9.289 1.00 85.06 288 GLY A CA 1
ATOM 2091 C C . GLY A 1 288 ? 8.564 3.474 -8.791 1.00 85.06 288 GLY A C 1
ATOM 2092 O O . GLY A 1 288 ? 8.663 3.238 -7.585 1.00 85.06 288 GLY A O 1
ATOM 2093 N N . LEU A 1 289 ? 8.995 2.626 -9.726 1.00 82.62 289 LEU A N 1
ATOM 2094 C CA . LEU A 1 289 ? 9.658 1.349 -9.473 1.00 82.62 289 LEU A CA 1
ATOM 2095 C C . LEU A 1 289 ? 10.973 1.240 -10.254 1.00 82.62 289 LEU A C 1
ATOM 2097 O O . LEU A 1 289 ? 11.004 1.354 -11.480 1.00 82.62 289 LEU A O 1
ATOM 2101 N N . ARG A 1 290 ? 12.065 0.957 -9.539 1.00 83.38 290 ARG A N 1
ATOM 2102 C CA . ARG A 1 290 ? 13.410 0.785 -10.099 1.00 83.38 290 ARG A CA 1
ATOM 2103 C C . ARG A 1 290 ? 14.002 -0.550 -9.668 1.00 83.38 290 ARG A C 1
ATOM 2105 O O . ARG A 1 290 ? 14.031 -0.866 -8.484 1.00 83.38 290 ARG A O 1
ATOM 2112 N N . LEU A 1 291 ? 14.533 -1.287 -10.633 1.00 79.81 291 LEU A N 1
ATOM 2113 C CA . LEU A 1 291 ? 15.349 -2.472 -10.425 1.00 79.81 291 LEU A CA 1
ATOM 2114 C C . LEU A 1 291 ? 16.822 -2.078 -10.377 1.00 79.81 291 LEU A C 1
ATOM 2116 O O . LEU A 1 291 ? 17.324 -1.402 -11.274 1.00 79.81 291 LEU A O 1
ATOM 2120 N N . VAL A 1 292 ? 17.529 -2.550 -9.357 1.00 85.06 292 VAL A N 1
ATOM 2121 C CA . VAL A 1 292 ? 18.987 -2.470 -9.282 1.00 85.06 292 VAL A CA 1
ATOM 2122 C C . VAL A 1 292 ? 19.527 -3.887 -9.212 1.00 85.06 292 VAL A C 1
ATOM 2124 O O . VAL A 1 292 ? 19.112 -4.673 -8.366 1.00 85.06 292 VAL A O 1
ATOM 2127 N N . LEU A 1 293 ? 20.445 -4.202 -10.115 1.00 79.81 293 LEU A N 1
ATOM 2128 C CA . LEU A 1 293 ? 21.156 -5.467 -10.162 1.00 79.81 293 LEU A CA 1
ATOM 2129 C C . LEU A 1 293 ? 22.624 -5.210 -9.862 1.00 79.81 293 LEU A C 1
ATOM 2131 O O . LEU A 1 293 ? 23.220 -4.277 -10.406 1.00 79.81 293 LEU A O 1
ATOM 2135 N N . GLU A 1 294 ? 23.202 -6.050 -9.016 1.00 84.19 294 GLU A N 1
ATOM 2136 C CA . GLU A 1 294 ? 24.611 -6.003 -8.642 1.00 84.19 294 GLU A CA 1
ATOM 2137 C C . GLU A 1 294 ? 25.234 -7.375 -8.912 1.00 84.19 294 GLU A C 1
ATOM 2139 O O . GLU A 1 294 ? 24.705 -8.406 -8.495 1.00 84.19 294 GLU A O 1
ATOM 2144 N N . LEU A 1 295 ? 26.341 -7.391 -9.655 1.00 75.62 295 LEU A N 1
ATOM 2145 C CA . LEU A 1 295 ? 27.097 -8.595 -9.992 1.00 75.62 295 LEU A CA 1
ATOM 2146 C C . LEU A 1 295 ? 28.587 -8.316 -9.777 1.00 75.62 295 LEU A C 1
ATOM 2148 O O . LEU A 1 295 ? 29.250 -7.695 -10.611 1.00 75.62 295 LEU A O 1
ATOM 2152 N N . GLY A 1 296 ? 29.113 -8.763 -8.636 1.00 81.19 296 GLY A N 1
ATOM 2153 C CA . GLY A 1 296 ? 30.458 -8.388 -8.199 1.00 81.19 296 GLY A CA 1
ATOM 2154 C C . GLY A 1 296 ? 30.557 -6.873 -7.997 1.00 81.19 296 GLY A C 1
ATOM 2155 O O . GLY A 1 296 ? 29.768 -6.296 -7.260 1.00 81.19 296 GLY A O 1
ATOM 2156 N N . GLU A 1 297 ? 31.508 -6.228 -8.671 1.00 78.81 297 GLU A N 1
ATOM 2157 C CA . GLU A 1 297 ? 31.710 -4.768 -8.613 1.00 78.81 297 GLU A CA 1
ATOM 2158 C C . GLU A 1 297 ? 30.843 -3.989 -9.617 1.00 78.81 297 GLU A C 1
ATOM 2160 O O . GLU A 1 297 ? 30.878 -2.760 -9.663 1.00 78.81 297 GLU A O 1
ATOM 2165 N N . GLN A 1 298 ? 30.088 -4.688 -10.467 1.00 74.31 298 GLN A N 1
ATOM 2166 C CA . GLN A 1 298 ? 29.257 -4.058 -11.484 1.00 74.31 298 GLN A CA 1
ATOM 2167 C C . GLN A 1 298 ? 27.843 -3.831 -10.952 1.00 74.31 298 GLN A C 1
ATOM 2169 O O . GLN A 1 298 ? 27.252 -4.712 -10.328 1.00 74.31 298 GLN A O 1
ATOM 2174 N N . ARG A 1 299 ? 27.272 -2.668 -11.273 1.00 83.06 299 ARG A N 1
ATOM 2175 C CA . ARG A 1 299 ? 25.909 -2.286 -10.903 1.00 83.06 299 ARG A CA 1
ATOM 2176 C C . ARG A 1 299 ? 25.158 -1.778 -12.123 1.00 83.06 299 ARG A C 1
ATOM 2178 O O . ARG A 1 299 ? 25.655 -0.920 -12.847 1.00 83.06 299 ARG A O 1
ATOM 2185 N N . VAL A 1 300 ? 23.949 -2.285 -12.324 1.00 78.38 300 VAL A N 1
ATOM 2186 C CA . VAL A 1 300 ? 23.039 -1.857 -13.388 1.00 78.38 300 VAL A CA 1
ATOM 2187 C C . VAL A 1 300 ? 21.724 -1.445 -12.752 1.00 78.38 300 VAL A C 1
ATOM 2189 O O . VAL A 1 300 ? 21.185 -2.146 -11.903 1.00 78.38 300 VAL A O 1
ATOM 2192 N N . SER A 1 301 ? 21.199 -0.301 -13.176 1.00 78.75 301 SER A N 1
ATOM 2193 C CA . SER A 1 301 ? 19.879 0.173 -12.775 1.00 78.75 301 SER A CA 1
ATOM 2194 C C . SER A 1 301 ? 18.953 0.193 -13.983 1.00 78.75 301 SER A C 1
ATOM 2196 O O . SER A 1 301 ? 19.358 0.631 -15.066 1.00 78.75 301 SER A O 1
ATOM 2198 N N . ARG A 1 302 ? 17.713 -0.250 -13.777 1.00 76.50 302 ARG A N 1
ATOM 2199 C CA . ARG A 1 302 ? 16.611 -0.194 -14.734 1.00 76.50 302 ARG A CA 1
ATOM 2200 C C . ARG A 1 302 ? 15.388 0.414 -14.094 1.00 76.50 302 ARG A C 1
ATOM 2202 O O . ARG A 1 302 ? 14.984 0.065 -12.995 1.00 76.50 302 ARG A O 1
ATOM 2209 N N . ASP A 1 303 ? 14.815 1.340 -14.820 1.00 77.06 303 ASP A N 1
ATOM 2210 C CA . ASP A 1 303 ? 13.597 2.028 -14.462 1.00 77.06 303 ASP A CA 1
ATOM 2211 C C . ASP A 1 303 ? 12.422 1.213 -15.037 1.00 77.06 303 ASP A C 1
ATOM 2213 O O . ASP A 1 303 ? 12.344 1.030 -16.251 1.00 77.06 303 ASP A O 1
ATOM 2217 N N . LEU A 1 304 ? 11.559 0.674 -14.171 1.00 75.38 304 LEU A N 1
ATOM 2218 C CA . LEU A 1 304 ? 10.539 -0.315 -14.544 1.00 75.38 304 LEU A CA 1
ATOM 2219 C C . LEU A 1 304 ? 9.147 0.287 -14.750 1.00 75.38 304 LEU A C 1
ATOM 2221 O O . LEU A 1 304 ? 8.412 -0.202 -15.604 1.00 75.38 304 LEU A O 1
ATOM 2225 N N . ALA A 1 305 ? 8.781 1.295 -13.953 1.00 78.31 305 ALA A N 1
ATOM 2226 C CA . ALA A 1 305 ? 7.493 1.983 -14.040 1.00 78.31 305 ALA A CA 1
ATOM 2227 C C . ALA A 1 305 ? 7.496 3.316 -13.278 1.00 78.31 305 ALA A C 1
ATOM 2229 O O . ALA A 1 305 ? 8.209 3.453 -12.282 1.00 78.31 305 ALA A O 1
ATOM 2230 N N . GLY A 1 306 ? 6.663 4.255 -13.720 1.00 80.00 306 GLY A N 1
ATOM 2231 C CA . GLY A 1 306 ? 6.288 5.481 -13.028 1.00 80.00 306 GLY A CA 1
ATOM 2232 C C . GLY A 1 306 ? 7.335 6.593 -13.012 1.00 80.00 306 GLY A C 1
ATOM 2233 O O . GLY A 1 306 ? 8.250 6.677 -13.836 1.00 80.00 306 GLY A O 1
ATOM 2234 N N . TRP A 1 307 ? 7.205 7.449 -12.004 1.00 79.19 307 TRP A N 1
ATOM 2235 C CA . TRP A 1 307 ? 8.027 8.614 -11.743 1.00 79.19 307 TRP A CA 1
ATOM 2236 C C . TRP A 1 307 ? 9.384 8.199 -11.191 1.00 79.19 307 TRP A C 1
ATOM 2238 O O . TRP A 1 307 ? 9.553 7.811 -10.034 1.00 79.19 307 TRP A O 1
ATOM 2248 N N . LEU A 1 308 ? 10.395 8.307 -12.042 1.00 69.50 308 LEU A N 1
ATOM 2249 C CA . LEU A 1 308 ? 11.743 7.809 -11.757 1.00 69.50 308 LEU A CA 1
ATOM 2250 C C . LEU A 1 308 ? 12.754 8.957 -11.654 1.00 69.50 308 LEU A C 1
ATOM 2252 O O . LEU A 1 308 ? 13.954 8.779 -11.903 1.00 69.50 308 LEU A O 1
ATOM 2256 N N . GLY A 1 309 ? 12.255 10.160 -11.340 1.00 64.56 309 GLY A N 1
ATOM 2257 C CA . GLY A 1 309 ? 13.006 11.417 -11.374 1.00 64.56 309 GLY A CA 1
ATOM 2258 C C . GLY A 1 309 ? 13.492 11.759 -12.786 1.00 64.56 309 GLY A C 1
ATOM 2259 O O . GLY A 1 309 ? 14.654 12.121 -12.967 1.00 64.56 309 GLY A O 1
ATOM 2260 N N . ARG A 1 310 ? 12.679 11.469 -13.813 1.00 57.97 310 ARG A N 1
ATOM 2261 C CA . ARG A 1 310 ? 12.962 11.729 -15.243 1.00 57.97 310 ARG A CA 1
ATOM 2262 C C . ARG A 1 310 ? 12.446 13.095 -15.703 1.00 57.97 310 ARG A C 1
ATOM 2264 O O . ARG A 1 310 ? 12.964 13.647 -16.667 1.00 57.97 310 ARG A O 1
ATOM 2271 N N . GLU A 1 311 ? 11.471 13.642 -14.987 1.00 59.38 311 GLU A N 1
ATOM 2272 C CA . GLU A 1 311 ? 10.776 14.874 -15.337 1.00 59.38 311 GLU A CA 1
ATOM 2273 C C . GLU A 1 311 ? 11.045 15.950 -14.284 1.00 59.38 311 GLU A C 1
ATOM 2275 O O . GLU A 1 311 ? 11.042 15.683 -13.080 1.00 59.38 311 GLU A O 1
ATOM 2280 N N . SER A 1 312 ? 11.277 17.185 -14.727 1.00 52.88 312 SER A N 1
ATOM 2281 C CA . SER A 1 312 ? 11.200 18.357 -13.858 1.00 52.88 312 SER A CA 1
ATOM 2282 C C . SER A 1 312 ? 9.722 18.620 -13.548 1.00 52.88 312 SER A C 1
ATOM 2284 O O . SER A 1 312 ? 9.070 19.381 -14.259 1.00 52.88 312 SER A O 1
ATOM 2286 N N . GLY A 1 313 ? 9.176 17.936 -12.542 1.00 63.59 313 GLY A N 1
ATOM 2287 C CA . GLY A 1 313 ? 7.763 18.030 -12.174 1.00 63.59 313 GLY A CA 1
ATOM 2288 C C . GLY A 1 313 ? 7.368 17.085 -11.031 1.00 63.59 313 GLY A C 1
ATOM 2289 O O . GLY A 1 313 ? 8.128 16.165 -10.710 1.00 63.59 313 GLY A O 1
ATOM 2290 N N . PRO A 1 314 ? 6.211 17.326 -10.385 1.00 71.75 314 PRO A N 1
ATOM 2291 C CA . PRO A 1 314 ? 5.683 16.447 -9.345 1.00 71.75 314 PRO A CA 1
ATOM 2292 C C . PRO A 1 314 ? 5.260 15.090 -9.925 1.00 71.75 314 PRO A C 1
ATOM 2294 O O . PRO A 1 314 ? 4.895 15.004 -11.095 1.00 71.75 314 PRO A O 1
ATOM 2297 N N . VAL A 1 315 ? 5.265 14.051 -9.086 1.00 77.44 315 VAL A N 1
ATOM 2298 C CA . VAL A 1 315 ? 4.693 12.732 -9.408 1.00 77.44 315 VAL A CA 1
ATOM 2299 C C . VAL A 1 315 ? 3.240 12.904 -9.860 1.00 77.44 315 VAL A C 1
ATOM 2301 O O . VAL A 1 315 ? 2.445 13.548 -9.172 1.00 77.44 315 VAL A O 1
ATOM 2304 N N . THR A 1 316 ? 2.881 12.319 -10.998 1.00 76.69 316 THR A N 1
ATOM 2305 C CA . THR A 1 316 ? 1.529 12.388 -11.558 1.00 76.69 316 THR A CA 1
ATOM 2306 C C . THR A 1 316 ? 0.675 11.180 -11.153 1.00 76.69 316 THR A C 1
ATOM 2308 O O . THR A 1 316 ? 1.158 10.157 -10.667 1.00 76.69 316 THR A O 1
ATOM 2311 N N . GLY A 1 317 ? -0.641 11.270 -11.370 1.00 71.81 317 GLY A N 1
ATOM 2312 C CA . GLY A 1 317 ? -1.536 10.123 -11.174 1.00 71.81 317 GLY A CA 1
ATOM 2313 C C . GLY A 1 317 ? -1.285 8.974 -12.161 1.00 71.81 317 GLY A C 1
ATOM 2314 O O . GLY A 1 317 ? -1.605 7.830 -11.844 1.00 71.81 317 GLY A O 1
ATOM 2315 N N . GLU A 1 318 ? -0.712 9.271 -13.329 1.00 74.50 318 GLU A N 1
ATOM 2316 C CA . GLU A 1 318 ? -0.311 8.275 -14.326 1.00 74.50 318 GLU A CA 1
ATOM 2317 C C . GLU A 1 318 ? 0.913 7.488 -13.851 1.00 74.50 318 GLU A C 1
ATOM 2319 O O . GLU A 1 318 ? 0.893 6.260 -13.898 1.00 74.50 318 GLU A O 1
ATOM 2324 N N . ASP A 1 319 ? 1.902 8.172 -13.270 1.00 79.19 319 ASP A N 1
ATOM 2325 C CA . ASP A 1 319 ? 3.098 7.546 -12.694 1.00 79.19 319 ASP A CA 1
ATOM 2326 C C . ASP A 1 319 ? 2.755 6.513 -11.613 1.00 79.19 319 ASP A C 1
ATOM 2328 O O . ASP A 1 319 ? 3.270 5.391 -11.577 1.00 79.19 319 ASP A O 1
ATOM 2332 N N . VAL A 1 320 ? 1.829 6.893 -10.733 1.00 78.56 320 VAL A N 1
ATOM 2333 C CA . VAL A 1 320 ? 1.292 6.022 -9.687 1.00 78.56 320 VAL A CA 1
ATOM 2334 C C . VAL A 1 320 ? 0.580 4.815 -10.294 1.00 78.56 320 VAL A C 1
ATOM 2336 O O . VAL A 1 320 ? 0.785 3.689 -9.840 1.00 78.56 320 VAL A O 1
ATOM 2339 N N . ALA A 1 321 ? -0.256 5.028 -11.313 1.00 74.25 321 ALA A N 1
ATOM 2340 C CA . ALA A 1 321 ? -0.991 3.947 -11.961 1.00 74.25 321 ALA A CA 1
ATOM 2341 C C . ALA A 1 321 ? -0.043 2.969 -12.673 1.00 74.25 321 ALA A C 1
ATOM 2343 O O . ALA A 1 321 ? -0.213 1.756 -12.554 1.00 74.25 321 ALA A O 1
ATOM 2344 N N . GLU A 1 322 ? 0.981 3.470 -13.368 1.00 75.25 322 GLU A N 1
ATOM 2345 C CA . GLU A 1 322 ? 2.009 2.641 -14.000 1.00 75.25 322 GLU A CA 1
ATOM 2346 C C . GLU A 1 322 ? 2.760 1.807 -12.954 1.00 75.25 322 GLU A C 1
ATOM 2348 O O . GLU A 1 322 ? 2.921 0.596 -13.120 1.00 75.25 322 GLU A O 1
ATOM 2353 N N . THR A 1 323 ? 3.144 2.430 -11.837 1.00 80.75 323 THR A N 1
ATOM 2354 C CA . THR A 1 323 ? 3.850 1.765 -10.734 1.00 80.75 323 THR A CA 1
ATOM 2355 C C . THR A 1 323 ? 3.004 0.675 -10.084 1.00 80.75 323 THR A C 1
ATOM 2357 O O . THR A 1 323 ? 3.479 -0.442 -9.882 1.00 80.75 323 THR A O 1
ATOM 2360 N N . GLN A 1 324 ? 1.731 0.956 -9.800 1.00 75.94 324 GLN A N 1
ATOM 2361 C CA . GLN A 1 324 ? 0.795 -0.038 -9.270 1.00 75.94 324 GLN A CA 1
ATOM 2362 C C . GLN A 1 324 ? 0.616 -1.208 -10.248 1.00 75.94 324 GLN A C 1
ATOM 2364 O O . GLN A 1 324 ? 0.712 -2.367 -9.847 1.00 75.94 324 GLN A O 1
ATOM 2369 N N . ASN A 1 325 ? 0.437 -0.924 -11.541 1.00 70.88 325 ASN A N 1
ATOM 2370 C CA . ASN A 1 325 ? 0.312 -1.956 -12.573 1.00 70.88 325 ASN A CA 1
ATOM 2371 C C . ASN A 1 325 ? 1.573 -2.829 -12.702 1.00 70.88 325 ASN A C 1
ATOM 2373 O O . ASN A 1 325 ? 1.466 -4.003 -13.064 1.00 70.88 325 ASN A O 1
ATOM 2377 N N . ALA A 1 326 ? 2.756 -2.285 -12.403 1.00 73.62 326 ALA A N 1
ATOM 2378 C CA . ALA A 1 326 ? 4.001 -3.048 -12.380 1.00 73.62 326 ALA A CA 1
ATOM 2379 C C . ALA A 1 326 ? 4.090 -4.017 -11.189 1.00 73.62 326 ALA A C 1
ATOM 2381 O O . ALA A 1 326 ? 4.648 -5.102 -11.349 1.00 73.62 326 ALA A O 1
ATOM 2382 N N . PHE A 1 327 ? 3.508 -3.678 -10.030 1.00 70.19 327 PHE A N 1
ATOM 2383 C CA . PHE A 1 327 ? 3.420 -4.580 -8.867 1.00 70.19 327 PHE A CA 1
ATOM 2384 C C . PHE A 1 327 ? 2.453 -5.747 -9.081 1.00 70.19 327 PHE A C 1
ATOM 2386 O O . PHE A 1 327 ? 2.715 -6.855 -8.624 1.00 70.19 327 PHE A O 1
ATOM 2393 N N . PHE A 1 328 ? 1.354 -5.518 -9.801 1.00 63.78 328 PHE A N 1
ATOM 2394 C CA . PHE A 1 328 ? 0.438 -6.582 -10.235 1.00 63.78 328 PHE A CA 1
ATOM 2395 C C . PHE A 1 328 ? 0.932 -7.325 -11.486 1.00 63.78 328 PHE A C 1
ATOM 2397 O O . PHE A 1 328 ? 0.268 -8.229 -12.001 1.00 63.78 328 PHE A O 1
ATOM 2404 N N . GLY A 1 329 ? 2.093 -6.919 -11.991 1.00 62.75 329 GLY A N 1
ATOM 2405 C CA . GLY A 1 329 ? 2.747 -7.489 -13.143 1.00 62.75 329 GLY A CA 1
ATOM 2406 C C . GLY A 1 329 ? 3.640 -8.694 -12.846 1.00 62.75 329 GLY A C 1
ATOM 2407 O O . GLY A 1 329 ? 3.771 -9.159 -11.719 1.00 62.75 329 GLY A O 1
ATOM 2408 N N . LEU A 1 330 ? 4.292 -9.197 -13.894 1.00 65.69 330 LEU A N 1
ATOM 2409 C CA . LEU A 1 330 ? 5.382 -10.167 -13.800 1.00 65.69 330 LEU A CA 1
ATOM 2410 C C . LEU A 1 330 ? 6.653 -9.535 -14.357 1.00 65.69 330 LEU A C 1
ATOM 2412 O O . LEU A 1 330 ? 6.647 -9.042 -15.483 1.00 65.69 330 LEU A O 1
ATOM 2416 N N . GLN A 1 331 ? 7.742 -9.618 -13.602 1.00 69.44 331 GLN A N 1
ATOM 2417 C CA . GLN A 1 331 ? 9.079 -9.249 -14.053 1.00 69.44 331 GLN A CA 1
ATOM 2418 C C . GLN A 1 331 ? 9.955 -10.497 -14.007 1.00 69.44 331 GLN A C 1
ATOM 2420 O O . GLN A 1 331 ? 10.192 -11.054 -12.938 1.00 69.44 331 GLN A O 1
ATOM 2425 N N . LEU A 1 332 ? 10.391 -10.974 -15.169 1.00 68.56 332 LEU A N 1
ATOM 2426 C CA . LEU A 1 332 ? 11.271 -12.132 -15.289 1.00 68.56 332 LEU A CA 1
ATOM 2427 C C . LEU A 1 332 ? 12.654 -11.652 -15.699 1.00 68.56 332 LEU A C 1
ATOM 2429 O O . LEU A 1 332 ? 12.780 -11.014 -16.738 1.00 68.56 332 LEU A O 1
ATOM 2433 N N . ILE A 1 333 ? 13.672 -11.999 -14.919 1.00 71.38 333 ILE A N 1
ATOM 2434 C CA . ILE A 1 333 ? 15.075 -11.802 -15.278 1.00 71.38 333 ILE A CA 1
ATOM 2435 C C . ILE A 1 333 ? 15.655 -13.183 -15.544 1.00 71.38 333 ILE A C 1
ATOM 2437 O O . ILE A 1 333 ? 15.618 -14.046 -14.671 1.00 71.38 333 ILE A O 1
ATOM 2441 N N . SER A 1 334 ? 16.178 -13.392 -16.743 1.00 70.00 334 SER A N 1
ATOM 2442 C CA . SER A 1 334 ? 16.869 -14.627 -17.106 1.00 70.00 334 SER A CA 1
ATOM 2443 C C . SER A 1 334 ? 18.345 -14.353 -17.300 1.00 70.00 334 SER A C 1
ATOM 2445 O O . SER A 1 334 ? 18.683 -13.324 -17.876 1.00 70.00 334 SER A O 1
ATOM 2447 N N . PHE A 1 335 ? 19.202 -15.266 -16.852 1.00 70.31 335 PHE A N 1
ATOM 2448 C CA . PHE A 1 335 ? 20.648 -15.205 -17.020 1.00 70.31 335 PHE A CA 1
ATOM 2449 C C . PHE A 1 335 ? 21.160 -16.506 -17.634 1.00 70.31 335 PHE A C 1
ATOM 2451 O O . PHE A 1 335 ? 20.755 -17.582 -17.212 1.00 70.31 335 PHE A O 1
ATOM 2458 N N . GLU A 1 336 ? 22.072 -16.412 -18.600 1.00 64.25 336 GLU A N 1
ATOM 2459 C CA . GLU A 1 336 ? 22.627 -17.590 -19.277 1.00 64.25 336 GLU A CA 1
ATOM 2460 C C . GLU A 1 336 ? 24.156 -17.508 -19.371 1.00 64.25 336 GLU A C 1
ATOM 2462 O O . GLU A 1 336 ? 24.700 -16.470 -19.759 1.00 64.25 336 GLU A O 1
ATOM 2467 N N . GLY A 1 337 ? 24.846 -18.599 -19.014 1.00 55.41 337 GLY A N 1
ATOM 2468 C CA . GLY A 1 337 ? 26.312 -18.702 -18.902 1.00 55.41 337 GLY A CA 1
ATOM 2469 C C . GLY A 1 337 ? 27.060 -18.902 -20.226 1.00 55.41 337 GLY A C 1
ATOM 2470 O O . GLY A 1 337 ? 28.181 -19.409 -20.231 1.00 55.41 337 GLY A O 1
ATOM 2471 N N . GLY A 1 338 ? 26.441 -18.536 -21.346 1.00 60.03 338 GLY A N 1
ATOM 2472 C CA . GLY A 1 338 ? 26.920 -18.765 -22.707 1.00 60.03 338 GLY A CA 1
ATOM 2473 C C . GLY A 1 338 ? 25.779 -18.591 -23.710 1.00 60.03 338 GLY A C 1
ATOM 2474 O O . GLY A 1 338 ? 24.729 -18.061 -23.374 1.00 60.03 338 GLY A O 1
ATOM 2475 N N . SER A 1 339 ? 25.969 -18.989 -24.967 1.00 60.72 339 SER A N 1
ATOM 2476 C CA . SER A 1 339 ? 24.855 -19.126 -25.921 1.00 60.72 339 SER A CA 1
ATOM 2477 C C . SER A 1 339 ? 24.539 -20.611 -26.064 1.00 60.72 339 SER A C 1
ATOM 2479 O O . SER A 1 339 ? 25.270 -21.292 -26.786 1.00 60.72 339 SER A O 1
ATOM 2481 N N . PRO A 1 340 ? 23.538 -21.150 -25.347 1.00 61.72 340 PRO A N 1
ATOM 2482 C CA . PRO A 1 340 ? 23.177 -22.555 -25.466 1.00 61.72 340 PRO A CA 1
ATOM 2483 C C . PRO A 1 340 ? 22.759 -22.851 -26.911 1.00 61.72 340 PRO A C 1
ATOM 2485 O O . PRO A 1 340 ? 22.120 -22.004 -27.544 1.00 61.72 340 PRO A O 1
ATOM 2488 N N . PRO A 1 341 ? 23.096 -24.030 -27.460 1.00 64.31 341 PRO A N 1
ATOM 2489 C CA . PRO A 1 341 ? 22.601 -24.437 -28.768 1.00 64.31 341 PRO A CA 1
ATOM 2490 C C . PRO A 1 341 ? 21.079 -24.292 -28.839 1.00 64.31 341 PRO A C 1
ATOM 2492 O O . PRO A 1 341 ? 20.385 -24.559 -27.856 1.00 64.31 341 PRO A O 1
ATOM 2495 N N . LEU A 1 342 ? 20.544 -23.932 -30.011 1.00 64.94 342 LEU A N 1
ATOM 2496 C CA . LEU A 1 342 ? 19.096 -23.781 -30.205 1.00 64.94 342 LEU A CA 1
ATOM 2497 C C . LEU A 1 342 ? 18.318 -25.022 -29.733 1.00 64.94 342 LEU A C 1
ATOM 2499 O O . LEU A 1 342 ? 17.237 -24.890 -29.170 1.00 64.94 342 LEU A O 1
ATOM 2503 N N . LEU A 1 343 ? 18.890 -26.217 -29.912 1.00 67.88 343 LEU A N 1
ATOM 2504 C CA . LEU A 1 343 ? 18.284 -27.470 -29.470 1.00 67.88 343 LEU A CA 1
ATOM 2505 C C . LEU A 1 343 ? 18.090 -27.540 -27.946 1.00 67.88 343 LEU A C 1
ATOM 2507 O O . LEU A 1 343 ? 17.042 -28.001 -27.514 1.00 67.88 343 LEU A O 1
ATOM 2511 N N . HIS A 1 344 ? 19.045 -27.049 -27.147 1.00 70.06 344 HIS A N 1
ATOM 2512 C CA . HIS A 1 344 ? 18.905 -27.002 -25.684 1.00 70.06 344 HIS A CA 1
ATOM 2513 C C . HIS A 1 344 ? 17.806 -26.021 -25.272 1.00 70.06 344 HIS A C 1
ATOM 2515 O O . HIS A 1 344 ? 16.953 -26.358 -24.463 1.00 70.06 344 HIS A O 1
ATOM 2521 N N . LEU A 1 345 ? 17.754 -24.844 -25.904 1.00 66.62 345 LEU A N 1
ATOM 2522 C CA . LEU A 1 345 ? 16.696 -23.867 -25.631 1.00 66.62 345 LEU A CA 1
ATOM 2523 C C . LEU A 1 345 ? 15.299 -24.399 -25.985 1.00 66.62 345 LEU A C 1
ATOM 2525 O O . LEU A 1 345 ? 14.322 -24.088 -25.304 1.00 66.62 345 LEU A O 1
ATOM 2529 N N . VAL A 1 346 ? 15.186 -25.184 -27.062 1.00 70.56 346 VAL A N 1
ATOM 2530 C CA . VAL A 1 346 ? 13.933 -25.853 -27.440 1.00 70.56 346 VAL A CA 1
ATOM 2531 C C . VAL A 1 346 ? 13.578 -26.955 -26.440 1.00 70.56 346 VAL A C 1
ATOM 2533 O O . VAL A 1 346 ? 12.409 -27.062 -26.071 1.00 70.56 346 VAL A O 1
ATOM 2536 N N . ASP A 1 347 ? 14.552 -27.739 -25.981 1.00 75.38 347 ASP A N 1
ATOM 2537 C CA . ASP A 1 347 ? 14.343 -28.791 -24.980 1.00 75.38 347 ASP A CA 1
ATOM 2538 C C . ASP A 1 347 ? 13.862 -28.218 -23.637 1.00 75.38 347 ASP A C 1
ATOM 2540 O O . ASP A 1 347 ? 12.849 -28.675 -23.104 1.00 75.38 347 ASP A O 1
ATOM 2544 N N . ASP A 1 348 ? 14.479 -27.135 -23.155 1.00 72.62 348 ASP A N 1
ATOM 2545 C CA . ASP A 1 348 ? 14.053 -26.423 -21.942 1.00 72.62 348 ASP A CA 1
ATOM 2546 C C . ASP A 1 348 ? 12.618 -25.888 -22.077 1.00 72.62 348 ASP A C 1
ATOM 2548 O O . ASP A 1 348 ? 11.789 -26.023 -21.170 1.00 72.62 348 ASP A O 1
ATOM 2552 N N . ALA A 1 349 ? 12.281 -25.323 -23.242 1.00 69.88 349 ALA A N 1
ATOM 2553 C CA . ALA A 1 349 ? 10.939 -24.822 -23.530 1.00 69.88 349 ALA A CA 1
ATOM 2554 C C . ALA A 1 349 ? 9.883 -25.934 -23.516 1.00 69.88 349 ALA A C 1
ATOM 2556 O O . ALA A 1 349 ? 8.768 -25.731 -23.024 1.00 69.88 349 ALA A O 1
ATOM 2557 N N . VAL A 1 350 ? 10.216 -27.097 -24.080 1.00 74.12 350 VAL A N 1
ATOM 2558 C CA . VAL A 1 350 ? 9.343 -28.273 -24.099 1.00 74.12 350 VAL A CA 1
ATOM 2559 C C . VAL A 1 350 ? 9.207 -28.844 -22.689 1.00 74.12 350 VAL A C 1
ATOM 2561 O O . VAL A 1 350 ? 8.084 -29.074 -22.242 1.00 74.12 350 VAL A O 1
ATOM 2564 N N . THR A 1 351 ? 10.307 -28.994 -21.953 1.00 75.19 351 THR A N 1
ATOM 2565 C CA . THR A 1 351 ? 10.331 -29.510 -20.577 1.00 75.19 351 THR A CA 1
ATOM 2566 C C . THR A 1 351 ? 9.471 -28.661 -19.642 1.00 75.19 351 THR A C 1
ATOM 2568 O O . THR A 1 351 ? 8.529 -29.184 -19.043 1.00 75.19 351 THR A O 1
ATOM 2571 N N . ALA A 1 352 ? 9.659 -27.337 -19.634 1.00 71.00 352 ALA A N 1
ATOM 2572 C CA . ALA A 1 352 ? 8.852 -26.408 -18.834 1.00 71.00 352 ALA A CA 1
ATOM 2573 C C . ALA A 1 352 ? 7.342 -26.462 -19.158 1.00 71.00 352 ALA A C 1
ATOM 2575 O O . ALA A 1 352 ? 6.493 -26.027 -18.373 1.00 71.00 352 ALA A O 1
ATOM 2576 N N . ARG A 1 353 ? 6.968 -26.966 -20.342 1.00 67.31 353 ARG A N 1
ATOM 2577 C CA . ARG A 1 353 ? 5.570 -27.190 -20.737 1.00 67.31 353 ARG A CA 1
ATOM 2578 C C . ARG A 1 353 ? 5.061 -28.559 -20.314 1.00 67.31 353 ARG A C 1
ATOM 2580 O O . ARG A 1 353 ? 3.909 -28.655 -19.891 1.00 67.31 353 ARG A O 1
ATOM 2587 N N . LEU A 1 354 ? 5.889 -29.595 -20.402 1.00 76.44 354 LEU A N 1
ATOM 2588 C CA . LEU A 1 354 ? 5.558 -30.939 -19.929 1.00 76.44 354 LEU A CA 1
ATOM 2589 C C . LEU A 1 354 ? 5.283 -30.963 -18.421 1.00 76.44 354 LEU A C 1
ATOM 2591 O O . LEU A 1 354 ? 4.380 -31.677 -17.984 1.00 76.44 354 LE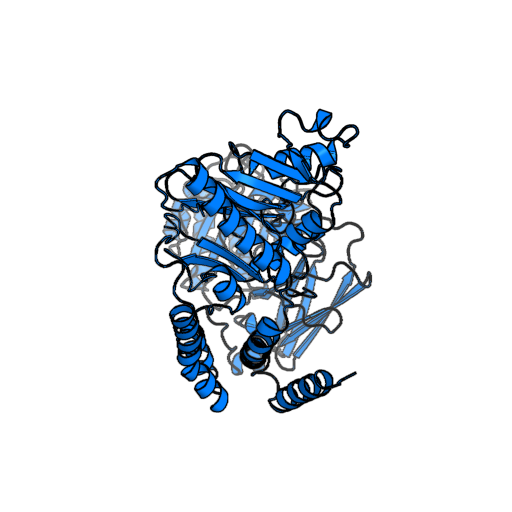U A O 1
ATOM 2595 N N . GLU A 1 355 ? 5.964 -30.112 -17.656 1.00 75.19 355 GLU A N 1
ATOM 2596 C CA . GLU A 1 355 ? 5.715 -29.898 -16.223 1.00 75.19 355 GLU A CA 1
ATOM 2597 C C . GLU A 1 355 ? 4.288 -29.409 -15.917 1.00 75.19 355 GLU A C 1
ATOM 2599 O O . GLU A 1 355 ? 3.784 -29.607 -14.818 1.00 75.19 355 GLU A O 1
ATOM 2604 N N . ARG A 1 356 ? 3.572 -28.841 -16.899 1.00 74.69 356 ARG A N 1
ATOM 2605 C CA . ARG A 1 356 ? 2.194 -28.342 -16.724 1.00 74.69 356 ARG A CA 1
ATOM 2606 C C . ARG A 1 356 ? 1.112 -29.395 -16.963 1.00 74.69 356 ARG A C 1
ATOM 2608 O O . ARG A 1 356 ? -0.074 -29.070 -16.917 1.00 74.69 356 ARG A O 1
ATOM 2615 N N . ARG A 1 357 ? 1.480 -30.652 -17.238 1.00 79.88 357 ARG A N 1
ATOM 2616 C CA . ARG A 1 357 ? 0.514 -31.740 -17.484 1.00 79.88 357 ARG A CA 1
ATOM 2617 C C . ARG A 1 357 ? -0.437 -31.964 -16.308 1.00 79.88 357 ARG A C 1
ATOM 2619 O O . ARG A 1 357 ? -1.621 -32.200 -16.537 1.00 79.88 357 ARG A O 1
ATOM 2626 N N . GLY A 1 358 ? 0.059 -31.867 -15.074 1.00 81.00 358 GLY A N 1
ATOM 2627 C CA . GLY A 1 358 ? -0.769 -32.024 -13.876 1.00 81.00 358 GLY A CA 1
ATOM 2628 C C . GLY A 1 358 ? -1.876 -30.972 -13.797 1.00 81.00 358 GLY A C 1
ATOM 2629 O O . GLY A 1 358 ? -3.025 -31.311 -13.515 1.00 81.00 358 GLY A O 1
ATOM 2630 N N . LEU A 1 359 ? -1.566 -29.735 -14.192 1.00 73.62 359 LEU A N 1
ATOM 2631 C CA . LEU A 1 359 ? -2.515 -28.624 -14.245 1.00 73.62 359 LEU A CA 1
ATOM 2632 C C . LEU A 1 359 ? -3.639 -28.869 -15.262 1.00 73.62 359 LEU A C 1
ATOM 2634 O O . LEU A 1 359 ? -4.807 -28.651 -14.950 1.00 73.62 359 LEU A O 1
ATOM 2638 N N . VAL A 1 360 ? -3.309 -29.387 -16.451 1.00 76.62 360 VAL A N 1
ATOM 2639 C CA . VAL A 1 360 ? -4.314 -29.786 -17.457 1.00 76.62 360 VAL A CA 1
ATOM 2640 C C . VAL A 1 360 ? -5.207 -30.902 -16.916 1.00 76.62 360 VAL A C 1
ATOM 2642 O O . VAL A 1 360 ? -6.427 -30.802 -17.002 1.00 76.62 360 VAL A O 1
ATOM 2645 N N . GLY A 1 361 ? -4.620 -31.924 -16.289 1.00 80.00 361 GLY A N 1
ATOM 2646 C CA . GLY A 1 361 ? -5.389 -33.017 -15.695 1.00 80.00 361 GLY A CA 1
ATOM 2647 C C . GLY A 1 361 ? -6.307 -32.560 -14.554 1.00 80.00 361 GLY A C 1
ATOM 2648 O O . GLY A 1 361 ? -7.435 -33.037 -14.449 1.00 80.00 361 GLY A O 1
ATOM 2649 N N . ALA A 1 362 ? -5.857 -31.629 -13.706 1.00 76.75 362 ALA A N 1
ATOM 2650 C CA . ALA A 1 362 ? -6.689 -31.024 -12.664 1.00 76.75 362 ALA A CA 1
ATOM 2651 C C . ALA A 1 362 ? -7.856 -30.226 -13.266 1.00 76.75 362 ALA A C 1
ATOM 2653 O O . ALA A 1 362 ? -8.988 -30.319 -12.787 1.00 76.75 362 ALA A O 1
ATOM 2654 N N . LEU A 1 363 ? -7.598 -29.510 -14.364 1.00 70.38 363 LEU A N 1
ATOM 2655 C CA . LEU A 1 363 ? -8.607 -28.745 -15.083 1.00 70.38 363 LEU A CA 1
ATOM 2656 C C . LEU A 1 363 ? -9.678 -29.630 -15.729 1.00 70.38 363 LEU A C 1
ATOM 2658 O O . LEU A 1 363 ? -10.870 -29.370 -15.566 1.00 70.38 363 LEU A O 1
ATOM 2662 N N . GLU A 1 364 ? -9.270 -30.689 -16.427 1.00 76.81 364 GLU A N 1
ATOM 2663 C CA . GLU A 1 364 ? -10.184 -31.662 -17.039 1.00 76.81 364 GLU A CA 1
ATOM 2664 C C . GLU A 1 364 ? -11.093 -32.317 -15.992 1.00 76.81 364 GLU A C 1
ATOM 2666 O O . GLU A 1 364 ? -12.283 -32.518 -16.235 1.00 76.81 364 GLU A O 1
ATOM 2671 N N . ARG A 1 365 ? -10.551 -32.583 -14.796 1.00 83.56 365 ARG A N 1
ATOM 2672 C CA . ARG A 1 365 ? -11.301 -33.113 -13.648 1.00 83.56 365 ARG A CA 1
ATOM 2673 C C . ARG A 1 365 ? -12.135 -32.065 -12.907 1.00 83.56 365 ARG A C 1
ATOM 2675 O O . ARG A 1 365 ? -12.922 -32.445 -12.046 1.00 83.56 365 ARG A O 1
ATOM 2682 N N . ARG A 1 366 ? -11.988 -30.775 -13.233 1.00 70.69 366 ARG A N 1
ATOM 2683 C CA . ARG A 1 366 ? -12.602 -29.639 -12.519 1.00 70.69 366 ARG A CA 1
ATOM 2684 C C . ARG A 1 366 ? -12.282 -29.631 -11.018 1.00 70.69 366 ARG A C 1
ATOM 2686 O O . ARG A 1 366 ? -13.105 -29.223 -10.203 1.00 70.69 366 ARG A O 1
ATOM 2693 N N . ASP A 1 367 ? -11.087 -30.085 -10.658 1.00 77.94 367 ASP A N 1
ATOM 2694 C CA . ASP A 1 367 ? -10.627 -30.149 -9.274 1.00 77.94 367 ASP A CA 1
ATOM 2695 C C . ASP A 1 367 ? -9.864 -28.867 -8.929 1.00 77.94 367 ASP A C 1
ATOM 2697 O O . ASP A 1 367 ? -8.686 -28.716 -9.253 1.00 77.94 367 ASP A O 1
ATOM 2701 N N . GLY A 1 368 ? -10.558 -27.917 -8.298 1.00 61.12 368 GLY A N 1
ATOM 2702 C CA . GLY A 1 368 ? -9.981 -26.624 -7.934 1.00 61.12 368 GLY A CA 1
ATOM 2703 C C . GLY A 1 368 ? -8.828 -26.733 -6.932 1.00 61.12 368 GLY A C 1
ATOM 2704 O O . GLY A 1 368 ? -7.863 -25.984 -7.046 1.00 61.12 368 GLY A O 1
ATOM 2705 N N . ALA A 1 369 ? -8.884 -27.678 -5.989 1.00 68.62 369 ALA A N 1
ATOM 2706 C CA . ALA A 1 369 ? -7.824 -27.853 -4.997 1.00 68.62 369 ALA A CA 1
ATOM 2707 C C . ALA A 1 369 ? -6.545 -28.383 -5.659 1.00 68.62 369 ALA A C 1
ATOM 2709 O O . ALA A 1 369 ? -5.475 -27.797 -5.487 1.00 68.62 369 ALA A O 1
ATOM 2710 N N . ALA A 1 370 ? -6.675 -29.417 -6.498 1.00 72.44 370 ALA A N 1
ATOM 2711 C CA . ALA A 1 370 ? -5.560 -29.923 -7.292 1.00 72.44 370 ALA A CA 1
ATOM 2712 C C . ALA A 1 370 ? -5.045 -28.876 -8.292 1.00 72.44 370 ALA A C 1
ATOM 2714 O O . ALA A 1 370 ? -3.846 -28.805 -8.539 1.00 72.44 370 ALA A O 1
ATOM 2715 N N . LEU A 1 371 ? -5.920 -28.028 -8.846 1.00 66.44 371 LEU A N 1
ATOM 2716 C CA . LEU A 1 371 ? -5.518 -26.946 -9.744 1.00 66.44 371 LEU A CA 1
ATOM 2717 C C . LEU A 1 371 ? -4.581 -25.955 -9.041 1.00 66.44 371 LEU A C 1
ATOM 2719 O O . LEU A 1 371 ? -3.560 -25.590 -9.616 1.00 66.44 371 LEU A O 1
ATOM 2723 N N . PHE A 1 372 ? -4.898 -25.543 -7.809 1.00 64.88 372 PHE A N 1
ATOM 2724 C CA . PHE A 1 372 ? -4.030 -24.659 -7.024 1.00 64.88 372 PHE A CA 1
ATOM 2725 C C . PHE A 1 372 ? -2.716 -25.334 -6.625 1.00 64.88 372 PHE A C 1
ATOM 2727 O O . PHE A 1 372 ? -1.662 -24.704 -6.713 1.00 64.88 372 PHE A O 1
ATOM 2734 N N . GLU A 1 373 ? -2.765 -26.606 -6.224 1.00 74.25 373 GLU A N 1
ATOM 2735 C CA . GLU A 1 373 ? -1.565 -27.369 -5.873 1.00 74.25 373 GLU A CA 1
ATOM 2736 C C . GLU A 1 373 ? -0.618 -27.513 -7.073 1.00 74.25 373 GLU A C 1
ATOM 2738 O O . GLU A 1 373 ? 0.586 -27.301 -6.950 1.00 74.25 373 GLU A O 1
ATOM 2743 N N . GLU A 1 374 ? -1.156 -27.821 -8.253 1.00 75.69 374 GLU A N 1
ATOM 2744 C CA . GLU A 1 374 ? -0.381 -27.925 -9.488 1.00 75.69 374 GLU A CA 1
ATOM 2745 C C . GLU A 1 374 ? 0.105 -26.560 -9.974 1.00 75.69 374 GLU A C 1
ATOM 2747 O O . GLU A 1 374 ? 1.245 -26.443 -10.411 1.00 75.69 374 GLU A O 1
ATOM 2752 N N . LEU A 1 375 ? -0.700 -25.501 -9.846 1.00 64.69 375 LEU A N 1
ATOM 2753 C CA . LEU A 1 375 ? -0.290 -24.137 -10.189 1.00 64.69 375 LEU A CA 1
ATOM 2754 C C . LEU A 1 375 ? 0.912 -23.674 -9.356 1.00 64.69 375 LEU A C 1
ATOM 2756 O O . LEU A 1 375 ? 1.800 -23.023 -9.900 1.00 64.69 375 LEU A O 1
ATOM 2760 N N . ALA A 1 376 ? 0.980 -24.057 -8.078 1.00 68.06 376 ALA A N 1
ATOM 2761 C CA . ALA A 1 376 ? 2.124 -23.763 -7.215 1.00 68.06 376 ALA A CA 1
ATOM 2762 C C . ALA A 1 376 ? 3.424 -24.465 -7.660 1.00 68.06 376 ALA A C 1
ATOM 2764 O O . ALA A 1 376 ? 4.510 -24.013 -7.306 1.00 68.06 376 ALA A O 1
ATOM 2765 N N . LYS A 1 377 ? 3.324 -25.548 -8.446 1.00 73.56 377 LYS A N 1
ATOM 2766 C CA . LYS A 1 377 ? 4.467 -26.292 -9.005 1.00 73.56 377 LYS A CA 1
ATOM 2767 C C . LYS A 1 377 ? 4.926 -25.736 -10.356 1.00 73.56 377 LYS A C 1
ATOM 2769 O O . LYS A 1 377 ? 6.016 -26.067 -10.813 1.00 73.56 377 LYS A O 1
ATOM 2774 N N . VAL A 1 378 ? 4.109 -24.911 -11.018 1.00 63.12 378 VAL A N 1
ATOM 2775 C CA . VAL A 1 378 ? 4.431 -24.377 -12.344 1.00 63.12 378 VAL A CA 1
ATOM 2776 C C . VAL A 1 378 ? 5.406 -23.210 -12.225 1.00 63.12 378 VAL A C 1
ATOM 2778 O O . VAL A 1 378 ? 5.043 -22.118 -11.791 1.00 63.12 378 VAL A O 1
ATOM 2781 N N . SER A 1 379 ? 6.626 -23.406 -12.723 1.00 60.19 379 SER A N 1
ATOM 2782 C CA . SER A 1 379 ? 7.580 -22.312 -12.901 1.00 60.19 379 SER A CA 1
ATOM 2783 C C . SER A 1 379 ? 7.021 -21.253 -13.870 1.00 60.19 379 SER A C 1
ATOM 2785 O O . SER A 1 379 ? 6.411 -21.612 -14.895 1.00 60.19 379 SER A O 1
ATOM 2787 N N . PRO A 1 380 ? 7.226 -19.944 -13.605 1.00 56.88 380 PRO A N 1
ATOM 2788 C CA . PRO A 1 380 ? 6.911 -18.880 -14.555 1.00 56.88 380 PRO A CA 1
ATOM 2789 C C . PRO A 1 380 ? 7.727 -19.124 -15.829 1.00 56.88 380 PRO A C 1
ATOM 2791 O O . PRO A 1 380 ? 8.924 -18.876 -15.887 1.00 56.88 380 PRO A O 1
ATOM 2794 N N . GLY A 1 381 ? 7.082 -19.752 -16.812 1.00 54.88 381 GLY A N 1
ATOM 2795 C CA . GLY A 1 381 ? 7.798 -20.461 -17.872 1.00 54.88 381 GLY A CA 1
ATOM 2796 C C . GLY A 1 381 ? 8.672 -19.560 -18.744 1.00 54.88 381 GLY A C 1
ATOM 2797 O O . GLY A 1 381 ? 8.327 -18.406 -19.000 1.00 54.88 381 GLY A O 1
ATOM 2798 N N . TYR A 1 382 ? 9.747 -20.146 -19.273 1.00 56.78 382 TYR A N 1
ATOM 2799 C CA . TYR A 1 382 ? 10.591 -19.564 -20.315 1.00 56.78 382 TYR A CA 1
ATOM 2800 C C . TYR A 1 382 ? 9.746 -19.191 -21.547 1.00 56.78 382 TYR A C 1
ATOM 2802 O O . TYR A 1 382 ? 9.151 -20.043 -22.213 1.00 56.78 382 TYR A O 1
ATOM 2810 N N . GLY A 1 383 ? 9.638 -17.894 -21.840 1.00 59.53 383 GLY A N 1
ATOM 2811 C CA . GLY A 1 383 ? 8.940 -17.404 -23.029 1.00 59.53 383 GLY A CA 1
ATOM 2812 C C . GLY A 1 383 ? 9.763 -17.616 -24.304 1.00 59.53 383 GLY A C 1
ATOM 2813 O O . GLY A 1 383 ? 10.985 -17.509 -24.279 1.00 59.53 383 GLY A O 1
ATOM 2814 N N . ALA A 1 384 ? 9.105 -17.823 -25.450 1.00 59.06 384 ALA A N 1
ATOM 2815 C CA . ALA A 1 384 ? 9.781 -17.904 -26.755 1.00 59.06 384 ALA A CA 1
ATOM 2816 C C . ALA A 1 384 ? 10.570 -16.623 -27.106 1.00 59.06 384 ALA A C 1
ATOM 2818 O O . ALA A 1 384 ? 11.579 -16.673 -27.814 1.00 59.06 384 ALA A O 1
ATOM 2819 N N . SER A 1 385 ? 10.145 -15.477 -26.562 1.00 58.91 385 SER A N 1
ATOM 2820 C CA . SER A 1 385 ? 10.889 -14.218 -26.628 1.00 58.91 385 SER A CA 1
ATOM 2821 C C . SER A 1 385 ? 12.230 -14.299 -25.894 1.00 58.91 385 SER A C 1
ATOM 2823 O O . SER A 1 385 ? 13.230 -13.855 -26.439 1.00 58.91 385 SER A O 1
ATOM 2825 N N . MET A 1 386 ? 12.279 -14.929 -24.714 1.00 65.00 386 MET A N 1
ATOM 2826 C CA . MET A 1 386 ? 13.509 -15.093 -23.924 1.00 65.00 386 MET A CA 1
ATOM 2827 C C . MET A 1 386 ? 14.509 -15.987 -24.661 1.00 65.00 386 MET A C 1
ATOM 2829 O O . MET A 1 386 ? 15.674 -15.635 -24.807 1.00 65.00 386 MET A O 1
ATOM 2833 N N . ILE A 1 387 ? 14.032 -17.096 -25.231 1.00 65.56 387 ILE A N 1
ATOM 2834 C CA . ILE A 1 387 ? 14.839 -18.020 -26.048 1.00 65.56 387 ILE A CA 1
ATOM 2835 C C . ILE A 1 387 ? 15.524 -17.293 -27.212 1.00 65.56 387 ILE A C 1
ATOM 2837 O O . ILE A 1 387 ? 16.720 -17.469 -27.443 1.00 65.56 387 ILE A O 1
ATOM 2841 N N . SER A 1 388 ? 14.790 -16.415 -27.900 1.00 63.00 388 SER A N 1
ATOM 2842 C CA . SER A 1 388 ? 15.315 -15.639 -29.034 1.00 63.00 388 SER A CA 1
ATOM 2843 C C . SER A 1 388 ? 16.426 -14.655 -28.626 1.00 63.00 388 SER A C 1
ATOM 2845 O O . SER A 1 388 ? 17.239 -14.256 -29.457 1.00 63.00 388 SER A O 1
ATOM 2847 N N . LEU A 1 389 ? 16.495 -14.274 -27.350 1.00 64.56 389 LEU A N 1
ATOM 2848 C CA . LEU A 1 389 ? 17.503 -13.351 -26.815 1.00 64.56 389 LEU A CA 1
ATOM 2849 C C . LEU A 1 389 ? 18.723 -14.091 -26.236 1.00 64.56 389 LEU A C 1
ATOM 2851 O O . LEU A 1 389 ? 19.809 -13.518 -26.126 1.00 64.56 389 LEU A O 1
ATOM 2855 N N . HIS A 1 390 ? 18.576 -15.378 -25.903 1.00 63.44 390 HIS A N 1
ATOM 2856 C CA . HIS A 1 390 ? 19.655 -16.221 -25.374 1.00 63.44 390 HIS A CA 1
ATOM 2857 C C . HIS A 1 390 ? 20.414 -17.021 -26.449 1.00 63.44 390 HIS A C 1
ATOM 2859 O O . HIS A 1 390 ? 21.560 -17.399 -26.211 1.00 63.44 390 HIS A O 1
ATOM 2865 N N . GLY A 1 391 ? 19.833 -17.241 -27.633 1.00 57.47 391 GLY A N 1
ATOM 2866 C CA . GLY A 1 391 ? 20.420 -18.099 -28.671 1.00 57.47 391 GLY A CA 1
ATOM 2867 C C . GLY A 1 391 ? 21.693 -17.561 -29.364 1.00 57.47 391 GLY A C 1
ATOM 2868 O O . GLY A 1 391 ? 21.932 -16.345 -29.394 1.00 57.47 391 GLY A O 1
ATOM 2869 N N . PRO A 1 392 ? 22.534 -18.456 -29.922 1.00 54.38 392 PRO A N 1
ATOM 2870 C CA . PRO A 1 392 ? 23.589 -18.124 -30.877 1.00 54.38 392 PRO A CA 1
ATOM 2871 C C . PRO A 1 392 ? 23.021 -17.933 -32.292 1.00 54.38 392 PRO A C 1
ATOM 2873 O O . PRO A 1 392 ? 21.997 -18.516 -32.645 1.00 54.38 392 PRO A O 1
ATOM 2876 N N . TYR A 1 393 ? 23.729 -17.163 -33.122 1.00 54.72 393 TYR A N 1
ATOM 2877 C CA . TYR A 1 393 ? 23.407 -16.967 -34.539 1.00 54.72 393 TYR A CA 1
ATOM 2878 C C . TYR A 1 393 ? 24.630 -17.292 -35.403 1.00 54.72 393 TYR A C 1
ATOM 2880 O O . TYR A 1 393 ? 25.380 -16.400 -35.789 1.00 54.72 393 TYR A O 1
ATOM 2888 N N . GLY A 1 394 ? 24.842 -18.582 -35.667 1.00 48.69 394 GLY A N 1
ATOM 2889 C CA . GLY A 1 394 ? 25.817 -19.065 -36.646 1.00 48.69 394 GLY A CA 1
ATOM 2890 C C . GLY A 1 394 ? 26.344 -20.460 -36.316 1.00 48.69 394 GLY A C 1
ATOM 2891 O O . GLY A 1 394 ? 27.014 -20.628 -35.302 1.00 48.69 394 GLY A O 1
ATOM 2892 N N . ASP A 1 395 ? 26.073 -21.429 -37.193 1.00 43.94 395 ASP A N 1
ATOM 2893 C CA . ASP A 1 395 ? 26.711 -22.757 -37.181 1.00 43.94 395 ASP A CA 1
ATOM 2894 C C . ASP A 1 395 ? 28.106 -22.733 -37.850 1.00 43.94 395 ASP A C 1
ATOM 2896 O O . ASP A 1 395 ? 28.884 -23.675 -37.712 1.00 43.94 395 ASP A O 1
ATOM 2900 N N . ASP A 1 396 ? 28.454 -21.639 -38.539 1.00 43.53 396 ASP A N 1
ATOM 2901 C CA . ASP A 1 396 ? 29.587 -21.587 -39.477 1.00 43.53 396 ASP A CA 1
ATOM 2902 C C . ASP A 1 396 ? 30.945 -21.201 -38.861 1.00 43.53 396 ASP A C 1
ATOM 2904 O O . ASP A 1 396 ? 31.938 -21.080 -39.574 1.00 43.53 396 ASP A O 1
ATOM 2908 N N . GLU A 1 397 ? 31.040 -21.018 -37.545 1.00 44.69 397 GLU A N 1
ATOM 2909 C CA . GLU A 1 397 ? 32.242 -20.454 -36.919 1.00 44.69 397 GLU A CA 1
ATOM 2910 C C . GLU A 1 397 ? 32.631 -21.185 -35.620 1.00 44.69 397 GLU A C 1
ATOM 2912 O O . GLU A 1 397 ? 32.752 -20.606 -34.539 1.00 44.69 397 GLU A O 1
ATOM 2917 N N . LEU A 1 398 ? 32.871 -22.496 -35.726 1.00 42.00 398 LEU A N 1
ATOM 2918 C CA . LEU A 1 398 ? 33.475 -23.294 -34.646 1.00 42.00 398 LEU A CA 1
ATOM 2919 C C . LEU A 1 398 ? 34.904 -22.831 -34.280 1.00 42.00 398 LEU A C 1
ATOM 2921 O O . LEU A 1 398 ? 35.360 -23.105 -33.170 1.00 42.00 398 LEU A O 1
ATOM 2925 N N . ASP A 1 399 ? 35.586 -22.090 -35.162 1.00 38.88 399 ASP A N 1
ATOM 2926 C CA . ASP A 1 399 ? 36.953 -21.584 -34.941 1.00 38.88 399 ASP A CA 1
ATOM 2927 C C . ASP A 1 399 ? 37.011 -20.206 -34.255 1.00 38.88 399 ASP A C 1
ATOM 2929 O O . ASP A 1 399 ? 38.038 -19.824 -33.691 1.00 38.88 399 ASP A O 1
ATOM 2933 N N . THR A 1 400 ? 35.903 -19.466 -34.232 1.00 42.91 400 THR A N 1
ATOM 2934 C CA . THR A 1 400 ? 35.782 -18.141 -33.603 1.00 42.91 400 THR A CA 1
ATOM 2935 C C . THR A 1 400 ? 34.654 -18.171 -32.585 1.00 42.91 400 THR A C 1
ATOM 2937 O O . THR A 1 400 ? 33.754 -17.331 -32.605 1.00 42.91 400 THR A O 1
ATOM 2940 N N . ILE A 1 401 ? 34.712 -19.135 -31.659 1.00 45.97 401 ILE A N 1
ATOM 2941 C CA . ILE A 1 401 ? 33.789 -19.204 -30.523 1.00 45.97 401 ILE A CA 1
ATOM 2942 C C . ILE A 1 401 ? 33.830 -17.836 -29.823 1.00 45.97 401 ILE A C 1
ATOM 2944 O O . ILE A 1 401 ? 34.859 -17.491 -29.223 1.00 45.97 401 ILE A O 1
ATOM 2948 N N . PRO A 1 402 ? 32.764 -17.013 -29.902 1.00 47.06 402 PRO A N 1
ATOM 2949 C CA . PRO A 1 402 ? 32.682 -15.839 -29.065 1.00 47.06 402 PRO A CA 1
ATOM 2950 C C . PRO A 1 402 ? 32.526 -16.374 -27.644 1.00 47.06 402 PRO A C 1
ATOM 2952 O O . PRO A 1 402 ? 31.470 -16.872 -27.256 1.00 47.06 402 PRO A O 1
ATOM 2955 N N . TYR A 1 403 ? 33.611 -16.339 -26.877 1.00 46.59 403 TYR A N 1
ATOM 2956 C CA . TYR A 1 403 ? 33.558 -16.627 -25.458 1.00 46.59 403 TYR A CA 1
ATOM 2957 C C . TYR A 1 403 ? 32.803 -15.471 -24.809 1.00 46.59 403 TYR A C 1
ATOM 2959 O O . TYR A 1 403 ? 33.374 -14.442 -24.452 1.00 46.59 403 TYR A O 1
ATOM 2967 N N . LEU A 1 404 ? 31.491 -15.628 -24.650 1.00 47.75 404 LEU A N 1
ATOM 2968 C CA . LEU A 1 404 ? 30.758 -14.817 -23.695 1.00 47.75 404 LEU A CA 1
ATOM 2969 C C . LEU A 1 404 ? 31.297 -15.170 -22.309 1.00 47.75 404 LEU A C 1
ATOM 2971 O O . LEU A 1 404 ? 31.001 -16.223 -21.759 1.00 47.75 404 LEU A O 1
ATOM 2975 N N . ARG A 1 405 ? 32.119 -14.286 -21.743 1.00 38.66 405 ARG A N 1
ATOM 2976 C CA . ARG A 1 405 ? 32.561 -14.393 -20.346 1.00 38.66 405 ARG A CA 1
ATOM 2977 C C . ARG A 1 405 ? 31.524 -13.818 -19.374 1.00 38.66 405 ARG A C 1
ATOM 2979 O O . ARG A 1 405 ? 31.833 -13.614 -18.206 1.00 38.66 405 ARG A O 1
ATOM 2986 N N . ALA A 1 406 ? 30.329 -13.503 -19.863 1.00 43.66 406 ALA A N 1
ATOM 2987 C CA . ALA A 1 406 ? 29.310 -12.775 -19.134 1.00 43.66 406 ALA A CA 1
ATOM 2988 C C . ALA A 1 406 ? 27.948 -13.456 -19.252 1.00 43.66 406 ALA A C 1
ATOM 2990 O O . ALA A 1 406 ? 27.589 -13.969 -20.311 1.00 43.66 406 ALA A O 1
ATOM 2991 N N . LEU A 1 407 ? 27.197 -13.396 -18.154 1.00 47.09 407 LEU A N 1
ATOM 2992 C CA . LEU A 1 407 ? 25.794 -13.774 -18.103 1.00 47.09 407 LEU A CA 1
ATOM 2993 C C . LEU A 1 407 ? 24.990 -12.857 -19.035 1.00 47.09 407 LEU A C 1
ATOM 2995 O O . LEU A 1 407 ? 25.073 -11.632 -18.914 1.00 47.09 407 LEU A O 1
ATOM 2999 N N . ARG A 1 408 ? 24.217 -13.434 -19.962 1.00 58.12 408 ARG A N 1
ATOM 3000 C CA . ARG A 1 408 ? 23.231 -12.668 -20.740 1.00 58.12 408 ARG A CA 1
ATOM 3001 C C . ARG A 1 408 ? 22.006 -12.446 -19.894 1.00 58.12 408 ARG A C 1
ATOM 3003 O O . ARG A 1 408 ? 21.317 -13.418 -19.612 1.00 58.12 408 ARG A O 1
ATOM 3010 N N . PHE A 1 409 ? 21.707 -11.202 -19.561 1.00 50.97 409 PHE A N 1
ATOM 3011 C CA . PHE A 1 409 ? 20.476 -10.890 -18.857 1.00 50.97 409 PHE A CA 1
ATOM 3012 C C . PHE A 1 409 ? 19.411 -10.428 -19.834 1.00 50.97 409 PHE A C 1
ATOM 3014 O O . PHE A 1 409 ? 19.659 -9.473 -20.567 1.00 50.97 409 PHE A O 1
ATOM 3021 N N . SER A 1 410 ? 18.254 -11.086 -19.821 1.00 54.50 410 SER A N 1
ATOM 3022 C CA . SER A 1 410 ? 17.049 -10.610 -20.497 1.00 54.50 410 SER A CA 1
ATOM 3023 C C . SER A 1 410 ? 15.941 -10.357 -19.479 1.00 54.50 410 SER A C 1
ATOM 3025 O O . SER A 1 410 ? 15.800 -11.112 -18.515 1.00 54.50 410 SER A O 1
ATOM 3027 N N . MET A 1 411 ? 15.190 -9.267 -19.655 1.00 55.66 411 MET A N 1
ATOM 3028 C CA . MET A 1 411 ? 14.100 -8.889 -18.756 1.00 55.66 411 MET A CA 1
ATOM 3029 C C . MET A 1 411 ? 12.763 -8.867 -19.488 1.00 55.66 411 MET A C 1
ATOM 3031 O O . MET A 1 411 ? 12.608 -8.108 -20.436 1.00 55.66 411 MET A O 1
ATOM 3035 N N . GLN A 1 412 ? 11.782 -9.628 -19.007 1.00 54.94 412 GLN A N 1
ATOM 3036 C CA . GLN A 1 412 ? 10.398 -9.547 -19.464 1.00 54.94 412 GLN A CA 1
ATOM 3037 C C . GLN A 1 412 ? 9.537 -8.879 -18.400 1.00 54.94 412 GLN A C 1
ATOM 3039 O O . GLN A 1 412 ? 9.354 -9.433 -17.322 1.00 54.94 412 GLN A O 1
ATOM 3044 N N . VAL A 1 413 ? 8.959 -7.727 -18.728 1.00 53.84 413 VAL A N 1
ATOM 3045 C CA . VAL A 1 413 ? 7.918 -7.076 -17.922 1.00 53.84 413 VAL A CA 1
ATOM 3046 C C . VAL A 1 413 ? 6.560 -7.436 -18.518 1.00 53.84 413 VAL A C 1
ATOM 3048 O O . VAL A 1 413 ? 6.425 -7.448 -19.739 1.00 53.84 413 VAL A O 1
ATOM 3051 N N . LYS A 1 414 ? 5.573 -7.756 -17.681 1.00 53.28 414 LYS A N 1
ATOM 3052 C CA . LYS A 1 414 ? 4.147 -7.820 -18.020 1.00 53.28 414 LYS A CA 1
ATOM 3053 C C . LYS A 1 414 ? 3.413 -6.974 -17.001 1.00 53.28 414 LYS A C 1
ATOM 3055 O O . LYS A 1 414 ? 3.419 -7.356 -15.845 1.00 53.28 414 LYS A O 1
ATOM 3060 N N . ASN A 1 415 ? 2.757 -5.897 -17.403 1.00 51.34 415 ASN A N 1
ATOM 3061 C CA . ASN A 1 415 ? 1.934 -5.112 -16.483 1.00 51.34 415 ASN A CA 1
ATOM 3062 C C . ASN A 1 415 ? 0.486 -5.612 -16.557 1.00 51.34 415 ASN A C 1
ATOM 3064 O O . ASN A 1 415 ? -0.071 -5.742 -17.649 1.00 51.34 415 ASN A O 1
ATOM 3068 N N . GLY A 1 416 ? -0.100 -5.951 -15.409 1.00 44.16 416 GLY A N 1
ATOM 3069 C CA . GLY A 1 416 ? -1.485 -6.405 -15.285 1.00 44.16 416 GLY A CA 1
ATOM 3070 C C . GLY A 1 416 ? -2.277 -5.422 -14.429 1.00 44.16 416 GLY A C 1
ATOM 3071 O O . GLY A 1 416 ? -1.828 -5.057 -13.354 1.00 44.16 416 GLY A O 1
ATOM 3072 N N . GLY A 1 417 ? -3.440 -4.971 -14.900 1.00 46.72 417 GLY A N 1
ATOM 3073 C CA . GLY A 1 417 ? -4.277 -4.006 -14.182 1.00 46.72 417 GLY A CA 1
ATOM 3074 C C . GLY A 1 417 ? -5.518 -3.601 -14.978 1.00 46.72 417 GLY A C 1
ATOM 3075 O O . GLY A 1 417 ? -5.645 -3.940 -16.159 1.00 46.72 417 GLY A O 1
ATOM 3076 N N . ARG A 1 418 ? -6.467 -2.899 -14.341 1.00 42.06 418 ARG A N 1
ATOM 3077 C CA . ARG A 1 418 ? -7.712 -2.444 -14.991 1.00 42.06 418 ARG A CA 1
ATOM 3078 C C . ARG A 1 418 ? -7.392 -1.569 -16.206 1.00 42.06 418 ARG A C 1
ATOM 3080 O O . ARG A 1 418 ? -6.914 -0.454 -16.054 1.00 42.06 418 ARG A O 1
ATOM 3087 N N . GLY A 1 419 ? -7.685 -2.082 -17.402 1.00 44.75 419 GLY A N 1
ATOM 3088 C CA . GLY A 1 419 ? -7.456 -1.379 -18.668 1.00 44.75 419 GLY A CA 1
ATOM 3089 C C . GLY A 1 419 ? -6.033 -1.481 -19.232 1.00 44.75 419 GLY A C 1
ATOM 3090 O O . GLY A 1 419 ? -5.750 -0.822 -20.226 1.00 44.75 419 GLY A O 1
ATOM 3091 N N . ALA A 1 420 ? -5.143 -2.291 -18.646 1.00 44.34 420 ALA A N 1
ATOM 3092 C CA . ALA A 1 420 ? -3.754 -2.373 -19.091 1.00 44.34 420 ALA A CA 1
ATOM 3093 C C . ALA A 1 420 ? -3.584 -3.199 -20.379 1.00 44.34 420 ALA A C 1
ATOM 3095 O O . ALA A 1 420 ? -4.023 -4.348 -20.483 1.00 44.34 420 ALA A O 1
ATOM 3096 N N . THR A 1 421 ? -2.865 -2.623 -21.341 1.00 46.38 421 THR A N 1
ATOM 3097 C CA . THR A 1 421 ? -2.259 -3.345 -22.461 1.00 46.38 421 THR A CA 1
ATOM 3098 C C . THR A 1 421 ? -1.108 -4.195 -21.920 1.00 46.38 421 THR A C 1
ATOM 3100 O O . THR A 1 421 ? -0.224 -3.681 -21.235 1.00 46.38 421 THR A O 1
ATOM 3103 N N . LEU A 1 422 ? -1.095 -5.496 -22.224 1.00 49.28 422 LEU A N 1
ATOM 3104 C CA . LEU A 1 422 ? 0.043 -6.370 -21.927 1.00 49.28 422 LEU A CA 1
ATOM 3105 C C . LEU A 1 422 ? 1.266 -5.891 -22.719 1.00 49.28 422 LEU A C 1
ATOM 3107 O O . LEU A 1 422 ? 1.432 -6.244 -23.887 1.00 49.28 422 LEU A O 1
ATOM 3111 N N . ARG A 1 423 ? 2.122 -5.088 -22.087 1.00 53.56 423 ARG A N 1
ATOM 3112 C CA . ARG A 1 423 ? 3.409 -4.697 -22.661 1.00 53.56 423 ARG A CA 1
ATOM 3113 C C . ARG A 1 423 ? 4.413 -5.808 -22.383 1.00 53.56 423 ARG A C 1
ATOM 3115 O O . ARG A 1 423 ? 4.505 -6.255 -21.249 1.00 53.56 423 ARG A O 1
ATOM 3122 N N . PHE A 1 424 ? 5.127 -6.257 -23.412 1.00 56.84 424 PHE A N 1
ATOM 3123 C CA . PHE A 1 424 ? 6.226 -7.216 -23.297 1.00 56.84 424 PHE A CA 1
ATOM 3124 C C . PHE A 1 424 ? 7.509 -6.499 -23.675 1.00 56.84 424 PHE A C 1
ATOM 3126 O O . PHE A 1 424 ? 7.608 -6.088 -24.824 1.00 56.84 424 PHE A O 1
ATOM 3133 N N . GLY A 1 425 ? 8.443 -6.347 -22.739 1.00 60.50 425 GLY A N 1
ATOM 3134 C CA . GLY A 1 425 ? 9.786 -5.821 -23.001 1.00 60.50 425 GLY A CA 1
ATOM 3135 C C . GLY A 1 425 ? 10.830 -6.931 -23.092 1.00 60.50 425 GLY A C 1
ATOM 3136 O O . GLY A 1 425 ? 10.623 -8.007 -22.530 1.00 60.50 425 GLY A O 1
ATOM 3137 N N . ALA A 1 426 ? 11.930 -6.660 -23.785 1.00 64.06 426 ALA A N 1
ATOM 3138 C CA . ALA A 1 426 ? 13.218 -7.316 -23.604 1.00 64.06 426 ALA A CA 1
ATOM 3139 C C . ALA A 1 426 ? 14.311 -6.261 -23.497 1.00 64.06 426 ALA A C 1
ATOM 3141 O O . ALA A 1 426 ? 14.171 -5.162 -24.026 1.00 64.06 426 ALA A O 1
ATOM 3142 N N . ASP A 1 427 ? 15.387 -6.616 -22.807 1.00 66.25 427 ASP A N 1
ATOM 3143 C CA . ASP A 1 427 ? 16.566 -5.772 -22.687 1.00 66.25 427 ASP A CA 1
ATOM 3144 C C . ASP A 1 427 ? 17.805 -6.645 -22.520 1.00 66.25 427 ASP A C 1
ATOM 3146 O O . ASP A 1 427 ? 17.746 -7.625 -21.780 1.00 66.25 427 ASP A O 1
ATOM 3150 N N . VAL A 1 428 ? 18.913 -6.286 -23.167 1.00 71.31 428 VAL A N 1
ATOM 3151 C CA . VAL A 1 428 ? 20.227 -6.906 -22.949 1.00 71.31 428 VAL A CA 1
ATOM 3152 C C . VAL A 1 428 ? 21.008 -6.046 -21.958 1.00 71.31 428 VAL A C 1
ATOM 3154 O O . VAL A 1 428 ? 21.420 -4.931 -22.278 1.00 71.31 428 VAL A O 1
AT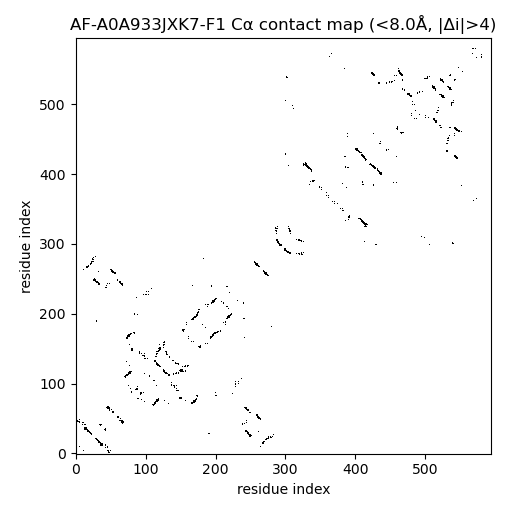OM 3157 N N . LEU A 1 429 ? 21.246 -6.551 -20.742 1.00 73.69 429 LEU A N 1
ATOM 3158 C CA . LEU A 1 429 ? 21.904 -5.728 -19.717 1.00 73.69 429 LEU A CA 1
ATOM 3159 C C . LEU A 1 429 ? 23.404 -5.494 -19.996 1.00 73.69 429 LEU A C 1
ATOM 3161 O O . LEU A 1 429 ? 24.067 -6.394 -20.522 1.00 73.69 429 LEU A O 1
ATOM 3165 N N . PRO A 1 430 ? 23.988 -4.371 -19.517 1.00 70.75 430 PRO A N 1
ATOM 3166 C CA . PRO A 1 430 ? 25.401 -4.007 -19.693 1.00 70.75 430 PRO A CA 1
ATOM 3167 C C . PRO A 1 430 ? 26.411 -4.960 -19.045 1.00 70.75 430 PRO A C 1
ATOM 3169 O O . PRO A 1 430 ? 27.606 -4.880 -19.330 1.00 70.75 430 PRO A O 1
ATOM 3172 N N . PHE A 1 431 ? 25.952 -5.873 -18.181 1.00 70.69 431 PHE A N 1
ATOM 3173 C CA . PHE A 1 431 ? 26.770 -6.995 -17.713 1.00 70.69 431 PHE A CA 1
ATOM 3174 C C . PHE A 1 431 ? 27.219 -7.886 -18.874 1.00 70.69 431 PHE A C 1
ATOM 3176 O O . PHE A 1 431 ? 28.301 -8.467 -18.820 1.00 70.69 431 PHE A O 1
ATOM 3183 N N . THR A 1 432 ? 26.407 -7.972 -19.930 1.00 68.50 432 THR A N 1
ATOM 3184 C CA . THR A 1 432 ? 26.696 -8.755 -21.127 1.00 68.50 432 THR A CA 1
ATOM 3185 C C . THR A 1 432 ? 27.894 -8.144 -21.845 1.00 68.50 432 THR A C 1
ATOM 3187 O O . THR A 1 432 ? 27.779 -7.092 -22.463 1.00 68.50 432 THR A O 1
ATOM 3190 N N . ARG A 1 433 ? 29.054 -8.804 -21.776 1.00 72.69 433 ARG A N 1
ATOM 3191 C CA . ARG A 1 433 ? 30.262 -8.438 -22.525 1.00 72.69 433 ARG A CA 1
ATOM 3192 C C . ARG A 1 433 ? 30.645 -9.557 -23.485 1.00 72.69 433 ARG A C 1
ATOM 3194 O O . ARG A 1 433 ? 30.895 -10.691 -23.069 1.00 72.69 433 ARG A O 1
ATOM 3201 N N . PHE A 1 434 ? 30.705 -9.226 -24.768 1.00 71.31 434 PHE A N 1
ATOM 3202 C CA . PHE A 1 434 ? 31.114 -10.125 -25.838 1.00 71.31 434 PHE A CA 1
ATOM 3203 C C . PHE A 1 434 ? 32.632 -10.078 -25.996 1.00 71.31 434 PHE A C 1
ATOM 3205 O O . PHE A 1 434 ? 33.219 -9.010 -26.165 1.00 71.31 434 PHE A O 1
ATOM 3212 N N . PHE A 1 435 ? 33.267 -11.247 -25.971 1.00 69.38 435 PHE A N 1
ATOM 3213 C CA . PHE A 1 435 ? 34.673 -11.390 -26.321 1.00 69.38 435 PHE A CA 1
ATOM 3214 C C . PHE A 1 435 ? 34.804 -12.401 -27.450 1.00 69.38 435 PHE A C 1
ATOM 3216 O O . PHE A 1 435 ? 34.392 -13.553 -27.318 1.00 69.38 435 PHE A O 1
ATOM 3223 N N . THR A 1 436 ? 35.422 -11.983 -28.546 1.00 69.56 436 THR A N 1
ATOM 3224 C CA . THR A 1 436 ? 35.834 -12.902 -29.606 1.00 69.56 436 THR A CA 1
ATOM 3225 C C . THR A 1 436 ? 37.308 -13.234 -29.426 1.00 69.56 436 THR A C 1
ATOM 3227 O O . THR A 1 436 ? 38.136 -12.348 -29.207 1.00 69.56 436 THR A O 1
ATOM 3230 N N . LYS A 1 437 ? 37.654 -14.522 -29.482 1.00 67.88 437 LYS A N 1
ATOM 3231 C CA . LYS A 1 437 ? 39.049 -14.961 -29.423 1.00 67.88 437 LYS A CA 1
ATOM 3232 C C . LYS A 1 437 ? 39.668 -14.816 -30.814 1.00 67.88 437 LYS A C 1
ATOM 3234 O O . LYS A 1 437 ? 39.342 -15.588 -31.703 1.00 67.88 437 LYS A O 1
ATOM 3239 N N . GLN A 1 438 ? 40.568 -13.849 -30.979 1.00 71.56 438 GLN A N 1
ATOM 3240 C CA . GLN A 1 438 ? 41.381 -13.666 -32.186 1.00 71.56 438 GLN A CA 1
ATOM 3241 C C . GLN A 1 438 ? 42.850 -13.450 -31.809 1.00 71.56 438 GLN A C 1
ATOM 3243 O O . GLN A 1 438 ? 43.158 -13.043 -30.687 1.00 71.56 438 GLN A O 1
ATOM 3248 N N . VAL A 1 439 ? 43.760 -13.714 -32.752 1.00 74.88 439 VAL A N 1
ATOM 3249 C CA . VAL A 1 439 ? 45.201 -13.442 -32.579 1.00 74.88 439 VAL A CA 1
ATOM 3250 C C . VAL A 1 439 ? 45.476 -11.933 -32.560 1.00 74.88 439 VAL A C 1
ATOM 3252 O O . VAL A 1 439 ? 46.317 -11.467 -31.795 1.00 74.88 439 VAL A O 1
ATOM 3255 N N . ASP A 1 440 ? 44.742 -11.164 -33.367 1.00 84.25 440 ASP A N 1
ATOM 3256 C CA . ASP A 1 440 ? 44.809 -9.703 -33.396 1.00 84.25 440 ASP A CA 1
ATOM 3257 C C . ASP A 1 440 ? 43.704 -9.075 -32.532 1.00 84.25 440 ASP A C 1
ATOM 3259 O O . ASP A 1 440 ? 42.519 -9.383 -32.675 1.00 84.25 440 ASP A O 1
ATOM 3263 N N . ARG A 1 441 ? 44.087 -8.141 -31.653 1.00 82.94 441 ARG A N 1
ATOM 3264 C CA . ARG A 1 441 ? 43.151 -7.447 -30.756 1.00 82.94 441 ARG A CA 1
ATOM 3265 C C . ARG A 1 441 ? 42.160 -6.581 -31.531 1.00 82.94 441 ARG A C 1
ATOM 3267 O O . ARG A 1 441 ? 41.014 -6.457 -31.108 1.00 82.94 441 ARG A O 1
ATOM 3274 N N . ARG A 1 442 ? 42.581 -5.957 -32.635 1.00 86.69 442 ARG A N 1
ATOM 3275 C CA . ARG A 1 442 ? 41.677 -5.119 -33.432 1.00 86.69 442 ARG A CA 1
ATOM 3276 C C . ARG A 1 442 ? 40.629 -5.981 -34.132 1.00 86.69 442 ARG A C 1
ATOM 3278 O O . ARG A 1 442 ? 39.454 -5.636 -34.063 1.00 86.69 442 ARG A O 1
ATOM 3285 N N . ALA A 1 443 ? 41.031 -7.105 -34.720 1.00 83.00 443 ALA A N 1
ATOM 3286 C CA . ALA A 1 443 ? 40.115 -8.103 -35.263 1.00 83.00 443 ALA A CA 1
ATOM 3287 C C . ALA A 1 443 ? 39.139 -8.624 -34.192 1.00 83.00 443 ALA A C 1
ATOM 3289 O O . ALA A 1 443 ? 37.935 -8.604 -34.419 1.00 83.00 443 ALA A O 1
ATOM 3290 N N . ALA A 1 444 ? 39.624 -8.962 -32.987 1.00 79.62 444 ALA A N 1
ATOM 3291 C CA . ALA A 1 444 ? 38.765 -9.383 -31.872 1.00 79.62 444 ALA A CA 1
ATOM 3292 C C . ALA A 1 444 ? 37.673 -8.352 -31.537 1.00 79.62 444 ALA A C 1
ATOM 3294 O O . ALA A 1 444 ? 36.514 -8.716 -31.344 1.00 79.62 444 ALA A O 1
ATOM 3295 N N . LEU A 1 445 ? 38.041 -7.066 -31.467 1.00 84.50 445 LEU A N 1
ATOM 3296 C CA . LEU A 1 445 ? 37.106 -5.977 -31.171 1.00 84.50 445 LEU A CA 1
ATOM 3297 C C . LEU A 1 445 ? 36.069 -5.795 -32.285 1.00 84.50 445 LEU A C 1
ATOM 3299 O O . LEU A 1 445 ? 34.893 -5.601 -31.986 1.00 84.50 445 LEU A O 1
ATOM 3303 N N . VAL A 1 446 ? 36.491 -5.861 -33.552 1.00 84.75 446 VAL A N 1
ATOM 3304 C CA . VAL A 1 446 ? 35.589 -5.749 -34.710 1.00 84.75 446 VAL A CA 1
ATOM 3305 C C . VAL A 1 446 ? 34.600 -6.913 -34.743 1.00 84.75 446 VAL A C 1
ATOM 3307 O O . VAL A 1 446 ? 33.408 -6.687 -34.949 1.00 84.75 446 VAL A O 1
ATOM 3310 N N . ASP A 1 447 ? 35.054 -8.132 -34.466 1.00 80.06 447 ASP A N 1
ATOM 3311 C CA . ASP A 1 447 ? 34.184 -9.307 -34.436 1.00 80.06 447 ASP A CA 1
ATOM 3312 C C . ASP A 1 447 ? 33.188 -9.246 -33.272 1.00 80.06 447 ASP A C 1
ATOM 3314 O O . ASP A 1 447 ? 31.995 -9.483 -33.469 1.00 80.06 447 ASP A O 1
ATOM 3318 N N . SER A 1 448 ? 33.640 -8.864 -32.069 1.00 81.19 448 SER A N 1
ATOM 3319 C CA . SER A 1 448 ? 32.752 -8.633 -30.919 1.00 81.19 448 SER A CA 1
ATOM 3320 C 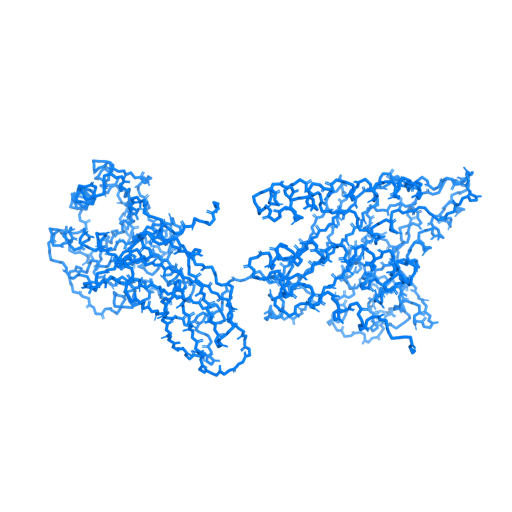C . SER A 1 448 ? 31.694 -7.570 -31.225 1.00 81.19 448 SER A C 1
ATOM 3322 O O . SER A 1 448 ? 30.518 -7.746 -30.895 1.00 81.19 448 SER A O 1
ATOM 3324 N N . MET A 1 449 ? 32.095 -6.484 -31.889 1.00 86.50 449 MET A N 1
ATOM 3325 C CA . MET A 1 449 ? 31.198 -5.412 -32.315 1.00 86.50 449 MET A CA 1
ATOM 3326 C C . MET A 1 449 ? 30.169 -5.917 -33.325 1.00 86.50 449 MET A C 1
ATOM 3328 O O . MET A 1 449 ? 28.975 -5.713 -33.134 1.00 86.50 449 MET A O 1
ATOM 3332 N N . SER A 1 450 ? 30.605 -6.642 -34.354 1.00 83.38 450 SER A N 1
ATOM 3333 C CA . SER A 1 450 ? 29.717 -7.218 -35.367 1.00 83.38 450 SER A CA 1
ATOM 3334 C C . SER A 1 450 ? 28.682 -8.163 -34.745 1.00 83.38 450 SER A C 1
ATOM 3336 O O . SER A 1 450 ? 27.479 -7.991 -34.949 1.00 83.38 450 SER A O 1
ATOM 3338 N N . LYS A 1 451 ? 29.129 -9.107 -33.906 1.00 76.75 451 LYS A N 1
ATOM 3339 C CA . LYS A 1 451 ? 28.260 -10.102 -33.254 1.00 76.75 451 LYS A CA 1
ATOM 3340 C C . LYS A 1 451 ? 27.262 -9.458 -32.281 1.00 76.75 451 LYS A C 1
ATOM 3342 O O . LYS A 1 451 ? 26.095 -9.845 -32.250 1.00 76.75 451 LYS A O 1
ATOM 3347 N N . SER A 1 452 ? 27.682 -8.449 -31.515 1.00 79.94 452 SER A N 1
ATOM 3348 C CA . SER A 1 452 ? 26.782 -7.733 -30.596 1.00 79.94 452 SER A CA 1
ATOM 3349 C C . SER A 1 452 ? 25.778 -6.837 -31.332 1.00 79.94 452 SER A C 1
ATOM 3351 O O . SER A 1 452 ? 24.595 -6.860 -30.998 1.00 79.94 452 SER A O 1
ATOM 3353 N N . VAL A 1 453 ? 26.182 -6.150 -32.408 1.00 84.56 453 VAL A N 1
ATOM 3354 C CA . VAL A 1 453 ? 25.256 -5.397 -33.276 1.00 84.56 453 VAL A CA 1
ATOM 3355 C C . VAL A 1 453 ? 24.218 -6.316 -33.921 1.00 84.56 453 VAL A C 1
ATOM 3357 O O . VAL A 1 453 ? 23.044 -5.959 -33.973 1.00 84.56 453 VAL A O 1
ATOM 3360 N N . GLN A 1 454 ? 24.604 -7.510 -34.383 1.00 78.06 454 GLN A N 1
ATOM 3361 C CA . GLN A 1 454 ? 23.654 -8.481 -34.937 1.00 78.06 454 GLN A CA 1
ATOM 3362 C C . GLN A 1 454 ? 22.551 -8.844 -33.937 1.00 78.06 454 GLN A C 1
ATOM 3364 O O . GLN A 1 454 ? 21.379 -8.863 -34.312 1.00 78.06 454 GLN A O 1
ATOM 3369 N N . LEU A 1 455 ? 22.900 -9.066 -32.665 1.00 75.06 455 LEU A N 1
ATOM 3370 C CA . LEU A 1 455 ? 21.914 -9.341 -31.618 1.00 75.06 455 LEU A CA 1
ATOM 3371 C C . LEU A 1 455 ? 20.941 -8.170 -31.437 1.00 75.06 455 LEU A C 1
ATOM 3373 O O . LEU A 1 455 ? 19.733 -8.379 -31.384 1.00 75.06 455 LEU A O 1
ATOM 3377 N N . GLN A 1 456 ? 21.461 -6.944 -31.409 1.00 79.06 456 GLN A N 1
ATOM 3378 C CA . GLN A 1 456 ? 20.647 -5.735 -31.290 1.00 79.06 456 GLN A CA 1
ATOM 3379 C C . GLN A 1 456 ? 19.703 -5.562 -32.494 1.00 79.06 456 GLN A C 1
ATOM 3381 O O . GLN A 1 456 ? 18.524 -5.254 -32.344 1.00 79.06 456 GLN A O 1
ATOM 3386 N N . LEU A 1 457 ? 20.172 -5.849 -33.710 1.00 79.19 457 LEU A N 1
ATOM 3387 C CA . LEU A 1 457 ? 19.327 -5.835 -34.908 1.00 79.19 457 LEU A CA 1
ATOM 3388 C C . LEU A 1 457 ? 18.213 -6.886 -34.859 1.00 79.19 457 LEU A C 1
ATOM 3390 O O . LEU A 1 457 ? 17.133 -6.655 -35.405 1.00 79.19 457 LEU A O 1
ATOM 3394 N N . ILE A 1 458 ? 18.461 -8.035 -34.232 1.00 73.12 458 ILE A N 1
ATOM 3395 C CA . ILE A 1 458 ? 17.443 -9.066 -34.031 1.00 73.12 458 ILE A CA 1
ATOM 3396 C C . ILE A 1 458 ? 16.426 -8.590 -33.003 1.00 73.12 458 ILE A C 1
ATOM 3398 O O . ILE A 1 458 ? 15.239 -8.593 -33.310 1.00 73.12 458 ILE A O 1
ATOM 3402 N N . GLU A 1 459 ? 16.876 -8.107 -31.846 1.00 72.75 459 GLU A N 1
ATOM 3403 C CA . GLU A 1 459 ? 16.028 -7.488 -30.823 1.00 72.75 459 GLU A CA 1
ATOM 3404 C C . GLU A 1 459 ? 15.081 -6.442 -31.445 1.00 72.75 459 GLU A C 1
ATOM 3406 O O . GLU A 1 459 ? 13.860 -6.543 -31.296 1.00 72.75 459 GLU A O 1
ATOM 3411 N N . GLY A 1 460 ? 15.621 -5.536 -32.268 1.00 75.62 460 GLY A N 1
ATOM 3412 C CA . GLY A 1 460 ? 14.839 -4.527 -32.984 1.00 75.62 460 GLY A CA 1
ATOM 3413 C C . GLY A 1 460 ? 13.894 -5.068 -34.062 1.00 75.62 460 GLY A C 1
ATOM 3414 O O . GLY A 1 460 ? 12.861 -4.459 -34.317 1.00 75.62 460 GLY A O 1
ATOM 3415 N N . LYS A 1 461 ? 14.204 -6.211 -34.689 1.00 74.00 461 LYS A N 1
ATOM 3416 C CA . LYS A 1 461 ? 13.319 -6.876 -35.665 1.00 74.00 461 LYS A CA 1
ATOM 3417 C C . LYS A 1 461 ? 12.187 -7.659 -35.012 1.00 74.00 461 LYS A C 1
ATOM 3419 O O . LYS A 1 461 ? 11.141 -7.834 -35.639 1.00 74.00 461 LYS A O 1
ATOM 3424 N N . VAL A 1 462 ? 12.407 -8.222 -33.821 1.00 68.44 462 VAL A N 1
ATOM 3425 C CA . VAL A 1 462 ? 11.358 -8.994 -33.145 1.00 68.44 462 VAL A CA 1
ATOM 3426 C C . VAL A 1 462 ? 10.348 -8.060 -32.482 1.00 68.44 462 VAL A C 1
ATOM 3428 O O . VAL A 1 462 ? 9.160 -8.387 -32.468 1.00 68.44 462 VAL A O 1
ATOM 3431 N N . ALA A 1 463 ? 10.794 -6.909 -31.983 1.00 72.06 463 ALA A N 1
ATOM 3432 C CA . ALA A 1 463 ? 9.957 -5.900 -31.350 1.00 72.06 463 ALA A CA 1
ATOM 3433 C C . ALA A 1 463 ? 9.241 -4.979 -32.357 1.00 72.06 463 ALA A C 1
ATOM 3435 O O . ALA A 1 463 ? 9.717 -4.749 -33.467 1.00 72.06 463 ALA A O 1
ATOM 3436 N N . ARG A 1 464 ? 8.078 -4.446 -31.969 1.00 71.94 464 ARG A N 1
ATOM 3437 C CA . ARG A 1 464 ? 7.355 -3.409 -32.724 1.00 71.94 464 ARG A CA 1
ATOM 3438 C C . ARG A 1 464 ? 7.950 -2.024 -32.478 1.00 71.94 464 ARG A C 1
ATOM 3440 O O . ARG A 1 464 ? 7.992 -1.205 -33.390 1.00 71.94 464 ARG A O 1
ATOM 3447 N N . GLU A 1 465 ? 8.394 -1.786 -31.250 1.00 77.50 465 GLU A N 1
ATOM 3448 C CA . GLU A 1 465 ? 9.082 -0.574 -30.812 1.00 77.50 465 GLU A CA 1
ATOM 3449 C C . GLU A 1 465 ? 10.470 -0.974 -30.312 1.00 77.50 465 GLU A C 1
ATOM 3451 O O . GLU A 1 465 ? 10.599 -1.988 -29.634 1.00 77.50 465 GLU A O 1
ATOM 3456 N N . SER A 1 466 ? 11.512 -0.227 -30.678 1.00 84.12 466 SER A N 1
ATOM 3457 C CA . SER A 1 466 ? 12.865 -0.426 -30.147 1.00 84.12 466 SER A CA 1
ATOM 3458 C C . SER A 1 466 ? 13.738 0.804 -30.373 1.00 84.12 466 SER A C 1
ATOM 3460 O O . SER A 1 466 ? 13.540 1.561 -31.329 1.00 84.12 466 SER A O 1
ATOM 3462 N N . SER A 1 467 ? 14.770 0.962 -29.542 1.00 86.50 467 SER A N 1
ATOM 3463 C CA . SER A 1 467 ? 15.852 1.932 -29.772 1.00 86.50 467 SER A CA 1
ATOM 3464 C C . SER A 1 467 ? 16.495 1.755 -31.155 1.00 86.50 467 SER A C 1
ATOM 3466 O O . SER A 1 467 ? 16.849 2.728 -31.821 1.00 86.50 467 SER A O 1
ATOM 3468 N N . ILE A 1 468 ? 16.569 0.513 -31.636 1.00 87.56 468 ILE A N 1
ATOM 3469 C CA . ILE A 1 468 ? 17.131 0.149 -32.936 1.00 87.56 468 ILE A CA 1
ATOM 3470 C C . ILE A 1 468 ? 16.274 0.653 -34.092 1.00 87.56 468 ILE A C 1
ATOM 3472 O O . ILE A 1 468 ? 16.831 1.163 -35.060 1.00 87.56 468 ILE A O 1
ATOM 3476 N N . ALA A 1 469 ? 14.945 0.582 -33.994 1.00 85.12 469 ALA A N 1
ATOM 3477 C CA . ALA A 1 469 ? 14.060 1.161 -35.003 1.00 85.12 469 ALA A CA 1
ATOM 3478 C C . ALA A 1 469 ? 14.275 2.681 -35.123 1.00 85.12 469 ALA A C 1
ATOM 3480 O O . ALA A 1 469 ? 14.386 3.207 -36.232 1.00 85.12 469 ALA A O 1
ATOM 3481 N N . THR A 1 470 ? 14.436 3.377 -33.993 1.00 85.44 470 THR A N 1
ATOM 3482 C CA . THR A 1 470 ? 14.770 4.813 -33.957 1.00 85.44 470 THR A CA 1
ATOM 3483 C C . THR A 1 470 ? 16.135 5.100 -34.594 1.00 85.44 470 THR A C 1
ATOM 3485 O O . THR A 1 470 ? 16.279 6.037 -35.385 1.00 85.44 470 THR A O 1
ATOM 3488 N N . LEU A 1 471 ? 17.142 4.271 -34.301 1.00 89.25 471 LEU A N 1
ATOM 3489 C CA . LEU A 1 471 ? 18.480 4.386 -34.889 1.00 89.25 471 LEU A CA 1
ATOM 3490 C C . LEU A 1 471 ? 18.476 4.111 -36.401 1.00 89.25 471 LEU A C 1
ATOM 3492 O O . LEU A 1 471 ? 19.148 4.818 -37.144 1.00 89.25 471 LEU A O 1
ATOM 3496 N N . GLN A 1 472 ? 17.695 3.137 -36.873 1.00 85.56 472 GLN A N 1
ATOM 3497 C CA . GLN A 1 472 ? 17.555 2.800 -38.295 1.00 85.56 472 GLN A CA 1
ATOM 3498 C C . GLN A 1 472 ? 16.782 3.854 -39.090 1.00 85.56 472 GLN A C 1
ATOM 3500 O O . GLN A 1 472 ? 17.084 4.083 -40.258 1.00 85.56 472 GLN A O 1
ATOM 3505 N N . ALA A 1 473 ? 15.794 4.501 -38.468 1.00 84.56 473 ALA A N 1
ATOM 3506 C CA . ALA A 1 473 ? 15.046 5.594 -39.083 1.00 84.56 473 ALA A CA 1
ATOM 3507 C C . ALA A 1 473 ? 15.887 6.875 -39.246 1.00 84.56 473 ALA A C 1
ATOM 3509 O O . ALA A 1 473 ? 15.495 7.793 -39.966 1.00 84.56 473 ALA A O 1
ATOM 3510 N N . SER A 1 474 ? 17.043 6.952 -38.583 1.00 85.00 474 SER A N 1
ATOM 3511 C CA . SER A 1 474 ? 17.920 8.118 -38.624 1.00 85.00 474 SER A CA 1
ATOM 3512 C C . SER A 1 474 ? 18.797 8.119 -39.877 1.00 85.00 474 SER A C 1
ATOM 3514 O O . SER A 1 474 ? 19.502 7.157 -40.162 1.00 85.00 474 SER A O 1
ATOM 3516 N N . ALA A 1 475 ? 18.810 9.238 -40.608 1.00 76.94 475 ALA A N 1
ATOM 3517 C CA . ALA A 1 475 ? 19.557 9.363 -41.865 1.00 76.94 475 ALA A CA 1
ATOM 3518 C C . ALA A 1 475 ? 21.089 9.313 -41.695 1.00 76.94 475 ALA A C 1
ATOM 3520 O O . ALA A 1 475 ? 21.804 8.952 -42.628 1.00 76.94 475 ALA A O 1
ATOM 3521 N N . ALA A 1 476 ? 21.599 9.698 -40.522 1.00 91.38 476 ALA A N 1
ATOM 3522 C CA . ALA A 1 476 ? 23.018 9.649 -40.193 1.00 91.38 476 ALA A CA 1
ATOM 3523 C C . ALA A 1 476 ? 23.221 9.463 -38.687 1.00 91.38 476 ALA A C 1
ATOM 3525 O O . ALA A 1 476 ? 22.467 10.009 -37.878 1.00 91.38 476 ALA A O 1
ATOM 3526 N N . LEU A 1 477 ? 24.281 8.739 -38.327 1.00 93.75 477 LEU A N 1
ATOM 3527 C CA . LEU A 1 477 ? 24.748 8.587 -36.954 1.00 93.75 477 LEU A CA 1
ATOM 3528 C C . LEU A 1 477 ? 26.058 9.360 -36.761 1.00 93.75 477 LEU A C 1
ATOM 3530 O O . LEU A 1 477 ? 26.863 9.470 -37.687 1.00 93.75 477 LEU A O 1
ATOM 3534 N N . LYS A 1 478 ? 26.290 9.875 -35.557 1.00 95.00 478 LYS A N 1
ATOM 3535 C CA . LYS A 1 478 ? 27.531 10.551 -35.168 1.00 95.00 478 LYS A CA 1
ATOM 3536 C C . LYS A 1 478 ? 27.967 10.126 -33.774 1.00 95.00 478 LYS A C 1
ATOM 3538 O O . LYS A 1 478 ? 27.162 9.644 -32.979 1.00 95.00 478 LYS A O 1
ATOM 3543 N N . ARG A 1 479 ? 29.245 10.339 -33.475 1.00 96.12 479 ARG A N 1
ATOM 3544 C CA . ARG A 1 479 ? 29.754 10.214 -32.110 1.00 96.12 479 ARG A CA 1
ATOM 3545 C C . ARG A 1 479 ? 29.189 11.344 -31.251 1.00 96.12 479 ARG A C 1
ATOM 3547 O O . ARG A 1 479 ? 29.133 12.476 -31.723 1.00 96.12 479 ARG A O 1
ATOM 3554 N N . ILE A 1 480 ? 28.830 11.020 -30.015 1.00 96.12 480 ILE A N 1
ATOM 3555 C CA . ILE A 1 480 ? 28.464 11.994 -28.982 1.00 96.12 480 ILE A CA 1
ATOM 3556 C C . ILE A 1 480 ? 29.218 11.692 -27.684 1.00 96.12 480 ILE A C 1
ATOM 3558 O O . ILE A 1 480 ? 29.757 10.589 -27.526 1.00 96.12 480 ILE A O 1
ATOM 3562 N N . ALA A 1 481 ? 29.245 12.643 -26.755 1.00 93.81 481 ALA A N 1
ATOM 3563 C CA . ALA A 1 481 ? 29.709 12.401 -25.391 1.00 93.81 481 ALA A CA 1
ATOM 3564 C C . ALA A 1 481 ? 28.898 13.209 -24.360 1.00 93.81 481 ALA A C 1
ATOM 3566 O O . ALA A 1 481 ? 28.432 14.301 -24.689 1.00 93.81 481 ALA A O 1
ATOM 3567 N N . PRO A 1 482 ? 28.727 12.708 -23.118 1.00 91.31 482 PRO A N 1
ATOM 3568 C CA . PRO A 1 482 ? 27.997 13.417 -22.062 1.00 91.31 482 PRO A CA 1
ATOM 3569 C C . PRO A 1 482 ? 28.483 14.854 -21.835 1.00 91.31 482 PRO A C 1
ATOM 3571 O O . PRO A 1 482 ? 27.676 15.758 -21.629 1.00 91.31 482 PRO A O 1
ATOM 3574 N N . GLU A 1 483 ? 29.797 15.062 -21.900 1.00 91.25 483 GLU A N 1
ATOM 3575 C CA . GLU A 1 483 ? 30.467 16.347 -21.710 1.00 91.25 483 GLU A CA 1
ATOM 3576 C C . GLU A 1 483 ? 30.338 17.304 -22.903 1.00 91.25 483 GLU A C 1
ATOM 3578 O O . GLU A 1 483 ? 30.538 18.505 -22.742 1.00 91.25 483 GLU A O 1
ATOM 3583 N N . SER A 1 484 ? 30.005 16.794 -24.092 1.00 92.69 484 SER A N 1
ATOM 3584 C CA . SER A 1 484 ? 29.901 17.578 -25.325 1.00 92.69 484 SER A CA 1
ATOM 3585 C C . SER A 1 484 ? 28.481 17.675 -25.870 1.00 92.69 484 SER A C 1
ATOM 3587 O O . SER A 1 484 ? 28.306 18.246 -26.942 1.00 92.69 484 SER A O 1
ATOM 3589 N N . LEU A 1 485 ? 27.461 17.196 -25.144 1.00 91.88 485 LEU A N 1
ATOM 3590 C CA . LEU A 1 485 ? 26.069 17.148 -25.612 1.00 91.88 485 LEU A CA 1
ATOM 3591 C C . LEU A 1 485 ? 25.544 18.484 -26.159 1.00 91.88 485 LEU A C 1
ATOM 3593 O O . LEU A 1 485 ? 24.843 18.482 -27.168 1.00 91.88 485 LEU A O 1
ATOM 3597 N N . GLU A 1 486 ? 25.899 19.617 -25.549 1.00 90.75 486 GLU A N 1
ATOM 3598 C CA . GLU A 1 486 ? 25.495 20.950 -26.026 1.00 90.75 486 GLU A CA 1
ATOM 3599 C C . GLU A 1 486 ? 26.094 21.303 -27.394 1.00 90.75 486 GLU A C 1
ATOM 3601 O O . GLU A 1 486 ? 25.446 21.944 -28.222 1.00 90.75 486 GLU A O 1
ATOM 3606 N N . THR A 1 487 ? 27.337 20.882 -27.641 1.00 93.00 487 THR A N 1
ATOM 3607 C CA . THR A 1 487 ? 28.032 21.114 -28.916 1.00 93.00 487 THR A CA 1
ATOM 3608 C C . THR A 1 487 ? 27.636 20.071 -29.953 1.00 93.00 487 THR A C 1
ATOM 3610 O O . THR A 1 487 ? 27.452 20.398 -31.124 1.00 93.00 487 THR A O 1
ATOM 3613 N N . ASP A 1 488 ? 27.467 18.820 -29.523 1.00 93.00 488 ASP A N 1
ATOM 3614 C CA . ASP A 1 488 ? 26.993 17.733 -30.364 1.00 93.00 488 ASP A CA 1
ATOM 3615 C C . ASP A 1 488 ? 25.582 18.049 -30.858 1.00 93.00 488 ASP A C 1
ATOM 3617 O O . ASP A 1 488 ? 25.290 17.874 -32.038 1.00 93.00 488 ASP A O 1
ATOM 3621 N N . TYR A 1 489 ? 24.710 18.574 -30.001 1.00 94.56 489 TYR A N 1
ATOM 3622 C CA . TYR A 1 489 ? 23.340 18.923 -30.344 1.00 94.56 489 TYR A CA 1
ATOM 3623 C C . TYR A 1 489 ? 23.001 20.377 -29.985 1.00 94.56 489 TYR A C 1
ATOM 3625 O O . TYR A 1 489 ? 22.341 20.642 -28.972 1.00 94.56 489 TYR A O 1
ATOM 3633 N N . PRO A 1 490 ? 23.394 21.336 -30.839 1.00 91.50 490 PRO A N 1
ATOM 3634 C CA . PRO A 1 490 ? 23.123 22.740 -30.581 1.00 91.50 490 PRO A CA 1
ATOM 3635 C C . PRO A 1 490 ? 21.613 23.001 -30.537 1.00 91.50 490 PRO A C 1
ATOM 3637 O O . PRO A 1 490 ? 20.864 22.567 -31.413 1.00 91.50 490 PRO A O 1
ATOM 3640 N N . GLY A 1 491 ? 21.168 23.735 -29.515 1.00 87.31 491 GLY A N 1
ATOM 3641 C CA . GLY A 1 491 ? 19.762 24.117 -29.348 1.00 87.31 491 GLY A CA 1
ATOM 3642 C C . GLY A 1 491 ? 18.886 23.083 -28.636 1.00 87.31 491 GLY A C 1
ATOM 3643 O O . GLY A 1 491 ? 17.663 23.224 -28.651 1.00 87.31 491 GLY A O 1
ATOM 3644 N N . LEU A 1 492 ? 19.471 22.062 -27.999 1.00 89.94 492 LEU A N 1
ATOM 3645 C CA . LEU A 1 492 ? 18.705 21.186 -27.119 1.00 89.94 492 LEU A CA 1
ATOM 3646 C C . LEU A 1 492 ? 18.151 21.970 -25.919 1.00 89.94 492 LEU A C 1
ATOM 3648 O O . LEU A 1 492 ? 18.893 22.635 -25.200 1.00 89.94 492 LEU A O 1
ATOM 3652 N N . GLY A 1 493 ? 16.842 21.877 -25.675 1.00 89.56 493 GLY A N 1
ATOM 3653 C CA . GLY A 1 493 ? 16.237 22.462 -24.478 1.00 89.56 493 GLY A CA 1
ATOM 3654 C C . GLY A 1 493 ? 16.756 21.794 -23.199 1.00 89.56 493 GLY A C 1
ATOM 3655 O O . GLY A 1 493 ? 17.039 20.595 -23.197 1.00 89.56 493 GLY A O 1
ATOM 3656 N N . ALA A 1 494 ? 16.820 22.546 -22.095 1.00 87.62 494 ALA A N 1
ATOM 3657 C CA . ALA A 1 494 ? 17.384 22.080 -20.821 1.00 87.62 494 ALA A CA 1
ATOM 3658 C C . ALA A 1 494 ? 16.769 20.757 -20.321 1.00 87.62 494 ALA A C 1
ATOM 3660 O O . ALA A 1 494 ? 17.489 19.869 -19.869 1.00 87.62 494 ALA A O 1
ATOM 3661 N N . ALA A 1 495 ? 15.450 20.589 -20.468 1.00 84.75 495 ALA A N 1
ATOM 3662 C CA . ALA A 1 495 ? 14.757 19.359 -20.084 1.00 84.75 495 ALA A CA 1
ATOM 3663 C C . ALA A 1 495 ? 15.225 18.142 -20.902 1.00 84.75 495 ALA A C 1
ATOM 3665 O O . ALA A 1 495 ? 15.510 17.085 -20.344 1.00 84.75 495 ALA A O 1
ATOM 3666 N N . LEU A 1 496 ? 15.355 18.286 -22.225 1.00 88.31 496 LEU A N 1
ATOM 3667 C CA . LEU A 1 496 ? 15.819 17.196 -23.086 1.00 88.31 496 LEU A CA 1
ATOM 3668 C C . LEU A 1 496 ? 17.317 16.917 -22.880 1.00 88.31 496 LEU A C 1
ATOM 3670 O O . LEU A 1 496 ? 17.744 15.769 -22.962 1.00 88.31 496 LEU A O 1
ATOM 3674 N N . HIS A 1 497 ? 18.104 17.947 -22.560 1.00 90.06 497 HIS A N 1
ATOM 3675 C CA . HIS A 1 497 ? 19.524 17.801 -22.250 1.00 90.06 497 HIS A CA 1
ATOM 3676 C C . HIS A 1 497 ? 19.732 16.967 -20.978 1.00 90.06 497 HIS A C 1
ATOM 3678 O O . HIS A 1 497 ? 20.515 16.018 -20.981 1.00 90.06 497 HIS A O 1
ATOM 3684 N N . ALA A 1 498 ? 18.965 17.253 -19.920 1.00 87.31 498 ALA A N 1
ATOM 3685 C CA . ALA A 1 498 ? 18.983 16.470 -18.684 1.00 87.31 498 ALA A CA 1
ATOM 3686 C C . ALA A 1 498 ? 18.602 14.998 -18.925 1.00 87.31 498 ALA A C 1
ATOM 3688 O O . ALA A 1 498 ? 19.239 14.092 -18.384 1.00 87.31 498 ALA A O 1
ATOM 3689 N N . ARG A 1 499 ? 17.609 14.749 -19.792 1.00 88.38 499 ARG A N 1
ATOM 3690 C CA . ARG A 1 499 ? 17.205 13.391 -20.192 1.00 88.38 499 ARG A CA 1
ATOM 3691 C C . ARG A 1 499 ? 18.331 12.645 -20.917 1.00 88.38 499 ARG A C 1
ATOM 3693 O O . ARG A 1 499 ? 18.622 11.507 -20.558 1.00 88.38 499 ARG A O 1
ATOM 3700 N N . TRP A 1 500 ? 19.031 13.288 -21.858 1.00 92.06 500 TRP A N 1
ATOM 3701 C CA . TRP A 1 500 ? 20.212 12.701 -22.509 1.00 92.06 500 TRP A CA 1
ATOM 3702 C C . TRP A 1 500 ? 21.339 12.392 -21.520 1.00 92.06 500 TRP A C 1
ATOM 3704 O O . TRP A 1 500 ? 21.874 11.286 -21.539 1.00 92.06 500 TRP A O 1
ATOM 3714 N N . GLN A 1 501 ? 21.690 13.329 -20.635 1.00 90.62 501 GLN A N 1
ATOM 3715 C CA . GLN A 1 501 ? 22.742 13.111 -19.635 1.00 90.62 501 GLN A CA 1
ATOM 3716 C C . GLN A 1 501 ? 22.435 11.907 -18.742 1.00 90.62 501 GLN A C 1
ATOM 3718 O O . GLN A 1 501 ? 23.301 11.060 -18.513 1.00 90.62 501 GLN A O 1
ATOM 3723 N N . LYS A 1 502 ? 21.185 11.796 -18.282 1.00 85.94 502 LYS A N 1
ATOM 3724 C CA . LYS A 1 502 ? 20.731 10.652 -17.492 1.00 85.94 502 LYS A CA 1
ATOM 3725 C C . LYS A 1 502 ? 20.828 9.351 -18.289 1.00 85.94 502 LYS A C 1
ATOM 3727 O O . LYS A 1 502 ? 21.396 8.388 -17.780 1.00 85.94 502 LYS A O 1
ATOM 3732 N N . ALA A 1 503 ? 20.364 9.341 -19.537 1.00 88.56 503 ALA A N 1
ATOM 3733 C CA . ALA A 1 503 ? 20.418 8.164 -20.401 1.00 88.56 503 ALA A CA 1
ATOM 3734 C C . ALA A 1 503 ? 21.860 7.650 -20.595 1.00 88.56 503 ALA A C 1
ATOM 3736 O O . ALA A 1 503 ? 22.140 6.465 -20.409 1.00 88.56 503 ALA A O 1
ATOM 3737 N N . LEU A 1 504 ? 22.806 8.549 -20.884 1.00 91.50 504 LEU A N 1
ATOM 3738 C CA . LEU A 1 504 ? 24.215 8.189 -21.073 1.00 91.50 504 LEU A CA 1
ATOM 3739 C C . LEU A 1 504 ? 24.896 7.740 -19.768 1.00 91.50 504 LEU A C 1
ATOM 3741 O O . LEU A 1 504 ? 25.817 6.922 -19.801 1.00 91.50 504 LEU A O 1
ATOM 3745 N N . SER A 1 505 ? 24.427 8.217 -18.608 1.00 88.19 505 SER A N 1
ATOM 3746 C CA . SER A 1 505 ? 24.990 7.854 -17.297 1.00 88.19 505 SER A CA 1
ATOM 3747 C C . SER A 1 505 ? 24.871 6.359 -16.971 1.00 88.19 505 SER A C 1
ATOM 3749 O O . SER A 1 505 ? 25.690 5.833 -16.215 1.00 88.19 505 SER A O 1
ATOM 3751 N N . HIS A 1 506 ? 23.926 5.646 -17.600 1.00 83.56 506 HIS A N 1
ATOM 3752 C CA . HIS A 1 506 ? 23.788 4.190 -17.474 1.00 83.56 506 HIS A CA 1
ATOM 3753 C C . HIS A 1 506 ? 25.006 3.412 -17.999 1.00 83.56 506 HIS A C 1
ATOM 3755 O O . HIS A 1 506 ? 25.183 2.249 -17.640 1.00 83.56 506 HIS A O 1
ATOM 3761 N N . PHE A 1 507 ? 25.849 4.042 -18.821 1.00 87.88 507 PHE A N 1
ATOM 3762 C CA . PHE A 1 507 ? 26.984 3.417 -19.501 1.00 87.88 507 PHE A CA 1
ATOM 3763 C C . PHE A 1 507 ? 28.278 4.210 -19.265 1.00 87.88 507 PHE A C 1
ATOM 3765 O O . PHE A 1 507 ? 29.036 4.502 -20.190 1.00 87.88 507 PHE A O 1
ATOM 3772 N N . SER A 1 508 ? 28.534 4.593 -18.012 1.00 87.38 508 SER A N 1
ATOM 3773 C CA . SER A 1 508 ? 29.744 5.337 -17.647 1.00 87.38 508 SER A CA 1
ATOM 3774 C C . SER A 1 508 ? 31.021 4.645 -18.155 1.00 87.38 508 SER A C 1
ATOM 3776 O O . SER A 1 508 ? 31.224 3.447 -17.948 1.00 87.38 508 SER A O 1
ATOM 3778 N N . GLY A 1 509 ? 31.875 5.406 -18.845 1.00 89.12 509 GLY A N 1
ATOM 3779 C CA . GLY A 1 509 ? 33.122 4.917 -19.447 1.00 89.12 509 GLY A CA 1
ATOM 3780 C C . GLY A 1 509 ? 32.981 4.258 -20.826 1.00 89.12 509 GLY A C 1
ATOM 3781 O O . GLY A 1 509 ? 33.983 3.787 -21.366 1.00 89.12 509 GLY A O 1
ATOM 3782 N N . TRP A 1 510 ? 31.778 4.216 -21.406 1.00 93.31 510 TRP A N 1
ATOM 3783 C CA . TRP A 1 510 ? 31.540 3.689 -22.752 1.00 93.31 510 TRP A CA 1
ATOM 3784 C C . TRP A 1 510 ? 31.579 4.809 -23.801 1.00 93.31 510 TRP A C 1
ATOM 3786 O O . TRP A 1 510 ? 31.510 5.996 -23.483 1.00 93.31 510 TRP A O 1
ATOM 3796 N N . LEU A 1 511 ? 31.718 4.429 -25.071 1.00 95.56 511 LEU A N 1
ATOM 3797 C CA . LEU A 1 511 ? 31.622 5.340 -26.212 1.00 95.56 511 LEU A CA 1
ATOM 3798 C C . LEU A 1 511 ? 30.192 5.356 -26.754 1.00 95.56 511 LEU A C 1
ATOM 3800 O O . LEU A 1 511 ? 29.509 4.336 -26.714 1.00 95.56 511 LEU A O 1
ATOM 3804 N N . PHE A 1 512 ? 29.764 6.484 -27.321 1.00 96.50 512 PHE A N 1
ATOM 3805 C CA . PHE A 1 512 ? 28.386 6.660 -27.774 1.00 96.50 512 PHE A CA 1
ATOM 3806 C C . PHE A 1 512 ? 28.300 7.059 -29.243 1.00 96.50 512 PHE A C 1
ATOM 3808 O O . PHE A 1 512 ? 29.006 7.962 -29.703 1.00 96.50 512 PHE A O 1
ATOM 3815 N N . VAL A 1 513 ? 27.392 6.404 -29.964 1.00 95.56 513 VAL A N 1
ATOM 3816 C CA . VAL A 1 513 ? 27.012 6.748 -31.337 1.00 95.56 513 VAL A CA 1
ATOM 3817 C C . VAL A 1 513 ? 25.498 6.904 -31.398 1.00 95.56 513 VAL A C 1
ATOM 3819 O O . VAL A 1 513 ? 24.771 5.990 -31.033 1.00 95.56 513 VAL A O 1
ATOM 3822 N N . ALA A 1 514 ? 25.014 8.050 -31.857 1.00 95.88 514 ALA A N 1
ATOM 3823 C CA . ALA A 1 514 ? 23.602 8.421 -31.805 1.00 95.88 514 ALA A CA 1
ATOM 3824 C C . ALA A 1 514 ? 23.167 9.123 -33.104 1.00 95.88 514 ALA A C 1
ATOM 3826 O O . ALA A 1 514 ? 24.031 9.474 -33.915 1.00 95.88 514 ALA A O 1
ATOM 3827 N N . PRO A 1 515 ? 21.859 9.331 -33.341 1.00 95.25 515 PRO A N 1
ATOM 3828 C CA . PRO A 1 515 ? 21.368 10.102 -34.476 1.00 95.25 515 PRO A CA 1
ATOM 3829 C C . PRO A 1 515 ? 22.040 11.470 -34.580 1.00 95.25 515 PRO A C 1
ATOM 3831 O O . PRO A 1 515 ? 22.372 12.105 -33.585 1.00 95.25 515 PRO A O 1
ATOM 3834 N N . SER A 1 516 ? 22.223 11.978 -35.795 1.00 90.94 516 SER A N 1
ATOM 3835 C CA . SER A 1 516 ? 22.793 13.315 -35.992 1.00 90.94 516 SER A CA 1
ATOM 3836 C C . SER A 1 516 ? 21.920 14.433 -35.400 1.00 90.94 516 SER A C 1
ATOM 3838 O O . SER A 1 516 ? 22.445 15.504 -35.083 1.00 90.94 516 SER A O 1
ATOM 3840 N N . VAL A 1 517 ? 20.626 14.165 -35.189 1.00 89.31 517 VAL A N 1
ATOM 3841 C CA . VAL A 1 517 ? 19.632 15.053 -34.574 1.00 89.31 517 VAL A CA 1
ATOM 3842 C C . VAL A 1 517 ? 19.204 14.487 -33.216 1.00 89.31 517 VAL A C 1
ATOM 3844 O O . VAL A 1 517 ? 18.684 13.380 -33.141 1.00 89.31 517 VAL A O 1
ATOM 3847 N N . GLY A 1 518 ? 19.387 15.252 -32.137 1.00 86.75 518 GLY A N 1
ATOM 3848 C CA . GLY A 1 518 ? 19.190 14.785 -30.755 1.00 86.75 518 GLY A CA 1
ATOM 3849 C C . GLY A 1 518 ? 17.746 14.809 -30.242 1.00 86.75 518 GLY A C 1
ATOM 3850 O O . GLY A 1 518 ? 17.540 14.789 -29.031 1.00 86.75 518 GLY A O 1
ATOM 3851 N N . THR A 1 519 ? 16.740 14.904 -31.118 1.00 88.06 519 THR A N 1
ATOM 3852 C CA . THR A 1 519 ? 15.321 15.034 -30.724 1.00 88.06 519 THR A CA 1
ATOM 3853 C C . THR A 1 519 ? 14.716 13.741 -30.181 1.00 88.06 519 THR A C 1
ATOM 3855 O O . THR A 1 519 ? 13.770 13.802 -29.403 1.00 88.06 519 THR A O 1
ATOM 3858 N N . ALA A 1 520 ? 15.254 12.584 -30.574 1.00 89.00 520 ALA A N 1
ATOM 3859 C CA . ALA A 1 520 ? 14.878 11.278 -30.044 1.00 89.00 520 ALA A CA 1
ATOM 3860 C C . ALA A 1 520 ? 16.087 10.645 -29.347 1.00 89.00 520 ALA A C 1
ATOM 3862 O O . ALA A 1 520 ? 17.168 10.568 -29.933 1.00 89.00 520 ALA A O 1
ATOM 3863 N N . ILE A 1 521 ? 15.909 10.196 -28.102 1.00 92.12 521 ILE A N 1
ATOM 3864 C CA . ILE A 1 521 ? 16.986 9.592 -27.313 1.00 92.12 521 ILE A CA 1
ATOM 3865 C C . ILE A 1 521 ? 17.103 8.113 -27.675 1.00 92.12 521 ILE A C 1
ATOM 3867 O O . ILE A 1 521 ? 16.378 7.270 -27.152 1.00 92.12 521 ILE A O 1
ATOM 3871 N N . ALA A 1 522 ? 18.024 7.814 -28.585 1.00 93.56 522 ALA A N 1
ATOM 3872 C CA . ALA A 1 522 ? 18.468 6.464 -28.900 1.00 93.56 522 ALA A CA 1
ATOM 3873 C C . ALA A 1 522 ? 19.952 6.496 -29.274 1.00 93.56 522 ALA A C 1
ATOM 3875 O O . ALA A 1 522 ? 20.407 7.439 -29.922 1.00 93.56 522 ALA A O 1
ATOM 3876 N N . PHE A 1 523 ? 20.722 5.496 -28.861 1.00 94.88 523 PHE A N 1
ATOM 3877 C CA . PHE A 1 523 ? 22.161 5.441 -29.107 1.00 94.88 523 PHE A CA 1
ATOM 3878 C C . PHE A 1 523 ? 22.693 4.011 -29.033 1.00 94.88 523 PHE A C 1
ATOM 3880 O O . PHE A 1 523 ? 22.127 3.145 -28.374 1.00 94.88 523 PHE A O 1
ATOM 3887 N N . PHE A 1 524 ? 23.818 3.774 -29.695 1.00 94.31 524 PHE A N 1
ATOM 3888 C CA . PHE A 1 524 ? 24.686 2.639 -29.433 1.00 94.31 524 PHE A CA 1
ATOM 3889 C C . PHE A 1 524 ? 25.698 3.026 -28.357 1.00 94.31 524 PHE A C 1
ATOM 3891 O O . PHE A 1 524 ? 26.480 3.960 -28.549 1.00 94.31 524 PHE A O 1
ATOM 3898 N N . ALA A 1 525 ? 25.696 2.295 -27.247 1.00 93.81 525 ALA A N 1
ATOM 3899 C CA . ALA A 1 525 ? 26.766 2.300 -26.264 1.00 93.81 525 ALA A CA 1
ATOM 3900 C C . ALA A 1 525 ? 27.789 1.225 -26.643 1.00 93.81 525 ALA A C 1
ATOM 3902 O O . ALA A 1 525 ? 27.428 0.071 -26.879 1.00 93.81 525 ALA A O 1
ATOM 3903 N N . ILE A 1 526 ? 29.065 1.598 -26.693 1.00 93.25 526 ILE A N 1
ATOM 3904 C CA . ILE A 1 526 ? 30.163 0.734 -27.123 1.00 93.25 526 ILE A CA 1
ATOM 3905 C C . ILE A 1 526 ? 31.195 0.630 -26.001 1.00 93.25 526 ILE A C 1
ATOM 3907 O O . ILE A 1 526 ? 31.817 1.628 -25.636 1.00 93.25 526 ILE A O 1
ATOM 3911 N N . ASP A 1 527 ? 31.415 -0.577 -25.485 1.00 90.44 527 ASP A N 1
ATOM 3912 C CA . ASP A 1 527 ? 32.457 -0.841 -24.493 1.00 90.44 527 ASP A CA 1
ATOM 3913 C C . ASP A 1 527 ? 33.835 -0.809 -25.178 1.00 90.44 527 ASP A C 1
ATOM 3915 O O . ASP A 1 527 ? 34.146 -1.704 -25.976 1.00 90.44 527 ASP A O 1
ATOM 3919 N N . PRO A 1 528 ? 34.703 0.175 -24.873 1.00 89.06 528 PRO A N 1
ATOM 3920 C CA . PRO A 1 528 ? 36.002 0.297 -25.527 1.00 89.06 528 PRO A CA 1
ATOM 3921 C C . PRO A 1 528 ? 36.962 -0.853 -25.186 1.00 89.06 528 PRO A C 1
ATOM 3923 O O . PRO A 1 528 ? 37.950 -1.057 -25.894 1.00 89.06 528 PRO A O 1
ATOM 3926 N N . LEU A 1 529 ? 36.709 -1.606 -24.109 1.00 86.00 529 LEU A N 1
ATOM 3927 C CA . LEU A 1 529 ? 37.561 -2.722 -23.700 1.00 86.00 529 LEU A CA 1
ATOM 3928 C C . LEU A 1 529 ? 37.246 -4.002 -24.470 1.00 86.00 529 LEU A C 1
ATOM 3930 O O . LEU A 1 529 ? 38.162 -4.778 -24.750 1.00 86.00 529 LEU A O 1
ATOM 3934 N N . THR A 1 530 ? 35.971 -4.226 -24.789 1.00 82.94 530 THR A N 1
ATOM 3935 C CA . THR A 1 530 ? 35.479 -5.512 -25.309 1.00 82.94 530 THR A CA 1
ATOM 3936 C C . THR A 1 530 ? 34.936 -5.432 -26.729 1.00 82.94 530 THR A C 1
ATOM 3938 O O . THR A 1 530 ? 34.847 -6.454 -27.406 1.00 82.94 530 THR A O 1
ATOM 3941 N N . GLY A 1 531 ? 34.611 -4.228 -27.207 1.00 85.94 531 GLY A N 1
ATOM 3942 C CA . GLY A 1 531 ? 33.935 -4.019 -28.484 1.00 85.94 531 GLY A CA 1
ATOM 3943 C C . GLY A 1 531 ? 32.441 -4.340 -28.427 1.00 85.94 531 GLY A C 1
ATOM 3944 O O . GLY A 1 531 ? 31.790 -4.326 -29.463 1.00 85.94 531 GLY A O 1
ATOM 3945 N N . THR A 1 532 ? 31.890 -4.629 -27.245 1.00 86.12 532 THR A N 1
ATOM 3946 C CA . THR A 1 532 ? 30.457 -4.889 -27.065 1.00 86.12 532 THR A CA 1
ATOM 3947 C C . THR A 1 532 ? 29.633 -3.664 -27.427 1.00 86.12 532 THR A C 1
ATOM 3949 O O . THR A 1 532 ? 29.915 -2.575 -26.932 1.00 86.12 532 THR A O 1
ATOM 3952 N N . VAL A 1 533 ? 28.589 -3.862 -28.228 1.00 88.56 533 VAL A N 1
ATOM 3953 C CA . VAL A 1 533 ? 27.606 -2.838 -28.577 1.00 88.56 533 VAL A CA 1
ATOM 3954 C C . VAL A 1 533 ? 26.245 -3.177 -27.991 1.00 88.56 533 VAL A C 1
ATOM 3956 O O . VAL A 1 533 ? 25.744 -4.287 -28.167 1.00 88.56 533 VAL A O 1
ATOM 3959 N N . ILE A 1 534 ? 25.635 -2.194 -27.335 1.00 87.38 534 ILE A N 1
ATOM 3960 C CA . ILE A 1 534 ? 24.265 -2.252 -26.822 1.00 87.38 534 ILE A CA 1
ATOM 3961 C C . ILE A 1 534 ? 23.499 -1.065 -27.403 1.00 87.38 534 ILE A C 1
ATOM 3963 O O . ILE A 1 534 ? 23.974 0.068 -27.345 1.00 87.38 534 ILE A O 1
ATOM 3967 N N . GLY A 1 535 ? 22.336 -1.322 -27.996 1.00 89.06 535 GLY A N 1
ATOM 3968 C CA . GLY A 1 535 ? 21.366 -0.296 -28.347 1.00 89.06 535 GLY A CA 1
ATOM 3969 C C . GLY A 1 535 ? 20.590 0.100 -27.101 1.00 89.06 535 GLY A C 1
ATOM 3970 O O . GLY A 1 535 ? 20.127 -0.757 -26.355 1.00 89.06 535 GLY A O 1
ATOM 3971 N N . ALA A 1 536 ? 20.482 1.396 -26.853 1.00 89.31 536 ALA A N 1
ATOM 3972 C CA . ALA A 1 536 ? 19.802 1.924 -25.686 1.00 89.31 536 ALA A CA 1
ATOM 3973 C C . ALA A 1 536 ? 18.977 3.159 -26.041 1.00 89.31 536 ALA A C 1
ATOM 3975 O O . ALA A 1 536 ? 19.264 3.875 -27.005 1.00 89.31 536 ALA A O 1
ATOM 3976 N N . SER A 1 537 ? 17.945 3.407 -25.246 1.00 88.00 537 SER A N 1
ATOM 3977 C CA . SER A 1 537 ? 17.127 4.613 -25.278 1.00 88.00 537 SER A CA 1
ATOM 3978 C C . SER A 1 537 ? 17.341 5.455 -24.013 1.00 88.00 537 SER A C 1
ATOM 3980 O O . SER A 1 537 ? 18.281 5.251 -23.240 1.00 88.00 537 SER A O 1
ATOM 3982 N N . GLU A 1 538 ? 16.439 6.404 -23.774 1.00 85.12 538 GLU A N 1
ATOM 3983 C CA . GLU A 1 538 ? 16.368 7.170 -22.534 1.00 85.12 538 GLU A CA 1
ATOM 3984 C C . GLU A 1 538 ? 16.300 6.324 -21.255 1.00 85.12 538 GLU A C 1
ATOM 3986 O O . GLU A 1 538 ? 16.855 6.719 -20.232 1.00 85.12 538 GLU A O 1
ATOM 3991 N N . SER A 1 539 ? 15.637 5.167 -21.297 1.00 76.31 539 SER A N 1
ATOM 3992 C CA . SER A 1 539 ? 15.489 4.272 -20.141 1.00 76.31 539 SER A CA 1
ATOM 3993 C C . SER A 1 539 ? 16.790 3.543 -19.774 1.00 76.31 539 SER A C 1
ATOM 3995 O O . SER A 1 539 ? 16.854 2.864 -18.745 1.00 76.31 539 SER A O 1
ATOM 3997 N N . GLY A 1 540 ? 17.813 3.647 -20.630 1.00 77.62 540 GLY A N 1
ATOM 3998 C CA . GLY A 1 540 ? 19.037 2.864 -20.550 1.00 77.62 540 GLY A CA 1
ATOM 3999 C C . GLY A 1 540 ? 18.881 1.417 -21.032 1.00 77.62 540 GLY A C 1
ATOM 4000 O O . GLY A 1 540 ? 19.851 0.662 -20.920 1.00 77.62 540 GLY A O 1
ATOM 4001 N N . SER A 1 541 ? 17.705 1.029 -21.547 1.00 76.62 541 SER A N 1
ATOM 4002 C CA . SER A 1 541 ? 17.434 -0.277 -22.166 1.00 76.62 541 SER A CA 1
ATOM 4003 C C . SER A 1 541 ? 17.232 -0.195 -23.677 1.00 76.62 541 SER A C 1
ATOM 4005 O O . SER A 1 541 ? 17.017 0.883 -24.231 1.00 76.62 541 SER A O 1
ATOM 4007 N N . GLY A 1 542 ? 17.260 -1.352 -24.343 1.00 74.69 542 GLY A N 1
ATOM 4008 C CA . GLY A 1 542 ? 16.951 -1.481 -25.771 1.00 74.69 542 GLY A CA 1
ATOM 4009 C C . GLY A 1 542 ? 15.512 -1.100 -26.150 1.00 74.69 542 GLY A C 1
ATOM 4010 O O . GLY A 1 542 ? 15.252 -0.811 -27.323 1.00 74.69 542 GLY A O 1
ATOM 4011 N N . ASP A 1 543 ? 14.607 -1.030 -25.163 1.00 72.69 543 ASP A N 1
ATOM 4012 C CA . ASP A 1 543 ? 13.180 -0.697 -25.300 1.00 72.69 543 ASP A CA 1
ATOM 4013 C C . ASP A 1 543 ? 12.455 -1.567 -26.331 1.00 72.69 543 ASP A C 1
ATOM 4015 O O . ASP A 1 543 ? 11.574 -1.111 -27.055 1.00 72.69 543 ASP A O 1
ATOM 4019 N N . ALA A 1 544 ? 12.844 -2.838 -26.416 1.00 71.12 544 ALA A N 1
ATOM 4020 C CA . ALA A 1 544 ? 12.271 -3.790 -27.347 1.00 71.12 544 ALA A CA 1
ATOM 4021 C C . ALA A 1 544 ? 10.888 -4.242 -26.865 1.00 71.12 544 ALA A C 1
ATOM 4023 O O . ALA A 1 544 ? 10.772 -5.206 -26.103 1.00 71.12 544 ALA A O 1
ATOM 4024 N N . PHE A 1 545 ? 9.840 -3.537 -27.299 1.00 69.06 545 PHE A N 1
ATOM 4025 C CA . PHE A 1 545 ? 8.463 -3.784 -26.879 1.00 69.06 545 PHE A CA 1
ATOM 4026 C C . PHE A 1 545 ? 7.585 -4.438 -27.954 1.00 69.06 545 PHE A C 1
ATOM 4028 O O . PHE A 1 545 ? 7.772 -4.241 -29.154 1.00 69.06 545 PHE A O 1
ATOM 4035 N N . GLU A 1 546 ? 6.578 -5.196 -27.505 1.00 63.56 546 GLU A N 1
ATOM 4036 C CA . GLU A 1 546 ? 5.513 -5.787 -28.336 1.00 63.56 546 GLU A CA 1
ATOM 4037 C C . GLU A 1 546 ? 6.041 -6.693 -29.468 1.00 63.56 546 GLU A C 1
ATOM 4039 O O . GLU A 1 546 ? 6.015 -6.352 -30.650 1.00 63.56 546 GLU A O 1
ATOM 4044 N N . PHE A 1 547 ? 6.514 -7.889 -29.108 1.00 64.00 547 PHE A N 1
ATOM 4045 C CA . PHE A 1 547 ? 7.086 -8.843 -30.063 1.00 64.00 547 PHE A CA 1
ATOM 4046 C C . PHE A 1 547 ? 6.088 -9.273 -31.154 1.00 64.00 547 PHE A C 1
ATOM 4048 O O . PHE A 1 547 ? 5.132 -9.999 -30.874 1.00 64.00 547 PHE A O 1
ATOM 4055 N N . ASN A 1 548 ? 6.331 -8.877 -32.410 1.00 55.28 548 ASN A N 1
ATOM 4056 C CA . ASN A 1 548 ? 5.390 -9.054 -33.524 1.00 55.28 548 ASN A CA 1
ATOM 4057 C C . ASN A 1 548 ? 5.981 -9.760 -34.764 1.00 55.28 548 ASN A C 1
ATOM 4059 O O . ASN A 1 548 ? 5.480 -9.604 -35.881 1.00 55.28 548 ASN A O 1
ATOM 4063 N N . CYS A 1 549 ? 7.031 -10.565 -34.607 1.00 52.88 549 CYS A N 1
ATOM 4064 C CA . CYS A 1 549 ? 7.658 -11.263 -35.736 1.00 52.88 549 CYS A CA 1
ATOM 4065 C C . CYS A 1 549 ? 6.882 -12.533 -36.129 1.00 52.88 549 CYS A C 1
ATOM 4067 O O . CYS A 1 549 ? 6.597 -13.352 -35.264 1.00 52.88 549 CYS A O 1
ATOM 4069 N N . ALA A 1 550 ? 6.551 -12.737 -37.411 1.00 47.00 550 ALA A N 1
ATOM 4070 C CA . ALA A 1 550 ? 5.706 -13.849 -37.888 1.00 47.00 550 ALA A CA 1
ATOM 4071 C C . ALA A 1 550 ? 6.165 -15.277 -37.474 1.00 47.00 550 ALA A C 1
ATOM 4073 O O . ALA A 1 550 ? 5.304 -16.065 -37.075 1.00 47.00 550 ALA A O 1
ATOM 4074 N N . PRO A 1 551 ? 7.471 -15.623 -37.460 1.00 45.47 551 PRO A N 1
ATOM 4075 C CA . PRO A 1 551 ? 7.949 -16.921 -36.960 1.00 45.47 551 PRO A CA 1
ATOM 4076 C C . PRO A 1 551 ? 7.755 -17.072 -35.443 1.00 45.47 551 PRO A C 1
ATOM 4078 O O . PRO A 1 551 ? 7.321 -18.115 -34.958 1.00 45.47 551 PRO A O 1
ATOM 4081 N N . VAL A 1 552 ? 7.988 -15.988 -34.696 1.00 47.78 552 VAL A N 1
ATOM 4082 C CA . VAL A 1 552 ? 7.726 -15.911 -33.253 1.00 47.78 552 VAL A CA 1
ATOM 4083 C C . VAL A 1 552 ? 6.224 -15.863 -32.984 1.00 47.78 552 VAL A C 1
ATOM 4085 O O . VAL A 1 552 ? 5.799 -16.334 -31.945 1.00 47.78 552 VAL A O 1
ATOM 4088 N N . ARG A 1 553 ? 5.398 -15.379 -33.920 1.00 47.84 553 ARG A N 1
ATOM 4089 C CA . ARG A 1 553 ? 3.934 -15.317 -33.833 1.00 47.84 553 ARG A CA 1
ATOM 4090 C C . ARG A 1 553 ? 3.312 -16.707 -33.931 1.00 47.84 553 ARG A C 1
ATOM 4092 O O . ARG A 1 553 ? 2.393 -16.972 -33.179 1.00 47.84 553 ARG A O 1
ATOM 4099 N N . GLY A 1 554 ? 3.829 -17.616 -34.762 1.00 43.91 554 GLY A N 1
ATOM 4100 C CA . GLY A 1 554 ? 3.366 -19.013 -34.787 1.00 43.91 554 GLY A CA 1
ATOM 4101 C C . GLY A 1 554 ? 3.597 -19.727 -33.449 1.00 43.91 554 GLY A C 1
ATOM 4102 O O . GLY A 1 554 ? 2.680 -20.326 -32.886 1.00 43.91 554 GLY A O 1
ATOM 4103 N N . VAL A 1 555 ? 4.798 -19.562 -32.883 1.00 44.06 555 VAL A N 1
ATOM 4104 C CA . VAL A 1 555 ? 5.156 -20.105 -31.564 1.00 44.06 555 VAL A CA 1
ATOM 4105 C C . VAL A 1 555 ? 4.413 -19.368 -30.444 1.00 44.06 555 VAL A C 1
ATOM 4107 O O . VAL A 1 555 ? 3.814 -20.010 -29.593 1.00 44.06 555 VAL A O 1
ATOM 4110 N N . ASN A 1 556 ? 4.349 -18.036 -30.456 1.00 44.25 556 ASN A N 1
ATOM 4111 C CA . ASN A 1 556 ? 3.637 -17.233 -29.458 1.00 44.25 556 ASN A CA 1
ATOM 4112 C C . ASN A 1 556 ? 2.125 -17.410 -29.530 1.00 44.25 556 ASN A C 1
ATOM 4114 O O . ASN A 1 556 ? 1.507 -17.353 -28.482 1.00 44.25 556 ASN A O 1
ATOM 4118 N N . VAL A 1 557 ? 1.499 -17.626 -30.687 1.00 44.06 557 VAL A N 1
ATOM 4119 C CA . VAL A 1 557 ? 0.053 -17.891 -30.787 1.00 44.06 557 VAL A CA 1
ATOM 4120 C C . VAL A 1 557 ? -0.259 -19.257 -30.194 1.00 44.06 557 VAL A C 1
ATOM 4122 O O . VAL A 1 557 ? -1.154 -19.340 -29.359 1.00 44.06 557 VAL A O 1
ATOM 4125 N N . ALA A 1 558 ? 0.528 -20.294 -30.501 1.00 45.38 558 ALA A N 1
ATOM 4126 C CA . ALA A 1 558 ? 0.397 -21.593 -29.839 1.00 45.38 558 ALA A CA 1
ATOM 4127 C C . ALA A 1 558 ? 0.641 -21.482 -28.315 1.00 45.38 558 ALA A C 1
ATOM 4129 O O . ALA A 1 558 ? -0.153 -21.959 -27.505 1.00 45.38 558 ALA A O 1
ATOM 4130 N N . MET A 1 559 ? 1.690 -20.761 -27.908 1.00 45.00 559 MET A N 1
ATOM 4131 C CA . MET A 1 559 ? 2.105 -20.592 -26.509 1.00 45.00 559 MET A CA 1
ATOM 4132 C C . MET A 1 559 ? 1.187 -19.662 -25.698 1.00 45.00 559 MET A C 1
ATOM 4134 O O . MET A 1 559 ? 1.035 -19.868 -24.491 1.00 45.00 559 MET A O 1
ATOM 4138 N N . THR A 1 560 ? 0.582 -18.654 -26.333 1.00 44.62 560 THR A N 1
ATOM 4139 C CA . THR A 1 560 ? -0.349 -17.678 -25.740 1.00 44.62 560 THR A CA 1
ATOM 4140 C C . THR A 1 560 ? -1.753 -18.244 -25.704 1.00 44.62 560 THR A C 1
ATOM 4142 O O . THR A 1 560 ? -2.378 -18.113 -24.666 1.00 44.62 560 THR A O 1
ATOM 4145 N N . ALA A 1 561 ? -2.233 -18.933 -26.745 1.00 43.88 561 ALA A N 1
ATOM 4146 C CA . ALA A 1 561 ? -3.516 -19.638 -26.698 1.00 43.88 561 ALA A CA 1
ATOM 4147 C C . ALA A 1 561 ? -3.542 -20.649 -25.542 1.00 43.88 561 ALA A C 1
ATOM 4149 O O . ALA A 1 561 ? -4.503 -20.682 -24.781 1.00 43.88 561 ALA A O 1
ATOM 4150 N N . MET A 1 562 ? -2.443 -21.378 -25.324 1.00 48.03 562 MET A N 1
ATOM 4151 C CA . MET A 1 562 ? -2.298 -22.285 -24.181 1.00 48.03 562 MET A CA 1
ATOM 4152 C C . MET A 1 562 ? -2.196 -21.562 -22.826 1.00 48.03 562 MET A C 1
ATOM 4154 O O . MET A 1 562 ? -2.777 -22.022 -21.848 1.00 48.03 562 MET A O 1
ATOM 4158 N N . ASN A 1 563 ? -1.489 -20.428 -22.734 1.00 44.31 563 ASN A N 1
ATOM 4159 C CA . ASN A 1 563 ? -1.409 -19.649 -21.487 1.00 44.31 563 ASN A CA 1
ATOM 4160 C C . ASN A 1 563 ? -2.735 -18.945 -21.148 1.00 44.31 563 ASN A C 1
ATOM 4162 O O . ASN A 1 563 ? -3.114 -18.911 -19.985 1.00 44.31 563 ASN A O 1
ATOM 4166 N N . LEU A 1 564 ? -3.456 -18.427 -22.148 1.00 44.25 564 LEU A N 1
ATOM 4167 C CA . LEU A 1 564 ? -4.779 -17.824 -21.979 1.00 44.25 564 LEU A CA 1
ATOM 4168 C C . LEU A 1 564 ? -5.813 -18.879 -21.581 1.00 44.25 564 LEU A C 1
ATOM 4170 O O . LEU A 1 564 ? -6.701 -18.569 -20.803 1.00 44.25 564 LEU A O 1
ATOM 4174 N N . PHE A 1 565 ? -5.678 -20.116 -22.070 1.00 44.47 565 PHE A N 1
ATOM 4175 C CA . PHE A 1 565 ? -6.516 -21.241 -21.653 1.00 44.47 565 PHE A CA 1
ATOM 4176 C C . PHE A 1 565 ? -6.335 -21.548 -20.161 1.00 44.47 565 PHE A C 1
ATOM 4178 O O . PHE A 1 565 ? -7.315 -21.690 -19.441 1.00 44.47 565 PHE A O 1
ATOM 4185 N N . VAL A 1 566 ? -5.091 -21.551 -19.669 1.00 43.78 566 VAL A N 1
ATOM 4186 C CA . VAL A 1 566 ? -4.781 -21.748 -18.243 1.00 43.78 566 VAL A CA 1
ATOM 4187 C C . VAL A 1 566 ? -5.243 -20.558 -17.393 1.00 43.78 566 VAL A C 1
ATOM 4189 O O . VAL A 1 566 ? -5.904 -20.755 -16.379 1.00 43.78 566 VAL A O 1
ATOM 4192 N N . SER A 1 567 ? -4.964 -19.320 -17.810 1.00 40.88 567 SER A N 1
ATOM 4193 C CA . SER A 1 567 ? -5.375 -18.123 -17.064 1.00 40.88 567 SER A CA 1
ATOM 4194 C C . SER A 1 567 ? -6.894 -17.929 -17.051 1.00 40.88 567 SER A C 1
ATOM 4196 O O . SER A 1 567 ? -7.456 -17.682 -15.992 1.00 40.88 567 SER A O 1
ATOM 4198 N N . ALA A 1 568 ? -7.585 -18.104 -18.183 1.00 39.94 568 ALA A N 1
ATOM 4199 C CA . ALA A 1 568 ? -9.045 -18.013 -18.237 1.00 39.94 568 ALA A CA 1
ATOM 4200 C C . ALA A 1 568 ? -9.714 -19.115 -17.408 1.00 39.94 568 ALA A C 1
ATOM 4202 O O . ALA A 1 568 ? -10.735 -18.867 -16.778 1.00 39.94 568 ALA A O 1
ATOM 4203 N N . ALA A 1 569 ? -9.129 -20.310 -17.345 1.00 41.34 569 ALA A N 1
ATOM 4204 C CA . ALA A 1 569 ? -9.677 -21.388 -16.540 1.00 41.34 569 ALA A CA 1
ATOM 4205 C C . ALA A 1 569 ? -9.451 -21.198 -15.025 1.00 41.34 569 ALA A C 1
ATOM 4207 O O . ALA A 1 569 ? -10.293 -21.609 -14.231 1.00 41.34 569 ALA A O 1
ATOM 4208 N N . VAL A 1 570 ? -8.384 -20.497 -14.621 1.00 42.28 570 VAL A N 1
ATOM 4209 C CA . VAL A 1 570 ? -8.152 -20.076 -13.226 1.00 42.28 570 VAL A CA 1
ATOM 4210 C C . VAL A 1 570 ? -9.068 -18.912 -12.822 1.00 42.28 570 VAL A C 1
ATOM 4212 O O . VAL A 1 570 ? -9.591 -18.908 -11.713 1.00 42.28 570 VAL A O 1
ATOM 4215 N N . THR A 1 571 ? -9.313 -17.939 -13.708 1.00 40.81 571 THR A N 1
ATOM 4216 C CA . THR A 1 571 ? -10.150 -16.762 -13.392 1.00 40.81 571 THR A CA 1
ATOM 4217 C C . THR A 1 571 ? -11.655 -17.030 -13.521 1.00 40.81 571 THR A C 1
ATOM 4219 O O . THR A 1 571 ? -12.439 -16.466 -12.763 1.00 40.81 571 THR A O 1
ATOM 4222 N N . PHE A 1 572 ? -12.080 -17.896 -14.448 1.00 40.53 572 PHE A N 1
ATOM 4223 C CA . PHE A 1 572 ? -13.497 -18.163 -14.741 1.00 40.53 572 PHE A CA 1
ATOM 4224 C C . PHE A 1 572 ? -13.963 -19.576 -14.373 1.00 40.53 572 PHE A C 1
ATOM 4226 O O . PHE A 1 572 ? -15.140 -19.880 -14.543 1.00 40.53 572 PHE A O 1
ATOM 4233 N N . GLY A 1 573 ? -13.102 -20.431 -13.807 1.00 41.00 573 GLY A N 1
ATOM 4234 C CA . GLY A 1 573 ? -13.496 -21.758 -13.307 1.00 41.00 573 GLY A CA 1
ATOM 4235 C C . GLY A 1 573 ? -14.613 -21.729 -12.250 1.00 41.00 573 GLY A C 1
ATOM 4236 O O . GLY A 1 573 ? -15.257 -22.747 -12.011 1.00 41.00 573 GLY A O 1
ATOM 4237 N N . TRP A 1 574 ? -14.884 -20.558 -11.665 1.00 40.94 574 TRP A N 1
ATOM 4238 C CA . TRP A 1 574 ? -15.988 -20.309 -10.734 1.00 40.94 574 TRP A CA 1
ATOM 4239 C C . TRP A 1 574 ? -17.309 -19.867 -11.394 1.00 40.94 574 TRP A C 1
ATOM 4241 O O . TRP A 1 574 ? -18.360 -19.973 -10.769 1.00 40.94 574 TRP A O 1
ATOM 4251 N N . LEU A 1 575 ? -17.297 -19.392 -12.644 1.00 39.97 575 LEU A N 1
ATOM 4252 C CA . LEU A 1 575 ? -18.470 -18.830 -13.324 1.00 39.97 575 LEU A CA 1
ATOM 4253 C C . LEU A 1 575 ? -18.763 -19.617 -14.606 1.00 39.97 575 LEU A C 1
ATOM 4255 O O . LEU A 1 575 ? -18.239 -19.304 -15.666 1.00 39.97 575 LEU A O 1
ATOM 4259 N N . ALA A 1 576 ? -19.611 -20.640 -14.475 1.00 40.22 576 ALA A N 1
ATOM 4260 C CA . ALA A 1 576 ? -20.288 -21.382 -15.545 1.00 40.22 576 ALA A CA 1
ATOM 4261 C C . ALA A 1 576 ? -19.415 -21.826 -16.760 1.00 40.22 576 ALA A C 1
ATOM 4263 O O . ALA A 1 576 ? -19.133 -21.035 -17.664 1.00 40.22 576 ALA A O 1
ATOM 4264 N N . PRO A 1 577 ? -19.083 -23.128 -16.896 1.00 40.66 577 PRO A N 1
ATOM 4265 C CA . PRO A 1 577 ? -18.219 -23.648 -17.971 1.00 40.66 577 PRO A CA 1
ATOM 4266 C C . PRO A 1 577 ? -18.746 -23.437 -19.407 1.00 40.66 577 PRO A C 1
ATOM 4268 O O . PRO A 1 577 ? -17.986 -23.570 -20.364 1.00 40.66 577 PRO A O 1
ATOM 4271 N N . GLU A 1 578 ? -20.018 -23.074 -19.580 1.00 40.84 578 GLU A N 1
ATOM 4272 C CA . GLU A 1 578 ? -20.649 -22.810 -20.881 1.00 40.84 578 GLU A CA 1
ATOM 4273 C C . GLU A 1 578 ? -20.175 -21.488 -21.520 1.00 40.84 578 GLU A C 1
ATOM 4275 O O . GLU A 1 578 ? -20.087 -21.384 -22.745 1.00 40.84 578 GLU A O 1
ATOM 4280 N N . PHE A 1 579 ? -19.767 -20.502 -20.710 1.00 38.19 579 PHE A N 1
ATOM 4281 C CA . PHE A 1 579 ? -19.247 -19.215 -21.193 1.00 38.19 579 PHE A CA 1
ATOM 4282 C C . PHE A 1 579 ? -17.816 -19.333 -21.750 1.00 38.19 579 PHE A C 1
ATOM 4284 O O . PHE A 1 579 ? -17.436 -18.626 -22.689 1.00 38.19 579 PHE A O 1
ATOM 4291 N N . LEU A 1 580 ? -17.034 -20.278 -21.210 1.00 38.75 580 LEU A N 1
ATOM 4292 C CA . LEU A 1 580 ? -15.646 -20.543 -21.599 1.00 38.75 580 LEU A CA 1
ATOM 4293 C C . LEU A 1 580 ? -15.549 -21.055 -23.047 1.00 38.75 580 LEU A C 1
ATOM 4295 O O . LEU A 1 580 ? -14.638 -20.681 -23.785 1.00 38.75 580 LEU A O 1
ATOM 4299 N N . LEU A 1 581 ? -16.519 -21.870 -23.475 1.00 37.91 581 LEU A N 1
ATOM 4300 C CA . LEU A 1 581 ? -16.565 -22.422 -24.829 1.00 37.91 581 LEU A CA 1
ATOM 4301 C C . LEU A 1 581 ? -16.902 -21.338 -25.869 1.00 37.91 581 LEU A C 1
ATOM 4303 O O . LEU A 1 581 ? -16.324 -21.317 -26.954 1.00 37.91 581 LEU A O 1
ATOM 4307 N N . LEU A 1 582 ? -17.788 -20.396 -25.524 1.00 35.00 582 LEU A N 1
ATOM 4308 C CA . LEU A 1 582 ? -18.267 -19.361 -26.445 1.00 35.00 582 LEU A CA 1
ATOM 4309 C C . LEU A 1 582 ? -17.189 -18.308 -26.760 1.00 35.00 582 LEU A C 1
ATOM 4311 O O . LEU A 1 582 ? -17.022 -17.914 -27.914 1.00 35.00 582 LEU A O 1
ATOM 4315 N N . VAL A 1 583 ? -16.415 -17.884 -25.753 1.00 38.84 583 VAL A N 1
ATOM 4316 C CA . VAL A 1 583 ? -15.354 -16.868 -25.910 1.00 38.84 583 VAL A CA 1
ATOM 4317 C C . VAL A 1 583 ? -14.138 -17.426 -26.658 1.00 38.84 583 VAL A C 1
ATOM 4319 O O . VAL A 1 583 ? -13.550 -16.735 -27.493 1.00 38.84 583 VAL A O 1
ATOM 4322 N N . VAL A 1 584 ? -13.780 -18.690 -26.411 1.00 39.59 584 VAL A N 1
ATOM 4323 C CA . VAL A 1 584 ? -12.663 -19.362 -27.095 1.00 39.59 584 VAL A CA 1
ATOM 4324 C C . VAL A 1 584 ? -12.993 -19.613 -28.571 1.00 39.59 584 VAL A C 1
ATOM 4326 O O . VAL A 1 584 ? -12.159 -19.344 -29.436 1.00 39.59 584 VAL A O 1
ATOM 4329 N N . VAL A 1 585 ? -14.226 -20.028 -28.884 1.00 36.09 585 VAL A N 1
ATOM 4330 C CA . VAL A 1 585 ? -14.675 -20.237 -30.272 1.00 36.09 585 VAL A CA 1
ATOM 4331 C C . VAL A 1 585 ? -14.832 -18.907 -31.023 1.00 36.09 585 VAL A C 1
ATOM 4333 O O . VAL A 1 585 ? -14.378 -18.795 -32.161 1.00 36.09 585 VAL A O 1
ATOM 4336 N N . ALA A 1 586 ? -15.366 -17.856 -30.390 1.00 31.73 586 ALA A N 1
ATOM 4337 C CA . ALA A 1 586 ? -15.522 -16.543 -31.028 1.00 31.73 586 ALA A CA 1
ATOM 4338 C C . ALA A 1 586 ? -14.178 -15.861 -31.370 1.00 31.73 586 ALA A C 1
ATOM 4340 O O . ALA A 1 586 ? -14.065 -15.173 -32.389 1.00 31.73 586 ALA A O 1
ATOM 4341 N N . LYS A 1 587 ? -13.129 -16.072 -30.559 1.00 33.50 587 LYS A N 1
ATOM 4342 C CA . LYS A 1 587 ? -11.793 -15.490 -30.798 1.00 33.50 587 LYS A CA 1
ATOM 4343 C C . LYS A 1 587 ? -10.941 -16.299 -31.784 1.00 33.50 587 LYS A C 1
ATOM 4345 O O . LYS A 1 587 ? -10.163 -15.720 -32.543 1.00 33.50 587 LYS A O 1
ATOM 4350 N N . ALA A 1 588 ? -11.127 -17.619 -31.833 1.00 33.72 588 ALA A N 1
ATOM 4351 C CA . ALA A 1 588 ? -10.550 -18.470 -32.875 1.00 33.72 588 ALA A CA 1
ATOM 4352 C C . ALA A 1 588 ? -11.158 -18.182 -34.263 1.00 33.72 588 ALA A C 1
ATOM 4354 O O . ALA A 1 588 ? -10.439 -18.165 -35.258 1.00 33.72 588 ALA A O 1
ATOM 4355 N N . LEU A 1 589 ? -12.460 -17.877 -34.336 1.00 30.22 589 LEU A N 1
ATOM 4356 C CA . LEU A 1 589 ? -13.138 -17.564 -35.602 1.00 30.22 589 LEU A CA 1
ATOM 4357 C C . LEU A 1 589 ? -12.843 -16.150 -36.131 1.00 30.22 589 LEU A C 1
ATOM 4359 O O . LEU A 1 589 ? -12.871 -15.934 -37.336 1.00 30.22 589 LEU A O 1
ATOM 4363 N N . THR A 1 590 ? -12.504 -15.191 -35.265 1.00 33.38 590 THR A N 1
ATOM 4364 C CA . THR A 1 590 ? -12.136 -13.822 -35.686 1.00 33.38 590 THR A CA 1
ATOM 4365 C C . THR A 1 590 ? -10.660 -13.669 -36.065 1.00 33.38 590 THR A C 1
ATOM 4367 O O . THR A 1 590 ? -10.306 -12.719 -36.757 1.00 33.38 590 THR A O 1
ATOM 4370 N N . THR A 1 591 ? -9.792 -14.612 -35.679 1.00 35.47 591 THR A N 1
ATOM 4371 C CA . THR A 1 591 ? -8.366 -14.641 -36.070 1.00 35.47 591 THR A CA 1
ATOM 4372 C C . THR A 1 591 ? -8.095 -15.463 -37.339 1.00 35.47 591 THR A C 1
ATOM 4374 O O . THR A 1 591 ? -6.957 -15.545 -37.802 1.00 35.47 591 THR A O 1
ATOM 4377 N N . HIS A 1 592 ? -9.141 -16.021 -37.951 1.00 31.52 592 HIS A N 1
ATOM 4378 C CA . HIS A 1 592 ? -9.131 -16.606 -39.291 1.00 31.52 592 HIS A CA 1
ATOM 4379 C C . HIS A 1 592 ? -10.041 -15.796 -40.217 1.00 31.52 592 HIS A C 1
ATOM 4381 O O . HIS A 1 592 ? -11.095 -16.253 -40.644 1.00 31.52 592 HIS A O 1
ATOM 4387 N N . ASN A 1 593 ? -9.612 -14.578 -40.547 1.00 25.47 593 ASN A N 1
ATOM 4388 C CA . ASN A 1 593 ? -10.062 -13.928 -41.771 1.00 25.47 593 ASN A CA 1
ATOM 4389 C C . ASN A 1 593 ? -8.823 -13.636 -42.628 1.00 25.47 593 ASN A C 1
ATOM 4391 O O . ASN A 1 593 ? -8.050 -12.745 -42.275 1.00 25.47 593 ASN A O 1
ATOM 4395 N N . PRO A 1 594 ? -8.560 -14.423 -43.686 1.00 31.95 594 PRO A N 1
ATOM 4396 C CA . PRO A 1 594 ? -7.507 -14.112 -44.631 1.00 31.95 594 PRO A CA 1
ATOM 4397 C C . PRO A 1 594 ? -8.032 -13.021 -45.570 1.00 31.95 594 PRO A C 1
ATOM 4399 O O . PRO A 1 594 ? -8.717 -13.312 -46.550 1.00 31.95 594 PRO A O 1
ATOM 4402 N N . ALA A 1 595 ? -7.728 -11.770 -45.237 1.00 30.02 595 ALA A N 1
ATOM 4403 C CA . ALA A 1 595 ? -7.750 -10.645 -46.162 1.00 30.02 595 ALA A CA 1
ATOM 4404 C C . ALA A 1 595 ? -6.393 -9.945 -46.106 1.00 30.02 595 ALA A C 1
ATOM 4406 O O . ALA A 1 595 ? -5.925 -9.680 -44.972 1.00 30.02 595 ALA A O 1
#

Mean predicted aligned error: 14.67 Å

Secondary structure (DSSP, 8-state):
---PPPPHHHHHT--EEEEEEE-TTTTEEEEEEEEE-TTS-B-----GGGEEEEETTEE---EEE---S---EEEEEE--STTS-HHHHSHHHHHHHHHHHHHHHHHHSTT-EEEEEEE--TTS-SEEEEEEEES-HHHHHHHHHT-------HHHHHHHHGGG--SEEEEEE-S--SS---HHHHHHHHHS--EEEEEES----SHHHHHHHHH--EEEEESSHHHHHHHHHHHHHSGGGS-EEEEEE--SSS-SEEEEEEEETTEEEEEEEEPPSS-S-------EEEEEEEETTEEEEEEEEE--S-SSSPPPHHHHHHHHHHHTSEEEEEEESS---HHHHHHHHHHHHHTTHHHHHHHHTT-HHHHHHHHHH------HHHHHHH----SS-TTS-EEE-S-EEEEEEE--STT-----EE-B-TT--EEE--SSHHHHHHHHHHHHHHHHHHHHHHEEE-HHHHHHH-S-EEEE-GGGHHHHSTT--HHHHHHHHHHHHTTTT-EEEEESSTTS-EEEEE-TTT--EEEEETTSS--EEEE--HHHHHHHHHHHHHHHHHHHHHHHTTS-HHHHHHHHHHHHHHS----

Radius of gyration: 31.33 Å; Cα contacts (8 Å, |Δi|>4): 1168; chains: 1; bounding box: 79×57×87 Å

=== Feature glossary ===
Key to the feature types in this record:

pLDDT. pLDDT is the predicted lDDT-Cα score: AlphaFold's confidence that the local environment of each residue (all inter-atomic distances within 15 Å) is correctly placed. It is a per-residue number between 0 and 100, with higher meaning more reliable.

Radius of gyration, Cα contacts, bounding box. The geometric summary reports three shape descriptors. Rg (radius of gyration) measures how spread out the Cα atoms are about their centre of mass; compact globular proteins have small Rg, elongated or unfolded ones large. Cα contacts (<8 Å, |i−j|>4) count long-range residue pairs in spatial proximity — high for tightly packed folds, near zero for rods or random coil. The bounding-box extents give the protein's footprint along x, y, z in Å.

Backbone torsions (φ/ψ). Backbone dihedral angles. Every residue except chain termini has a φ (preceding-C → N → Cα → C) and a ψ (N → Cα → C → next-N). They are reported in degrees following the IUPAC sign convention. Secondary structure is essentially a statement about which (φ, ψ) basin each residue occupies.

Contact-map, Ramachandran, and PAE plots. Plot images: a contact map (which residues are close in 3D, as an N×N binary image), a Ramachandran scatter (backbone torsion angles, revealing secondary-structure composition at a glance), and — for AlphaFold structures — a PAE heatmap (pairwise prediction confidence).

Predicted aligned error. Predicted Aligned Error (PAE) is an AlphaFold confidence matrix: entry (i, j) is the expected error in the position of residue j, in ångströms, when the prediction is superimposed on the true structure at residue i. Low PAE within a block of residues means that block is internally rigid and well-predicted; high PAE between two blocks means their relative placement is uncertain even if each block individually is confident.

Secondary structure (3-state, P-SEA). Three-state secondary structure (P-SEA) collapses the eight DSSP classes into helix (a), strand (b), and coil (c). P-SEA assigns these from Cα geometry alone — distances and angles — without requiring backbone oxygens, so it works on any Cα trace.

Solvent-accessible surface area. Solvent-accessible surface area (SASA) is the area in Å² traced out by the centre of a 1.4 Å probe sphere (a water molecule) rolled over the protein's van der Waals surface (Shrake–Rupley / Lee–Richards construction). Buried residues have near-zero SASA; fully exposed residues can exceed 200 Å². The total SASA scales roughly with the number of surface residues.

Foldseek 3Di. The Foldseek 3Di string encodes local tertiary geometry as a 20-letter alphabet — one character per residue — derived from the relative positions of nearby Cα atoms. Unlike the amino-acid sequence, 3Di is a direct function of the 3D structure, so two proteins with the same fold have similar 3Di strings even at low sequence identity.

B-factor. For experimental (PDB) structures, the B-factor (temperature factor) quantifies the positional spread of each atom in the crystal — a combination of thermal vibration and static disorder — in units of Å². High B-factors mark flexible loops or poorly resolved regions; low B-factors mark the rigid, well-ordered core.

mmCIF coordinates. The mmCIF block holds the 3D Cartesian coordinates of each backbone atom (N, Cα, C, O) in ångströms. mmCIF is the PDB's canonical archive format — a tagged-loop text representation of the atomic model.

InterPro / GO / CATH / organism. Functional annotations link the protein to curated databases. InterPro entries identify conserved domains and families by matching the sequence against member-database signatures (Pfam, PROSITE, CDD, …). Gene Ontology (GO) terms describe molecular function, biological process, and cellular component in a controlled vocabulary. CATH places the structure in a hierarchical fold classification (Class/Architecture/Topology/Homologous-superfamily). The organism is the source species.

Rendered structure images. Structure images are PyMOL renders from six orthogonal camera directions. Cartoon representation draws helices as coils and strands as arrows; sticks shows the backbone as bonds; surface shows the solvent-excluded envelope. Rainbow coloring maps sequence position to hue (blue→red, N→C); chain coloring assigns a distinct color per polypeptide.

Sequence. This is the polypeptide sequence — one letter per residue, N-terminus first. Length ranges from a few dozen residues for small domains to over a thousand for large multi-domain proteins.

Secondary structure (8-state, DSSP). The SS8 string is DSSP's per-residue secondary-structure call. α-helix (H) means an i→i+4 H-bond ladder; β-strand (E) means the residue participates in a β-sheet; 3₁₀ (G) and π (I) are tighter and wider helices; T/S are turns/bends; '-' is loop.

Nearest PDB structures. Structural nearest neighbors (via Foldseek easy-search vs the PDB). Reported per hit: target PDB id, E-value, and alignment TM-score. A TM-score above ~0.5 is the conventional threshold for 'same fold'.